Protein 3IF8 (pdb70)

CATH classification: 2.20.25.230 (+1 more: 6.10.140.520)

Sequence (502 aa):
GPLGSMWERLNCAAEDFYSRLLQKFNEEKKGIRKDPFLYEADVQVQLISKGQPNPLKNILNENDIVFIVEKVPGPLALPVGKARQLIGLYTMAHNPNMTHLKINLPVTALPPLWVRCDSSDPEGTCWLGAELITTNNSITGIVLYVVSCKADKNYSVNLENLKNLHKKRHHLSTVTSKGFAQYELFKSQTAIALDISWSPVDEILQIPPLSSTATLNIKHLYRELKFLLVLADGLRTGVTEWLEPLEAKSAVELVQEFLNDLNKLLFKVRSDLDFAEQLWCKMSSSVISYQDLVKCFTLIIQSLQRGDIQPWLHSGSNSLLSKLIHQSYHGTMDTVSL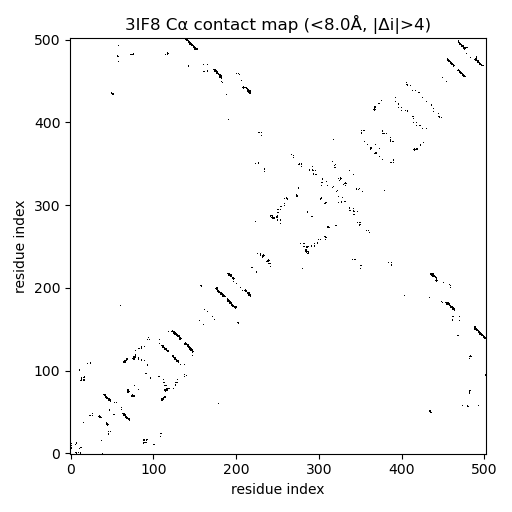SGTIPVQMLLEIGLDKLKKDYISFFIGQELASLNHLEYFIAPSVDIQEQVYRVQKLHHILEILVSCMPFIKSQHELLFSLTQICIKYYKQNPLDEQHIFQLPVRPTAVKNLYQSEKPQKWRVEIYSGQKKIKTVWQLSDSSPIDHLNFHRIFFTNMVTCSQVHF

Radius of gyration: 30.21 Å; Cα contacts (8 Å, |Δi|>4): 800; chains: 2; bounding box: 75×51×86 Å

GO terms:
  GO:0000776 kinetochore (C, IDA)
  GO:1990423 RZZ complex (C, IDA)
  GO:0005829 cytosol (C, TAS)
  GO:0005515 protein binding (F, IPI)
  GO:0034501 protein localization to kinetochore (P, IMP)
  GO:0007094 mitotic spindle assembly checkpoint signaling (P, IMP)

Nearest PDB structures (foldseek):
  3if8-assembly1_A  TM=1.004E+00  e=7.902E-53  Homo sapiens
  7qpg-assembly1_C  TM=8.807E-01  e=2.603E-34  Homo sapiens
  7r7j-assembly1_A  TM=2.057E-01  e=3.534E-01  Escherichia coli K-12
  8ppl-assembly1_I4  TM=1.788E-01  e=2.455E+00  Homo sapiens
  6yam-assembly1_q  TM=2.938E-01  e=8.427E+00  Oryctolagus cuniculus

Structure (mmCIF, N/CA/C/O backbone):
data_3IF8
#
_entry.id   3IF8
#
_cell.length_a   86.600
_cell.length_b   86.600
_cell.length_c   166.890
_cell.angle_alpha   90.000
_cell.angle_beta   90.000
_cell.angle_gamma   120.000
#
_symmetry.space_group_name_H-M   'P 32 2 1'
#
loop_
_entity.id
_entity.type
_entity.pdbx_description
1 polymer 'Protein zwilch homolog'
2 polymer 'Protein zwilch homolog'
3 water water
#
loop_
_atom_site.group_PDB
_atom_site.id
_atom_site.type_symbol
_atom_site.label_atom_id
_atom_site.label_alt_id
_atom_site.label_comp_id
_atom_site.label_asym_id
_atom_site.label_entity_id
_atom_site.label_seq_id
_atom_site.pdbx_PDB_ins_code
_atom_site.Cartn_x
_atom_site.Cartn_y
_atom_site.Cartn_z
_atom_site.occupancy
_atom_site.B_iso_or_equiv
_atom_site.auth_seq_id
_atom_site.auth_comp_id
_atom_site.auth_asym_id
_atom_site.auth_atom_id
_atom_site.pdbx_PDB_model_num
ATOM 1 N N . GLY A 1 1 ? 50.315 45.016 -46.843 1.00 57.76 -4 GLY A N 1
ATOM 2 C CA . GLY A 1 1 ? 51.518 45.347 -47.667 1.00 57.43 -4 GLY A CA 1
ATOM 3 C C . GLY A 1 1 ? 51.072 45.630 -49.092 1.00 57.35 -4 GLY A C 1
ATOM 4 O O . GLY A 1 1 ? 50.145 46.428 -49.294 1.00 57.80 -4 GLY A O 1
ATOM 5 N N . PRO A 1 2 ? 51.710 44.973 -50.093 1.00 56.77 -3 PRO A N 1
ATOM 6 C CA . PRO A 1 2 ? 51.204 45.081 -51.476 1.00 55.93 -3 PRO A CA 1
ATOM 7 C C . PRO A 1 2 ? 49.911 44.264 -51.656 1.00 54.91 -3 PRO A C 1
ATOM 8 O O . PRO A 1 2 ? 49.268 44.337 -52.706 1.00 54.78 -3 PRO A O 1
ATOM 12 N N . LEU A 1 3 ? 49.545 43.522 -50.608 1.00 53.70 -2 LEU A N 1
ATOM 13 C CA . LEU A 1 3 ? 48.393 42.622 -50.585 1.00 52.17 -2 LEU A CA 1
ATOM 14 C C . LEU A 1 3 ? 47.106 43.427 -50.671 1.00 50.53 -2 LEU A C 1
ATOM 15 O O . LEU A 1 3 ? 46.956 44.431 -49.980 1.00 49.77 -2 LEU A O 1
ATOM 20 N N . GLY A 1 4 ? 46.197 42.979 -51.538 1.00 49.02 -1 GLY A N 1
ATOM 21 C CA . GLY A 1 4 ? 44.951 43.679 -51.822 1.00 47.19 -1 GLY A CA 1
ATOM 22 C C . GLY A 1 4 ? 45.020 44.796 -52.855 1.00 46.09 -1 GLY A C 1
ATOM 23 O O . GLY A 1 4 ? 43.976 45.316 -53.255 1.00 46.28 -1 GLY A O 1
ATOM 24 N N . SER A 1 5 ? 46.232 45.173 -53.278 1.00 44.86 0 SER A N 1
ATOM 25 C CA . SER A 1 5 ? 46.449 46.292 -54.214 1.00 43.70 0 SER A CA 1
ATOM 26 C C . SER A 1 5 ? 47.019 45.812 -55.542 1.00 43.03 0 SER A C 1
ATOM 27 O O . SER A 1 5 ? 47.465 44.671 -55.655 1.00 43.09 0 SER A O 1
ATOM 30 N N . MET A 1 6 ? 47.019 46.692 -56.535 1.00 42.34 1 MET A N 1
ATOM 31 C CA . MET A 1 6 ? 47.653 46.432 -57.831 1.00 41.96 1 MET A CA 1
ATOM 32 C C . MET A 1 6 ? 49.082 45.893 -57.751 1.00 41.70 1 MET A C 1
ATOM 33 O O . MET A 1 6 ? 49.538 45.232 -58.671 1.00 42.22 1 MET A O 1
ATOM 38 N N . TRP A 1 7 ? 49.802 46.198 -56.680 1.00 41.52 2 TRP A N 1
ATOM 39 C CA . TRP A 1 7 ? 51.196 45.793 -56.579 1.00 41.50 2 TRP A CA 1
ATOM 40 C C . TRP A 1 7 ? 51.388 44.408 -55.952 1.00 42.23 2 TRP A C 1
ATOM 41 O O . TRP A 1 7 ? 52.532 43.949 -55.805 1.00 42.34 2 TRP A O 1
ATOM 52 N N . GLU A 1 8 ? 50.279 43.743 -55.613 1.00 42.39 3 GLU A N 1
ATOM 53 C CA . GLU A 1 8 ? 50.306 42.409 -55.005 1.00 42.86 3 GLU A CA 1
ATOM 54 C C . GLU A 1 8 ? 51.109 41.390 -55.795 1.00 42.72 3 GLU A C 1
ATOM 55 O O . GLU A 1 8 ? 52.024 40.771 -55.249 1.00 42.74 3 GLU A O 1
ATOM 61 N N . ARG A 1 9 ? 50.765 41.199 -57.065 1.00 42.66 4 ARG A N 1
ATOM 62 C CA . ARG A 1 9 ? 51.513 40.249 -57.901 1.00 43.14 4 ARG A CA 1
ATOM 63 C C . ARG A 1 9 ? 52.871 40.856 -58.234 1.00 42.74 4 ARG A C 1
ATOM 64 O O . ARG A 1 9 ? 53.904 40.199 -58.117 1.00 42.51 4 ARG A O 1
ATOM 72 N N . LEU A 1 10 ? 52.837 42.130 -58.623 1.00 42.72 5 LEU A N 1
ATOM 73 C CA . LEU A 1 10 ? 54.008 42.909 -58.985 1.00 42.06 5 LEU A CA 1
ATOM 74 C C . LEU A 1 10 ? 55.107 42.773 -57.934 1.00 42.59 5 LEU A C 1
ATOM 75 O O . LEU A 1 10 ? 56.231 42.382 -58.253 1.00 43.07 5 LEU A O 1
ATOM 80 N N . ASN A 1 11 ? 54.779 43.068 -56.680 1.00 42.72 6 ASN A N 1
ATOM 81 C CA . ASN A 1 11 ? 55.749 42.933 -55.594 1.00 43.04 6 ASN A CA 1
ATOM 82 C C . ASN A 1 11 ? 55.742 41.584 -54.862 1.00 43.52 6 ASN A C 1
ATOM 83 O O . ASN A 1 11 ? 56.284 41.475 -53.766 1.00 44.26 6 ASN A O 1
ATOM 88 N N . CYS A 1 12 ? 55.135 40.557 -55.456 1.00 43.53 7 CYS A N 1
ATOM 89 C CA . CYS A 1 12 ? 55.350 39.186 -54.994 1.00 43.84 7 CYS A CA 1
ATOM 90 C C . CYS A 1 12 ? 54.797 38.856 -53.597 1.00 43.28 7 CYS A C 1
ATOM 91 O O . CYS A 1 12 ? 55.479 38.210 -52.812 1.00 43.47 7 CYS A O 1
ATOM 94 N N . ALA A 1 13 ? 53.580 39.266 -53.271 1.00 42.90 8 ALA A N 1
ATOM 95 C CA . ALA A 1 13 ? 53.060 38.964 -51.936 1.00 42.63 8 ALA A CA 1
ATOM 96 C C . ALA A 1 13 ? 53.093 37.462 -51.676 1.00 42.98 8 ALA A C 1
ATOM 97 O O . ALA A 1 13 ? 53.659 37.009 -50.677 1.00 43.07 8 ALA A O 1
ATOM 99 N N . ALA A 1 14 ? 52.518 36.688 -52.589 1.00 43.43 9 ALA A N 1
ATOM 100 C CA . ALA A 1 14 ? 52.455 35.243 -52.430 1.00 44.03 9 ALA A CA 1
ATOM 101 C C . ALA A 1 14 ? 53.847 34.611 -52.317 1.00 44.58 9 ALA A C 1
ATOM 102 O O . ALA A 1 14 ? 54.108 33.857 -51.387 1.00 44.89 9 ALA A O 1
ATOM 104 N N . GLU A 1 15 ? 54.737 34.947 -53.242 1.00 45.85 10 GLU A N 1
ATOM 105 C CA . GLU A 1 15 ? 56.093 34.389 -53.269 1.00 47.07 10 GLU A CA 1
ATOM 106 C C . GLU A 1 15 ? 56.887 34.707 -51.996 1.00 47.51 10 GLU A C 1
ATOM 107 O O . GLU A 1 15 ? 57.628 33.870 -51.507 1.00 47.60 10 GLU A O 1
ATOM 113 N N . ASP A 1 16 ? 56.722 35.908 -51.460 1.00 48.15 11 ASP A N 1
ATOM 114 C CA . ASP A 1 16 ? 57.359 36.263 -50.208 1.00 49.54 11 ASP A CA 1
ATOM 115 C C . ASP A 1 16 ? 56.762 35.530 -48.996 1.00 50.71 11 ASP A C 1
ATOM 116 O O . ASP A 1 16 ? 57.444 35.324 -47.989 1.00 51.01 11 ASP A O 1
ATOM 121 N N . PHE A 1 17 ? 55.488 35.152 -49.091 1.00 51.49 12 PHE A N 1
ATOM 122 C CA . PHE A 1 17 ? 54.855 34.337 -48.075 1.00 51.76 12 PHE A CA 1
ATOM 123 C C . PHE A 1 17 ? 55.427 32.921 -48.203 1.00 52.13 12 PHE A C 1
ATOM 124 O O . PHE A 1 17 ? 56.003 32.393 -47.259 1.00 52.25 12 PHE A O 1
ATOM 132 N N . TYR A 1 18 ? 55.329 32.337 -49.388 1.00 52.57 13 TYR A N 1
ATOM 133 C CA . TYR A 1 18 ? 55.890 31.016 -49.617 1.00 53.44 13 TYR A CA 1
ATOM 134 C C . TYR A 1 18 ? 57.348 30.890 -49.213 1.00 53.91 13 TYR A C 1
ATOM 135 O O . TYR A 1 18 ? 57.757 29.833 -48.747 1.00 54.30 13 TYR A O 1
ATOM 144 N N . SER A 1 19 ? 58.133 31.949 -49.413 1.00 54.31 14 SER A N 1
ATOM 145 C CA . SER A 1 19 ? 59.559 31.923 -49.070 1.00 53.98 14 SER A CA 1
ATOM 146 C C . SER A 1 19 ? 59.746 31.919 -47.554 1.00 54.09 14 SER A C 1
ATOM 147 O O . SER A 1 19 ? 60.472 31.075 -47.019 1.00 54.06 14 SER A O 1
ATOM 150 N N . ARG A 1 20 ? 59.091 32.863 -46.884 1.00 53.93 15 ARG A N 1
ATOM 151 C CA . ARG A 1 20 ? 59.063 32.937 -45.436 1.00 54.33 15 ARG A CA 1
ATOM 152 C C . ARG A 1 20 ? 58.707 31.579 -44.818 1.00 55.39 15 ARG A C 1
ATOM 153 O O . ARG A 1 20 ? 59.386 31.080 -43.905 1.00 55.85 15 ARG A O 1
ATOM 161 N N . LEU A 1 21 ? 57.633 30.979 -45.318 1.00 55.53 16 LEU A N 1
ATOM 162 C CA . LEU A 1 21 ? 57.184 29.719 -44.768 1.00 55.64 16 LEU A CA 1
ATOM 163 C C . LEU A 1 21 ? 58.197 28.613 -45.047 1.00 55.98 16 LEU A C 1
ATOM 164 O O . LEU A 1 21 ? 58.386 27.743 -44.208 1.00 56.40 16 LEU A O 1
ATOM 169 N N . LEU A 1 22 ? 58.854 28.662 -46.210 1.00 56.52 17 LEU A N 1
ATOM 170 C CA . LEU A 1 22 ? 59.878 27.672 -46.579 1.00 56.77 17 LEU A CA 1
ATOM 171 C C . LEU A 1 22 ? 61.095 27.781 -45.684 1.00 57.20 17 LEU A C 1
ATOM 172 O O . LEU A 1 22 ? 61.781 26.787 -45.472 1.00 57.01 17 LEU A O 1
ATOM 177 N N . GLN A 1 23 ? 61.356 28.978 -45.159 1.00 57.59 18 GLN A N 1
ATOM 178 C CA . GLN A 1 23 ? 62.426 29.143 -44.190 1.00 58.06 18 GLN A CA 1
ATOM 179 C C . GLN A 1 23 ? 62.162 28.199 -43.033 1.00 58.45 18 GLN A C 1
ATOM 180 O O . GLN A 1 23 ? 63.014 27.361 -42.724 1.00 58.97 18 GLN A O 1
ATOM 186 N N . LYS A 1 24 ? 60.977 28.317 -42.422 1.00 58.80 19 LYS A N 1
ATOM 187 C CA . LYS A 1 24 ? 60.630 27.550 -41.212 1.00 59.09 19 LYS A CA 1
ATOM 188 C C . LYS A 1 24 ? 60.627 26.042 -41.386 1.00 59.16 19 LYS A C 1
ATOM 189 O O . LYS A 1 24 ? 61.274 25.350 -40.616 1.00 59.13 19 LYS A O 1
ATOM 195 N N . PHE A 1 25 ? 59.921 25.532 -42.394 1.00 59.31 20 PHE A N 1
ATOM 196 C CA . PHE A 1 25 ? 59.986 24.107 -42.723 1.00 59.83 20 PHE A CA 1
ATOM 197 C C . PHE A 1 25 ? 61.432 23.632 -42.833 1.00 60.56 20 PHE A C 1
ATOM 198 O O . PHE A 1 25 ? 61.775 22.591 -42.287 1.00 60.85 20 PHE A O 1
ATOM 206 N N . ASN A 1 26 ? 62.263 24.396 -43.552 1.00 61.35 21 ASN A N 1
ATOM 207 C CA . ASN A 1 26 ? 63.699 24.114 -43.697 1.00 61.90 21 ASN A CA 1
ATOM 208 C C . ASN A 1 26 ? 64.451 24.351 -42.392 1.00 62.83 21 ASN A C 1
ATOM 209 O O . ASN A 1 26 ? 65.402 23.634 -42.075 1.00 63.01 21 ASN A O 1
ATOM 214 N N . GLU A 1 27 ? 64.014 25.358 -41.643 1.00 63.71 22 GLU A N 1
ATOM 215 C CA . GLU A 1 27 ? 64.580 25.663 -40.341 1.00 64.76 22 GLU A CA 1
ATOM 216 C C . GLU A 1 27 ? 64.227 24.548 -39.343 1.00 65.83 22 GLU A C 1
ATOM 217 O O . GLU A 1 27 ? 65.105 23.839 -38.857 1.00 65.86 22 GLU A O 1
ATOM 223 N N . GLU A 1 28 ? 62.936 24.366 -39.078 1.00 67.20 23 GLU A N 1
ATOM 224 C CA . GLU A 1 28 ? 62.483 23.449 -38.033 1.00 68.41 23 GLU A CA 1
ATOM 225 C C . GLU A 1 28 ? 62.828 21.983 -38.253 1.00 69.00 23 GLU A C 1
ATOM 226 O O . GLU A 1 28 ? 62.857 21.210 -37.292 1.00 69.00 23 GLU A O 1
ATOM 232 N N . LYS A 1 29 ? 63.098 21.597 -39.499 1.00 69.67 24 LYS A N 1
ATOM 233 C CA . LYS A 1 29 ? 63.742 20.309 -39.761 1.00 70.45 24 LYS A CA 1
ATOM 234 C C . LYS A 1 29 ? 65.118 20.234 -39.038 1.00 71.22 24 LYS A C 1
ATOM 235 O O . LYS A 1 29 ? 65.945 19.364 -39.342 1.00 71.19 24 LYS A O 1
ATOM 238 N N . LYS A 1 30 ? 65.331 21.162 -38.091 1.00 71.84 25 LYS A N 1
ATOM 239 C CA . LYS A 1 30 ? 66.498 21.221 -37.202 1.00 72.37 25 LYS A CA 1
ATOM 240 C C . LYS A 1 30 ? 66.266 22.209 -36.031 1.00 72.95 25 LYS A C 1
ATOM 241 O O . LYS A 1 30 ? 65.817 21.815 -34.952 1.00 72.63 25 LYS A O 1
ATOM 243 N N . GLY A 1 31 ? 66.572 23.489 -36.248 1.00 73.60 26 GLY A N 1
ATOM 244 C CA . GLY A 1 31 ? 66.395 24.512 -35.217 1.00 74.31 26 GLY A CA 1
ATOM 245 C C . GLY A 1 31 ? 64.929 24.790 -34.932 1.00 74.85 26 GLY A C 1
ATOM 246 O O . GLY A 1 31 ? 64.107 24.833 -35.853 1.00 75.06 26 GLY A O 1
ATOM 247 N N . ILE A 1 32 ? 64.597 24.976 -33.656 1.00 75.15 27 ILE A N 1
ATOM 248 C CA . ILE A 1 32 ? 63.205 25.225 -33.254 1.00 75.36 27 ILE A CA 1
ATOM 249 C C . ILE A 1 32 ? 63.021 26.669 -32.753 1.00 75.26 27 ILE A C 1
ATOM 250 O O . ILE A 1 32 ? 62.774 26.904 -31.565 1.00 75.11 27 ILE A O 1
ATOM 255 N N . ARG A 1 33 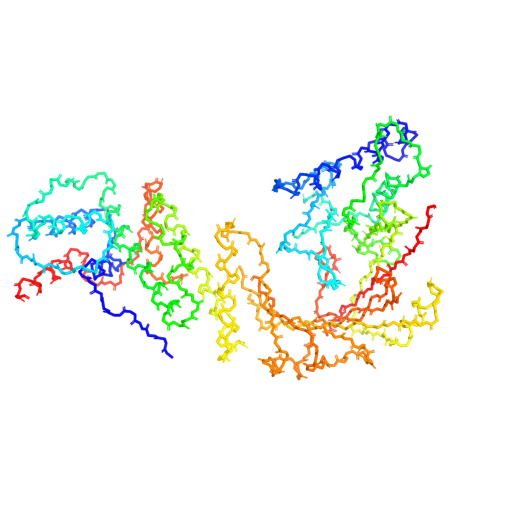? 63.134 27.623 -33.676 1.00 75.24 28 ARG A N 1
ATOM 256 C CA . ARG A 1 33 ? 63.039 29.055 -33.353 1.00 75.52 28 ARG A CA 1
ATOM 257 C C . ARG A 1 33 ? 61.770 29.408 -32.574 1.00 75.48 28 ARG A C 1
ATOM 258 O O . ARG A 1 33 ? 60.771 29.827 -33.161 1.00 75.46 28 ARG A O 1
ATOM 260 N N . LYS A 1 34 ? 61.843 29.247 -31.249 1.00 75.46 29 LYS A N 1
ATOM 261 C CA . LYS A 1 34 ? 60.696 29.396 -30.341 1.00 75.43 29 LYS A CA 1
ATOM 262 C C . LYS A 1 34 ? 60.022 30.781 -30.430 1.00 75.12 29 LYS A C 1
ATOM 263 O O . LYS A 1 34 ? 59.678 31.408 -29.420 1.00 75.05 29 LYS A O 1
ATOM 265 N N . ASP A 1 35 ? 59.834 31.233 -31.663 1.00 74.45 30 ASP A N 1
ATOM 266 C CA . ASP A 1 35 ? 59.207 32.498 -31.942 1.00 74.05 30 ASP A CA 1
ATOM 267 C C . ASP A 1 35 ? 58.294 32.315 -33.154 1.00 73.67 30 ASP A C 1
ATOM 268 O O . ASP A 1 35 ? 58.755 31.957 -34.244 1.00 73.47 30 ASP A O 1
ATOM 270 N N . PRO A 1 36 ? 56.987 32.542 -32.966 1.00 73.13 31 PRO A N 1
ATOM 271 C CA . PRO A 1 36 ? 56.119 32.572 -34.132 1.00 72.68 31 PRO A CA 1
ATOM 272 C C . PRO A 1 36 ? 56.348 33.886 -34.893 1.00 72.16 31 PRO A C 1
ATOM 273 O O . PRO A 1 36 ? 56.115 34.972 -34.338 1.00 72.14 31 PRO A O 1
ATOM 277 N N . PHE A 1 37 ? 56.809 33.784 -36.142 1.00 71.37 32 PHE A N 1
ATOM 278 C CA . PHE A 1 37 ? 57.198 34.971 -36.918 1.00 70.50 32 PHE A CA 1
ATOM 279 C C . PHE A 1 37 ? 56.045 35.895 -37.293 1.00 70.23 32 PHE A C 1
ATOM 280 O O . PHE A 1 37 ? 54.984 35.442 -37.714 1.00 70.34 32 PHE A O 1
ATOM 288 N N . LEU A 1 38 ? 56.259 37.194 -37.119 1.00 69.84 33 LEU A N 1
ATOM 289 C CA . LEU A 1 38 ? 55.241 38.178 -37.458 1.00 69.48 33 LEU A CA 1
ATOM 290 C C . LEU A 1 38 ? 55.200 38.364 -38.976 1.00 69.25 33 LEU A C 1
ATOM 291 O O . LEU A 1 38 ? 56.093 38.971 -39.567 1.00 69.20 33 LEU A O 1
ATOM 296 N N . TYR A 1 39 ? 54.174 37.811 -39.612 1.00 68.68 34 TYR A N 1
ATOM 297 C CA . TYR A 1 39 ? 54.026 37.989 -41.041 1.00 67.98 34 TYR A CA 1
ATOM 298 C C . TYR A 1 39 ? 53.546 39.403 -41.351 1.00 67.81 34 TYR A C 1
ATOM 299 O O . TYR A 1 39 ? 54.034 40.022 -42.291 1.00 67.56 34 TYR A O 1
ATOM 308 N N . GLU A 1 40 ? 52.591 39.901 -40.569 1.00 67.54 35 GLU A N 1
ATOM 309 C CA . GLU A 1 40 ? 51.971 41.189 -40.856 1.00 67.86 35 GLU A CA 1
ATOM 310 C C . GLU A 1 40 ? 51.647 41.951 -39.568 1.00 67.60 35 GLU A C 1
ATOM 311 O O . GLU A 1 40 ? 50.513 42.403 -39.367 1.00 67.82 35 GLU A O 1
ATOM 317 N N . ALA A 1 41 ? 52.658 42.088 -38.704 1.00 67.28 36 ALA A N 1
ATOM 318 C CA . ALA A 1 41 ? 52.570 42.843 -37.432 1.00 66.37 36 ALA A CA 1
ATOM 319 C C . ALA A 1 41 ? 51.419 42.398 -36.520 1.00 65.58 36 ALA A C 1
ATOM 320 O O . ALA A 1 41 ? 51.616 42.185 -35.324 1.00 65.71 36 ALA A O 1
ATOM 322 N N . ASP A 1 42 ? 50.237 42.258 -37.115 1.00 64.35 37 ASP A N 1
ATOM 323 C CA . ASP A 1 42 ? 49.013 41.823 -36.455 1.00 63.21 37 ASP A CA 1
ATOM 324 C C . ASP A 1 42 ? 48.792 40.318 -36.693 1.00 61.96 37 ASP A C 1
ATOM 325 O O . ASP A 1 42 ? 47.858 39.727 -36.158 1.00 61.88 37 ASP A O 1
ATOM 330 N N . VAL A 1 43 ? 49.650 39.700 -37.497 1.00 60.36 38 VAL A N 1
ATOM 331 C CA . VAL A 1 43 ? 49.435 38.326 -37.937 1.00 58.72 38 VAL A CA 1
ATOM 332 C C . VAL A 1 43 ? 50.712 37.545 -37.719 1.00 58.47 38 VAL A C 1
ATOM 333 O O . VAL A 1 43 ? 51.760 37.902 -38.265 1.00 58.18 38 VAL A O 1
ATOM 337 N N . GLN A 1 44 ? 50.624 36.483 -36.915 1.00 58.20 39 GLN A N 1
ATOM 338 C CA . GLN A 1 44 ? 51.784 35.635 -36.611 1.00 57.49 39 GLN A CA 1
ATOM 339 C C . GLN A 1 44 ? 51.575 34.189 -37.048 1.00 56.97 39 GLN A C 1
ATOM 340 O O . GLN A 1 44 ? 50.440 33.752 -37.191 1.00 56.64 39 GLN A O 1
ATOM 346 N N . VAL A 1 45 ? 52.673 33.459 -37.249 1.00 56.49 40 VAL A N 1
ATOM 347 C CA . VAL A 1 45 ? 52.631 32.124 -37.847 1.00 56.35 40 VAL A CA 1
ATOM 348 C C . VAL A 1 45 ? 53.595 31.130 -37.178 1.00 56.51 40 VAL A C 1
ATOM 349 O O . VAL A 1 45 ? 54.820 31.257 -37.309 1.00 56.64 40 VAL A O 1
ATOM 353 N N . GLN A 1 46 ? 53.040 30.128 -36.495 1.00 55.97 41 GLN A N 1
ATOM 354 C CA . GLN A 1 46 ? 53.854 29.105 -35.853 1.00 55.55 41 GLN A CA 1
ATOM 355 C C . GLN A 1 46 ? 53.849 27.818 -36.654 1.00 55.13 41 GLN A C 1
ATOM 356 O O . GLN A 1 46 ? 52.868 27.516 -37.326 1.00 55.41 41 GLN A O 1
ATOM 362 N N . LEU A 1 47 ? 54.948 27.072 -36.608 1.00 54.65 42 LEU A N 1
ATOM 363 C CA . LEU A 1 47 ? 54.942 25.713 -37.129 1.00 54.76 42 LEU A CA 1
ATOM 364 C C . LEU A 1 47 ? 54.806 24.735 -35.960 1.00 55.09 42 LEU A C 1
ATOM 365 O O . LEU A 1 47 ? 55.277 25.005 -34.853 1.00 54.98 42 LEU A O 1
ATOM 370 N N . ILE A 1 48 ? 54.145 23.607 -36.208 1.00 55.36 43 ILE A N 1
ATOM 371 C CA . ILE A 1 48 ? 53.920 22.611 -35.174 1.00 55.49 43 ILE A CA 1
ATOM 372 C C . ILE A 1 48 ? 54.549 21.293 -35.585 1.00 56.17 43 ILE A C 1
ATOM 373 O O . ILE A 1 48 ? 54.087 20.625 -36.509 1.00 56.48 43 ILE A O 1
ATOM 378 N N . SER A 1 49 ? 55.638 20.945 -34.905 1.00 57.07 44 SER A N 1
ATOM 379 C CA . SER A 1 49 ? 56.408 19.731 -35.215 1.00 57.86 44 SER A CA 1
ATOM 380 C C . SER A 1 49 ? 56.320 18.703 -34.083 1.00 58.10 44 SER A C 1
ATOM 381 O O . SER A 1 49 ? 55.353 18.708 -33.294 1.00 57.68 44 SER A O 1
ATOM 384 N N . LYS A 1 50 ? 57.326 17.818 -34.042 1.00 58.41 45 LYS A N 1
ATOM 385 C CA . LYS A 1 50 ? 57.614 16.945 -32.893 1.00 58.59 45 LYS A CA 1
ATOM 386 C C . LYS A 1 50 ? 56.379 16.268 -32.315 1.00 58.20 45 LYS A C 1
ATOM 387 O O . LYS A 1 50 ? 55.609 15.630 -33.034 1.00 58.41 45 LYS A O 1
ATOM 393 N N . GLY A 1 51 ? 56.207 16.424 -31.006 1.00 57.75 46 GLY A N 1
ATOM 394 C CA . GLY A 1 51 ? 55.078 15.866 -30.272 1.00 56.85 46 GLY A CA 1
ATOM 395 C C . GLY A 1 51 ? 54.532 16.971 -29.398 1.00 56.33 46 GLY A C 1
ATOM 396 O O . GLY A 1 51 ? 54.056 16.743 -28.266 1.00 56.45 46 GLY A O 1
ATOM 397 N N . GLN A 1 52 ? 54.611 18.184 -29.931 1.00 55.41 47 GLN A N 1
ATOM 398 C CA . GLN A 1 52 ? 54.071 19.346 -29.242 1.00 55.00 47 GLN A CA 1
ATOM 399 C C . GLN A 1 52 ? 52.553 19.411 -29.393 1.00 53.35 47 GLN A C 1
ATOM 400 O O . GLN A 1 52 ? 51.986 18.797 -30.304 1.00 53.20 47 GLN A O 1
ATOM 406 N N . PRO A 1 53 ? 51.886 20.128 -28.484 1.00 51.90 48 PRO A N 1
ATOM 407 C CA . PRO A 1 53 ? 50.447 20.235 -28.600 1.00 50.95 48 PRO A CA 1
ATOM 408 C C . PRO A 1 53 ? 50.027 20.815 -29.957 1.00 49.96 48 PRO A C 1
ATOM 409 O O . PRO A 1 53 ? 50.452 21.921 -30.340 1.00 50.20 48 PRO A O 1
ATOM 413 N N . ASN A 1 54 ? 49.217 20.043 -30.673 1.00 48.19 49 ASN A N 1
ATOM 414 C CA . ASN A 1 54 ? 48.605 20.457 -31.918 1.00 46.47 49 ASN A CA 1
ATOM 415 C C . ASN A 1 54 ? 47.129 20.871 -31.717 1.00 45.75 49 ASN A C 1
ATOM 416 O O . ASN A 1 54 ? 46.290 20.037 -31.369 1.00 45.19 49 ASN A O 1
ATOM 421 N N . PRO A 1 55 ? 46.809 22.168 -31.932 1.00 45.34 50 PRO A N 1
ATOM 422 C CA . PRO A 1 55 ? 45.415 22.662 -31.804 1.00 44.81 50 PRO A CA 1
ATOM 423 C C . PRO A 1 55 ? 44.396 21.937 -32.702 1.00 43.90 50 PRO A C 1
ATOM 424 O O . PRO A 1 55 ? 43.204 21.938 -32.402 1.00 43.63 50 PRO A O 1
ATOM 428 N N . LEU A 1 56 ? 44.867 21.313 -33.772 1.00 42.82 51 LEU A N 1
ATOM 429 C CA . LEU A 1 56 ? 43.970 20.626 -34.693 1.00 42.64 51 LEU A CA 1
ATOM 430 C C . LEU A 1 56 ? 43.544 19.260 -34.180 1.00 42.50 51 LEU A C 1
ATOM 431 O O . LEU A 1 56 ? 42.598 18.669 -34.715 1.00 42.44 51 LEU A O 1
ATOM 436 N N . LYS A 1 57 ? 44.246 18.756 -33.160 1.00 42.28 52 LYS A N 1
ATOM 437 C CA . LYS A 1 57 ? 43.908 17.457 -32.548 1.00 41.96 52 LYS A CA 1
ATOM 438 C C . LYS A 1 57 ? 42.532 17.436 -31.892 1.00 41.00 52 LYS A C 1
ATOM 439 O O . LYS A 1 57 ? 41.898 16.381 -31.828 1.00 40.78 52 LYS A O 1
ATOM 445 N N . ASN A 1 58 ? 42.070 18.614 -31.467 1.00 39.97 53 ASN A N 1
ATOM 446 C CA . ASN A 1 58 ? 40.734 18.805 -30.911 1.00 39.31 53 ASN A CA 1
ATOM 447 C C . ASN A 1 58 ? 39.640 18.413 -31.874 1.00 39.03 53 ASN A C 1
ATOM 448 O O . ASN A 1 58 ? 38.569 17.983 -31.457 1.00 38.61 53 ASN A O 1
ATOM 453 N N . ILE A 1 59 ? 39.905 18.567 -33.168 1.00 39.09 54 ILE A N 1
ATOM 454 C CA . ILE A 1 59 ? 38.878 18.341 -34.174 1.00 38.75 54 ILE A CA 1
ATOM 455 C C . ILE A 1 59 ? 39.234 17.326 -35.273 1.00 39.50 54 ILE A C 1
ATOM 456 O O . ILE A 1 59 ? 38.367 16.946 -36.067 1.00 39.97 54 ILE A O 1
ATOM 461 N N . LEU A 1 60 ? 40.482 16.868 -35.315 1.00 40.16 55 LEU A N 1
ATOM 462 C CA . LEU A 1 60 ? 40.916 15.929 -36.359 1.00 41.19 55 LEU A CA 1
ATOM 463 C C . LEU A 1 60 ? 41.760 14.781 -35.833 1.00 42.30 55 LEU A C 1
ATOM 464 O O . LEU A 1 60 ? 42.550 14.956 -34.889 1.00 43.01 55 LEU A O 1
ATOM 469 N N . ASN A 1 61 ? 41.627 13.631 -36.495 1.00 43.29 56 ASN A N 1
ATOM 470 C CA . ASN A 1 61 ? 42.397 12.410 -36.210 1.00 44.33 56 ASN A CA 1
ATOM 471 C C . ASN A 1 61 ? 43.873 12.457 -36.615 1.00 45.33 56 ASN A C 1
ATOM 472 O O . ASN A 1 61 ? 44.683 11.684 -36.097 1.00 45.70 56 ASN A O 1
ATOM 477 N N . GLU A 1 62 ? 44.223 13.332 -37.556 1.00 46.39 57 GLU A N 1
ATOM 478 C CA . GLU A 1 62 ? 45.603 13.401 -38.032 1.00 47.41 57 GLU A CA 1
ATOM 479 C C . GLU A 1 62 ? 46.391 14.303 -37.129 1.00 48.06 57 GLU A C 1
ATOM 480 O O . GLU A 1 62 ? 45.911 15.356 -36.726 1.00 48.61 57 GLU A O 1
ATOM 486 N N . ASN A 1 63 ? 47.607 13.887 -36.820 1.00 48.85 58 ASN A N 1
ATOM 487 C CA . ASN A 1 63 ? 48.542 14.714 -36.087 1.00 49.32 58 ASN A CA 1
ATOM 488 C C . ASN A 1 63 ? 49.785 14.947 -36.975 1.00 49.52 58 ASN A C 1
ATOM 489 O O . ASN A 1 63 ? 50.859 14.328 -36.776 1.00 49.82 58 ASN A O 1
ATOM 494 N N . ASP A 1 64 ? 49.614 15.833 -37.961 1.00 48.79 59 ASP A N 1
ATOM 495 C CA . ASP A 1 64 ? 50.670 16.179 -38.924 1.00 48.34 59 ASP A CA 1
ATOM 496 C C . ASP A 1 64 ? 51.402 17.454 -38.512 1.00 47.61 59 ASP A C 1
ATOM 497 O O . ASP A 1 64 ? 50.937 18.180 -37.625 1.00 47.56 59 ASP A O 1
ATOM 502 N N . ILE A 1 65 ? 52.555 17.694 -39.142 1.00 46.66 60 ILE A N 1
ATOM 503 C CA . ILE A 1 65 ? 53.284 18.957 -39.019 1.00 45.63 60 ILE A CA 1
ATOM 504 C C . ILE A 1 65 ? 52.451 19.999 -39.754 1.00 44.53 60 ILE A C 1
ATOM 505 O O . ILE A 1 65 ? 51.954 19.725 -40.855 1.00 44.34 60 ILE A O 1
ATOM 510 N N . VAL A 1 66 ? 52.325 21.189 -39.167 1.00 42.75 61 VAL A N 1
ATOM 511 C CA . VAL A 1 66 ? 51.298 22.140 -39.577 1.00 41.13 61 VAL A CA 1
ATOM 512 C C . VAL A 1 66 ? 51.620 23.577 -39.162 1.00 40.18 61 VAL A C 1
ATOM 513 O O . VAL A 1 66 ? 52.149 23.791 -38.070 1.00 40.09 61 VAL A O 1
ATOM 517 N N . PHE A 1 67 ? 51.324 24.554 -40.023 1.00 38.78 62 PHE A N 1
ATOM 518 C CA . PHE A 1 67 ? 51.400 25.953 -39.597 1.00 38.32 62 PHE A CA 1
ATOM 519 C C . PHE A 1 67 ? 50.077 26.344 -38.987 1.00 38.05 62 PHE A C 1
ATOM 520 O O . PHE A 1 67 ? 49.032 25.909 -39.454 1.00 38.13 62 PHE A O 1
ATOM 528 N N . ILE A 1 68 ? 50.124 27.191 -37.965 1.00 38.07 63 ILE A N 1
ATOM 529 C CA . ILE A 1 68 ? 48.939 27.787 -37.380 1.00 37.36 63 ILE A CA 1
ATOM 530 C C . ILE A 1 68 ? 49.163 29.277 -37.486 1.00 38.67 63 ILE A C 1
ATOM 531 O O . ILE A 1 68 ? 50.233 29.778 -37.133 1.00 37.89 63 ILE A O 1
ATOM 536 N N . VAL A 1 69 ? 48.150 29.969 -37.999 1.00 40.18 64 VAL A N 1
ATOM 537 C CA . VAL A 1 69 ? 48.183 31.405 -38.193 1.00 41.83 64 VAL A CA 1
ATOM 538 C C . VAL A 1 69 ? 47.090 32.056 -37.345 1.00 43.55 64 VAL A C 1
ATOM 539 O O . VAL A 1 69 ? 45.944 31.612 -37.358 1.00 44.07 64 VAL A O 1
ATOM 543 N N . GLU A 1 70 ? 47.436 33.117 -36.625 1.00 45.72 65 GLU A N 1
ATOM 544 C CA . GLU A 1 70 ? 46.510 33.752 -35.679 1.00 48.19 65 GLU A CA 1
ATOM 545 C C . GLU A 1 70 ? 46.794 35.235 -35.482 1.00 49.40 65 GLU A C 1
ATOM 546 O O . GLU A 1 70 ? 47.885 35.708 -35.834 1.00 50.06 65 GLU A O 1
ATOM 552 N N . LYS A 1 71 ? 45.834 35.957 -34.903 1.00 50.77 66 LYS A N 1
ATOM 553 C CA . LYS A 1 71 ? 46.059 37.355 -34.498 1.00 52.53 66 LYS A CA 1
ATOM 554 C C . LYS A 1 71 ? 47.044 37.449 -33.323 1.00 53.65 66 LYS A C 1
ATOM 555 O O . LYS A 1 71 ? 46.952 36.660 -32.379 1.00 54.39 66 LYS A O 1
ATOM 561 N N . VAL A 1 72 ? 47.973 38.409 -33.384 1.00 54.78 67 VAL A N 1
ATOM 562 C CA . VAL A 1 72 ? 48.980 38.637 -32.324 1.00 55.63 67 VAL A CA 1
ATOM 563 C C . VAL A 1 72 ? 48.294 39.083 -31.025 1.00 56.21 67 VAL A C 1
ATOM 564 O O . VAL A 1 72 ? 47.463 39.999 -31.065 1.00 56.84 67 VAL A O 1
ATOM 568 N N . PRO A 1 73 ? 48.623 38.431 -29.880 1.00 56.71 68 PRO A N 1
ATOM 569 C CA . PRO A 1 73 ? 47.914 38.635 -28.591 1.00 56.78 68 PRO A CA 1
ATOM 570 C C . PRO A 1 73 ? 47.688 40.103 -28.198 1.00 56.66 68 PRO A C 1
ATOM 571 O O . PRO A 1 73 ? 48.585 40.931 -28.366 1.00 56.46 68 PRO A O 1
ATOM 575 N N . GLY A 1 102 ? 43.961 33.107 -24.012 1.00 50.67 97 GLY A N 1
ATOM 576 C CA . GLY A 1 102 ? 44.004 32.131 -25.102 1.00 50.48 97 GLY A CA 1
ATOM 577 C C . GLY A 1 102 ? 44.334 32.780 -26.433 1.00 50.30 97 GLY A C 1
ATOM 578 O O . GLY A 1 102 ? 44.324 34.003 -26.530 1.00 50.48 97 GLY A O 1
ATOM 579 N N . PRO A 1 103 ? 44.645 31.963 -27.465 1.00 50.32 98 PRO A N 1
ATOM 580 C CA . PRO A 1 103 ? 44.925 32.423 -28.843 1.00 49.44 98 PRO A CA 1
ATOM 581 C C . PRO A 1 103 ? 43.797 33.252 -29.454 1.00 48.89 98 PRO A C 1
ATOM 582 O O . PRO A 1 103 ? 42.617 33.030 -29.144 1.00 49.15 98 PRO A O 1
ATOM 586 N N . LEU A 1 104 ? 44.163 34.209 -30.310 1.00 48.03 99 LEU A N 1
ATOM 587 C CA . LEU A 1 104 ? 43.185 35.081 -30.969 1.00 46.89 99 LEU A CA 1
ATOM 588 C C . LEU A 1 104 ? 42.968 34.781 -32.462 1.00 45.92 99 LEU A C 1
ATOM 589 O O . LEU A 1 104 ? 43.890 34.391 -33.182 1.00 45.81 99 LEU A O 1
ATOM 594 N N . ALA A 1 105 ? 41.735 34.996 -32.909 1.00 44.73 100 ALA A N 1
ATOM 595 C CA . ALA A 1 105 ? 41.302 34.672 -34.253 1.00 43.60 100 ALA A CA 1
ATOM 596 C C . ALA A 1 105 ? 41.208 35.892 -35.182 1.00 43.29 100 ALA A C 1
ATOM 597 O O . ALA A 1 105 ? 40.692 36.960 -34.817 1.00 42.92 100 ALA A O 1
ATOM 599 N N . LEU A 1 106 ? 41.704 35.708 -36.402 1.00 42.35 101 LEU A N 1
ATOM 600 C CA . LEU A 1 106 ? 41.566 36.705 -37.457 1.00 41.47 101 LEU A CA 1
ATOM 601 C C . LEU A 1 106 ? 40.148 36.700 -38.009 1.00 40.82 101 LEU A C 1
ATOM 602 O O . LEU A 1 106 ? 39.443 35.700 -37.882 1.00 40.73 101 LEU A O 1
ATOM 607 N N . PRO A 1 107 ? 39.723 37.823 -38.625 1.00 40.04 102 PRO A N 1
ATOM 608 C CA . PRO A 1 107 ? 38.447 37.825 -39.346 1.00 39.03 102 PRO A CA 1
ATOM 609 C C . PRO A 1 107 ? 38.491 36.826 -40.508 1.00 38.63 102 PRO A C 1
ATOM 610 O O . PRO A 1 107 ? 39.551 36.610 -41.098 1.00 38.82 102 PRO A O 1
ATOM 614 N N . VAL A 1 108 ? 37.354 36.219 -40.827 1.00 37.81 103 VAL A N 1
ATOM 615 C CA . VAL A 1 108 ? 37.282 35.165 -41.823 1.00 37.20 103 VAL A CA 1
ATOM 616 C C . VAL A 1 108 ? 37.857 35.616 -43.167 1.00 37.34 103 VAL A C 1
ATOM 617 O O . VAL A 1 108 ? 38.589 34.870 -43.823 1.00 36.85 103 VAL A O 1
ATOM 621 N N . GLY A 1 109 ? 37.531 36.853 -43.547 1.00 37.50 104 GLY A N 1
ATOM 622 C CA . GLY A 1 109 ? 37.934 37.440 -44.813 1.00 36.78 104 GLY A CA 1
ATOM 623 C C . GLY A 1 109 ? 39.433 37.484 -44.950 1.00 37.06 104 GLY A C 1
ATOM 624 O O . GLY A 1 109 ? 39.965 37.139 -46.012 1.00 37.27 104 GLY A O 1
ATOM 625 N N . LYS A 1 110 ? 40.101 37.888 -43.867 1.00 37.01 105 LYS A N 1
ATOM 626 C CA . LYS A 1 110 ? 41.559 37.958 -43.787 1.00 37.46 105 LYS A CA 1
ATOM 627 C C . LYS A 1 110 ? 42.210 36.578 -43.884 1.00 37.22 105 LYS A C 1
ATOM 628 O O . LYS A 1 110 ? 43.189 36.383 -44.623 1.00 37.18 105 LYS A O 1
ATOM 634 N N . ALA A 1 111 ? 41.660 35.625 -43.129 1.00 36.53 106 ALA A N 1
ATOM 635 C CA . ALA A 1 111 ? 42.103 34.253 -43.204 1.00 36.25 106 ALA A CA 1
ATOM 636 C C . ALA A 1 111 ? 42.002 33.760 -44.641 1.00 36.21 106 ALA A C 1
ATOM 637 O O . ALA A 1 111 ? 42.903 33.073 -45.125 1.00 36.55 106 ALA A O 1
ATOM 639 N N . ARG A 1 112 ? 40.944 34.153 -45.345 1.00 36.09 107 ARG A N 1
ATOM 640 C CA . ARG A 1 112 ? 40.757 33.657 -46.702 1.00 36.40 107 ARG A CA 1
ATOM 641 C C . ARG A 1 112 ? 41.806 34.187 -47.679 1.00 36.68 107 ARG A C 1
ATOM 642 O O . ARG A 1 112 ? 42.263 33.459 -48.558 1.00 36.60 107 ARG A O 1
ATOM 650 N N . GLN A 1 113 ? 42.195 35.451 -47.506 1.00 36.81 108 GLN A N 1
ATOM 651 C CA . GLN A 1 113 ? 43.315 36.030 -48.244 1.00 36.81 108 GLN A CA 1
ATOM 652 C C . GLN A 1 113 ? 44.583 35.222 -48.032 1.00 36.44 108 GLN A C 1
ATOM 653 O O . GLN A 1 113 ? 45.265 34.858 -48.996 1.00 36.59 108 GLN A O 1
ATOM 659 N N . LEU A 1 114 ? 44.921 34.976 -46.765 1.00 35.84 109 LEU A N 1
ATOM 660 C CA . LEU A 1 114 ? 46.120 34.192 -46.444 1.00 35.15 109 LEU A CA 1
ATOM 661 C C . LEU A 1 114 ? 46.046 32.796 -47.023 1.00 34.64 109 LEU A C 1
ATOM 662 O O . LEU A 1 114 ? 47.039 32.324 -47.558 1.00 34.44 109 LEU A O 1
ATOM 667 N N . ILE A 1 115 ? 44.880 32.140 -46.933 1.00 33.90 110 ILE A N 1
ATOM 668 C CA . ILE A 1 115 ? 44.696 30.838 -47.592 1.00 33.96 110 ILE A CA 1
ATOM 669 C C . ILE A 1 115 ? 44.913 31.018 -49.092 1.00 34.32 110 ILE A C 1
ATOM 670 O O . ILE A 1 115 ? 45.464 30.141 -49.751 1.00 34.89 110 ILE A O 1
ATOM 675 N N . GLY A 1 116 ? 44.491 32.164 -49.625 1.00 34.36 111 GLY A N 1
ATOM 676 C CA . GLY A 1 116 ? 44.731 32.504 -51.031 1.00 34.37 111 GLY A CA 1
ATOM 677 C C . GLY A 1 116 ? 46.209 32.573 -51.420 1.00 34.90 111 GLY A C 1
ATOM 678 O O . GLY A 1 116 ? 46.623 31.954 -52.414 1.00 35.44 111 GLY A O 1
ATOM 679 N N . LEU A 1 117 ? 47.002 33.334 -50.662 1.00 34.44 112 LEU A N 1
ATOM 680 C CA . LEU A 1 117 ? 48.434 33.483 -50.922 1.00 34.23 112 LEU A CA 1
ATOM 681 C C . LEU A 1 117 ? 49.127 32.128 -50.983 1.00 34.90 112 LEU A C 1
ATOM 682 O O . LEU A 1 117 ? 49.958 31.859 -51.869 1.00 34.25 112 LEU A O 1
ATOM 687 N N . TYR A 1 118 ? 48.762 31.276 -50.031 1.00 35.25 113 TYR A N 1
ATOM 688 C CA . TYR A 1 118 ? 49.433 30.017 -49.828 1.00 36.19 113 TYR A CA 1
ATOM 689 C C . TYR A 1 118 ? 49.131 29.125 -51.005 1.00 36.76 113 TYR A C 1
ATOM 690 O O . TYR A 1 118 ? 50.010 28.456 -51.521 1.00 36.88 113 TYR A O 1
ATOM 699 N N . THR A 1 119 ? 47.881 29.158 -51.434 1.00 37.99 114 THR A N 1
ATOM 700 C CA . THR A 1 119 ? 47.423 28.449 -52.612 1.00 39.67 114 THR A CA 1
ATOM 701 C C . THR A 1 119 ? 48.192 28.896 -53.863 1.00 41.13 114 THR A C 1
ATOM 702 O O . THR A 1 119 ? 48.854 28.072 -54.509 1.00 40.97 114 THR A O 1
ATOM 706 N N . MET A 1 120 ? 48.140 30.193 -54.176 1.00 42.87 115 MET A N 1
ATOM 707 C CA . MET A 1 120 ? 48.841 30.743 -55.355 1.00 45.18 115 MET A CA 1
ATOM 708 C C . MET A 1 120 ? 50.330 30.478 -55.349 1.00 44.69 115 MET A C 1
ATOM 709 O O . MET A 1 120 ? 50.909 30.212 -56.390 1.00 45.24 115 MET A O 1
ATOM 714 N N . ALA A 1 121 ? 50.952 30.564 -54.182 1.00 44.89 116 ALA A N 1
ATOM 715 C CA . ALA A 1 121 ? 52.399 30.421 -54.094 1.00 45.15 116 ALA A CA 1
ATOM 716 C C . ALA A 1 121 ? 52.849 29.032 -54.519 1.00 45.75 116 ALA A C 1
ATOM 717 O O . ALA A 1 121 ? 53.992 28.861 -54.946 1.00 45.91 116 ALA A O 1
ATOM 719 N N . HIS A 1 122 ? 51.935 28.057 -54.420 1.00 46.22 117 HIS A N 1
ATOM 720 C CA . HIS A 1 122 ? 52.205 26.658 -54.772 1.00 46.17 117 HIS A CA 1
ATOM 721 C C . HIS A 1 122 ? 51.636 26.284 -56.161 1.00 47.01 117 HIS A C 1
ATOM 722 O O . HIS A 1 122 ? 51.954 25.219 -56.699 1.00 47.02 117 HIS A O 1
ATOM 729 N N . ASN A 1 123 ? 50.781 27.140 -56.723 1.00 47.91 118 ASN A N 1
ATOM 730 C CA . ASN A 1 123 ? 50.167 26.902 -58.041 1.00 48.99 118 ASN A CA 1
ATOM 731 C C . ASN A 1 123 ? 51.193 26.974 -59.192 1.00 50.16 118 ASN A C 1
ATOM 732 O O . ASN A 1 123 ? 51.892 27.987 -59.326 1.00 50.16 118 ASN A O 1
ATOM 737 N N . PRO A 1 124 ? 51.284 25.904 -60.026 1.00 51.31 119 PRO A N 1
ATOM 738 C CA . PRO A 1 124 ? 52.268 25.858 -61.134 1.00 51.85 119 PRO A CA 1
ATOM 739 C C . PRO A 1 124 ? 51.914 26.836 -62.255 1.00 52.36 119 PRO A C 1
ATOM 740 O O . PRO A 1 124 ? 52.808 27.377 -62.895 1.00 52.62 119 PRO A O 1
ATOM 744 N N . ASN A 1 125 ? 50.617 27.067 -62.458 1.00 52.99 120 ASN A N 1
ATOM 745 C CA . ASN A 1 125 ? 50.104 28.059 -63.407 1.00 53.50 120 ASN A CA 1
ATOM 746 C C . ASN A 1 125 ? 50.401 29.514 -63.035 1.00 53.57 120 ASN A C 1
ATOM 747 O O . ASN A 1 125 ? 50.102 30.421 -63.810 1.00 53.62 120 ASN A O 1
ATOM 752 N N . MET A 1 126 ? 50.954 29.754 -61.853 1.00 53.84 121 MET A N 1
ATOM 753 C CA . MET A 1 126 ? 51.215 31.131 -61.441 1.00 54.68 121 MET A CA 1
ATOM 754 C C . MET A 1 126 ? 52.630 31.565 -61.796 1.00 53.77 121 MET A C 1
ATOM 755 O O . MET A 1 126 ? 53.614 30.873 -61.490 1.00 53.46 121 MET A O 1
ATOM 760 N N . THR A 1 127 ? 52.697 32.716 -62.466 1.00 53.19 122 THR A N 1
ATOM 761 C CA . THR A 1 127 ? 53.943 33.350 -62.872 1.00 52.23 122 THR A CA 1
ATOM 762 C C . THR A 1 127 ? 54.745 33.616 -61.610 1.00 51.71 122 THR A C 1
ATOM 763 O O . THR A 1 127 ? 54.189 34.086 -60.628 1.00 51.77 122 THR A O 1
ATOM 767 N N . HIS A 1 128 ? 56.028 33.264 -61.627 1.00 51.22 123 HIS A N 1
ATOM 768 C CA . HIS A 1 128 ? 56.926 33.512 -60.502 1.00 50.84 123 HIS A CA 1
ATOM 769 C C . HIS A 1 128 ? 57.951 34.574 -60.875 1.00 50.01 123 HIS A C 1
ATOM 770 O O . HIS A 1 128 ? 58.543 34.511 -61.952 1.00 49.85 123 HIS A O 1
ATOM 777 N N . LEU A 1 129 ? 58.155 35.551 -59.999 1.00 49.18 124 LEU A N 1
ATOM 778 C CA . LEU A 1 129 ? 59.116 36.615 -60.282 1.00 48.92 124 LEU A CA 1
ATOM 779 C C . LEU A 1 129 ? 60.418 36.519 -59.482 1.00 48.77 124 LEU A C 1
ATOM 780 O O . LEU A 1 129 ? 61.443 37.061 -59.903 1.00 48.89 124 LEU A O 1
ATOM 785 N N . LYS A 1 130 ? 60.383 35.842 -58.336 1.00 48.43 125 LYS A N 1
ATOM 786 C CA . LYS A 1 130 ? 61.574 35.702 -57.499 1.00 47.89 125 LYS A CA 1
ATOM 787 C C . LYS A 1 130 ? 62.029 34.254 -57.451 1.00 47.17 125 LYS A C 1
ATOM 788 O O . LYS A 1 130 ? 63.195 33.952 -57.703 1.00 47.33 125 LYS A O 1
ATOM 794 N N . ILE A 1 131 ? 61.100 33.360 -57.130 1.00 46.39 126 ILE A N 1
ATOM 795 C CA . ILE A 1 131 ? 61.416 31.948 -56.915 1.00 45.19 126 ILE A CA 1
ATOM 796 C C . ILE A 1 131 ? 61.737 31.298 -58.247 1.00 44.42 126 ILE A C 1
ATOM 797 O O . ILE A 1 131 ? 60.937 31.346 -59.169 1.00 44.21 126 ILE A O 1
ATOM 802 N N . ASN A 1 132 ? 62.935 30.726 -58.339 1.00 43.36 127 ASN A N 1
ATOM 803 C CA . ASN A 1 132 ? 63.400 30.126 -59.570 1.00 42.26 127 ASN A CA 1
ATOM 804 C C . ASN A 1 132 ? 63.791 28.665 -59.405 1.00 42.08 127 ASN A C 1
ATOM 805 O O . ASN A 1 132 ? 64.607 28.141 -60.170 1.00 42.39 127 ASN A O 1
ATOM 810 N N . LEU A 1 133 ? 63.217 28.014 -58.397 1.00 41.44 128 LEU A N 1
ATOM 811 C CA . LEU A 1 133 ? 63.334 26.561 -58.246 1.00 41.21 128 LEU A CA 1
ATOM 812 C C . LEU A 1 133 ? 61.932 25.997 -58.110 1.00 41.26 128 LEU A C 1
ATOM 813 O O . LEU A 1 133 ? 61.027 26.728 -57.724 1.00 40.99 128 LEU A O 1
ATOM 818 N N . PRO A 1 134 ? 61.728 24.717 -58.460 1.00 41.49 129 PRO A N 1
ATOM 819 C CA . PRO A 1 134 ? 60.389 24.207 -58.255 1.00 42.28 129 PRO A CA 1
ATOM 820 C C . PRO A 1 134 ? 59.934 24.333 -56.786 1.00 43.57 129 PRO A C 1
ATOM 821 O O . PRO A 1 134 ? 60.719 24.090 -55.862 1.00 43.43 129 PRO A O 1
ATOM 825 N N . VAL A 1 135 ? 58.688 24.767 -56.590 1.00 44.67 130 VAL A N 1
ATOM 826 C CA . VAL A 1 135 ? 58.125 24.934 -55.248 1.00 45.84 130 VAL A CA 1
ATOM 827 C C . VAL A 1 135 ? 57.974 23.571 -54.568 1.00 46.32 130 VAL A C 1
ATOM 828 O O . VAL A 1 135 ? 57.535 22.602 -55.204 1.00 46.70 130 VAL A O 1
ATOM 832 N N . THR A 1 136 ? 58.369 23.499 -53.299 1.00 46.51 131 THR A N 1
ATOM 833 C CA . THR A 1 136 ? 58.146 22.312 -52.472 1.00 47.19 131 THR A CA 1
ATOM 834 C C . THR A 1 136 ? 56.788 22.398 -51.771 1.00 46.78 131 THR A C 1
ATOM 835 O O . THR A 1 136 ? 56.357 23.478 -51.382 1.00 46.70 131 THR A O 1
ATOM 839 N N . ALA A 1 137 ? 56.116 21.259 -51.626 1.00 46.64 132 ALA A N 1
ATOM 840 C CA . ALA A 1 137 ? 54.910 21.177 -50.793 1.00 46.41 132 ALA A CA 1
ATOM 841 C C . ALA A 1 137 ? 55.269 21.614 -49.394 1.00 45.89 132 ALA A C 1
ATOM 842 O O . ALA A 1 137 ? 56.202 21.080 -48.799 1.00 46.70 132 ALA A O 1
ATOM 844 N N . LEU A 1 138 ? 54.582 22.628 -48.890 1.00 44.96 133 LEU A N 1
ATOM 845 C CA . LEU A 1 138 ? 54.803 23.050 -47.515 1.00 44.15 133 LEU A CA 1
ATOM 846 C C . LEU A 1 138 ? 53.792 22.353 -46.612 1.00 43.47 133 LEU A C 1
ATOM 847 O O . LEU A 1 138 ? 52.746 21.902 -47.089 1.00 42.88 133 LEU A O 1
ATOM 852 N N . PRO A 1 139 ? 54.130 22.214 -45.318 1.00 42.92 134 PRO A N 1
ATOM 853 C CA . PRO A 1 139 ? 53.161 21.825 -44.313 1.00 42.30 134 PRO A CA 1
ATOM 854 C C . PRO A 1 139 ? 51.855 22.557 -44.541 1.00 41.51 134 PRO A C 1
ATOM 855 O O . PRO A 1 139 ? 51.862 23.747 -44.896 1.00 41.80 134 PRO A O 1
ATOM 859 N N . PRO A 1 140 ? 50.737 21.851 -44.339 1.00 40.51 135 PRO A N 1
ATOM 860 C CA . PRO A 1 140 ? 49.388 22.417 -44.389 1.00 39.19 135 PRO A CA 1
ATOM 861 C C . PRO A 1 140 ? 49.295 23.706 -43.585 1.00 37.52 135 PRO A C 1
ATOM 862 O O . PRO A 1 140 ? 49.936 23.822 -42.537 1.00 37.61 135 PRO A O 1
ATOM 866 N N . LEU A 1 141 ? 48.509 24.662 -44.074 1.00 35.49 136 LEU A N 1
ATOM 867 C CA . LEU A 1 141 ? 48.338 25.941 -43.386 1.00 33.82 136 LEU A CA 1
ATOM 868 C C . LEU A 1 141 ? 46.917 26.064 -42.838 1.00 33.22 136 LEU A C 1
ATOM 869 O O . LEU A 1 141 ? 45.936 25.843 -43.567 1.00 32.45 136 LEU A O 1
ATOM 874 N N . TRP A 1 142 ? 46.812 26.422 -41.560 1.00 32.51 137 TRP A N 1
ATOM 875 C CA . TRP A 1 142 ? 45.523 26.543 -40.881 1.00 32.24 137 TRP A CA 1
ATOM 876 C C . TRP A 1 142 ? 45.390 27.883 -40.207 1.00 32.62 137 TRP A C 1
ATOM 877 O O . TRP A 1 142 ? 46.337 28.374 -39.611 1.00 33.05 137 TRP A O 1
ATOM 888 N N . VAL A 1 143 ? 44.214 28.489 -40.312 1.00 33.79 138 VAL A N 1
ATOM 889 C CA . VAL A 1 143 ? 44.018 29.858 -39.812 1.00 34.94 138 VAL A CA 1
ATOM 890 C C . VAL A 1 143 ? 42.780 30.007 -38.909 1.00 35.92 138 VAL A C 1
ATOM 891 O O . VAL A 1 143 ? 41.670 29.652 -39.302 1.00 35.67 138 VAL A O 1
ATOM 895 N N . ARG A 1 144 ? 43.000 30.570 -37.719 1.00 37.15 139 ARG A N 1
ATOM 896 C CA . ARG A 1 144 ? 41.960 30.787 -36.723 1.00 38.93 139 ARG A CA 1
ATOM 897 C C . ARG A 1 144 ? 41.063 31.925 -37.176 1.00 39.90 139 ARG A C 1
ATOM 898 O O . ARG A 1 144 ? 41.529 33.023 -37.469 1.00 39.93 139 ARG A O 1
ATOM 906 N N . CYS A 1 145 ? 39.769 31.632 -37.249 1.00 41.13 140 CYS A N 1
ATOM 907 C CA . CYS A 1 145 ? 38.770 32.558 -37.735 1.00 42.12 140 CYS A CA 1
ATOM 908 C C . CYS A 1 145 ? 37.798 32.838 -36.626 1.00 43.22 140 CYS A C 1
ATOM 909 O O . CYS A 1 145 ? 37.597 32.014 -35.741 1.00 43.06 140 CYS A O 1
ATOM 912 N N . ASP A 1 146 ? 37.152 33.990 -36.728 1.00 45.11 141 ASP A N 1
ATOM 913 C CA . ASP A 1 146 ? 36.324 34.530 -35.670 1.00 47.21 141 ASP A CA 1
ATOM 914 C C . ASP A 1 146 ? 34.843 34.229 -35.866 1.00 47.87 141 ASP A C 1
ATOM 915 O O . ASP A 1 146 ? 34.019 34.788 -35.172 1.00 47.82 141 ASP A O 1
ATOM 920 N N . SER A 1 147 ? 34.511 33.337 -36.792 1.00 49.40 142 SER A N 1
ATOM 921 C CA . SER A 1 147 ? 33.136 33.203 -37.242 1.00 51.25 142 SER A CA 1
ATOM 922 C C . SER A 1 147 ? 32.716 34.581 -37.732 1.00 52.48 142 SER A C 1
ATOM 923 O O . SER A 1 147 ? 33.376 35.133 -38.610 1.00 53.61 142 SER A O 1
ATOM 926 N N . SER A 1 148 ? 31.657 35.167 -37.188 1.00 53.59 143 SER A N 1
ATOM 927 C CA . SER A 1 148 ? 31.228 36.509 -37.653 1.00 54.62 143 SER A CA 1
ATOM 928 C C . SER A 1 148 ? 30.883 36.484 -39.144 1.00 54.68 143 SER A C 1
ATOM 929 O O . SER A 1 148 ? 30.778 37.513 -39.803 1.00 55.23 143 SER A O 1
ATOM 932 N N . ASP A 1 149 ? 30.693 35.274 -39.641 1.00 54.90 144 ASP A N 1
ATOM 933 C CA . ASP A 1 149 ? 30.546 34.961 -41.034 1.00 54.61 144 ASP A CA 1
ATOM 934 C C . ASP A 1 149 ? 29.227 34.171 -41.074 1.00 54.71 144 ASP A C 1
ATOM 935 O O . ASP A 1 149 ? 28.989 33.331 -40.201 1.00 54.67 144 ASP A O 1
ATOM 940 N N . PRO A 1 150 ? 28.322 34.486 -42.028 1.00 55.04 145 PRO A N 1
ATOM 941 C CA . PRO A 1 150 ? 27.064 33.728 -42.138 1.00 54.64 145 PRO A CA 1
ATOM 942 C C . PRO A 1 150 ? 27.174 32.274 -41.633 1.00 54.13 145 PRO A C 1
ATOM 943 O O . PRO A 1 150 ? 26.443 31.872 -40.709 1.00 54.64 145 PRO A O 1
ATOM 947 N N . GLU A 1 151 ? 28.112 31.516 -42.197 1.00 52.68 146 GLU A N 1
ATOM 948 C CA . GLU A 1 151 ? 28.246 30.092 -41.888 1.00 51.21 146 GLU A CA 1
ATOM 949 C C . GLU A 1 151 ? 29.179 29.768 -40.714 1.00 49.49 146 GLU A C 1
ATOM 950 O O . GLU A 1 151 ? 29.543 28.613 -40.531 1.00 49.28 146 GLU A O 1
ATOM 956 N N . GLY A 1 152 ? 29.564 30.775 -39.932 1.00 47.71 147 GLY A N 1
ATOM 957 C CA . GLY A 1 152 ? 30.325 30.555 -38.697 1.00 46.10 147 GLY A CA 1
ATOM 958 C C . GLY A 1 152 ? 31.564 29.677 -38.847 1.00 44.99 147 GLY A C 1
ATOM 959 O O . GLY A 1 152 ? 31.646 28.581 -38.291 1.00 45.14 147 GLY A O 1
ATOM 960 N N . THR A 1 153 ? 32.535 30.173 -39.605 1.00 43.41 148 THR A N 1
ATOM 961 C CA . THR A 1 153 ? 33.792 29.482 -39.835 1.00 41.36 148 THR A CA 1
ATOM 962 C C . THR A 1 153 ? 34.785 29.789 -38.714 1.00 40.32 148 THR A C 1
ATOM 963 O O . THR A 1 153 ? 35.085 30.960 -38.432 1.00 40.29 148 THR A O 1
ATOM 967 N N . CYS A 1 154 ? 35.292 28.742 -38.072 1.00 38.59 149 CYS A N 1
ATOM 968 C CA . CYS A 1 154 ? 36.245 28.942 -36.984 1.00 37.57 149 CYS A CA 1
ATOM 969 C C . CYS A 1 154 ? 37.654 28.560 -37.392 1.00 36.71 149 CYS A C 1
ATOM 970 O O . CYS A 1 154 ? 38.604 29.012 -36.775 1.00 36.88 149 CYS A O 1
ATOM 973 N N . TRP A 1 155 ? 37.786 27.729 -38.421 1.00 35.78 150 TRP A N 1
ATOM 974 C CA . TRP A 1 155 ? 39.093 27.424 -39.007 1.00 35.25 150 TRP A CA 1
ATOM 975 C C . TRP A 1 155 ? 39.007 27.387 -40.532 1.00 35.09 150 TRP A C 1
ATOM 976 O O . TRP A 1 155 ? 38.024 26.877 -41.088 1.00 34.55 150 TRP A O 1
ATOM 987 N N . LEU A 1 156 ? 40.064 27.867 -41.195 1.00 34.94 151 LEU A N 1
ATOM 988 C CA . LEU A 1 156 ? 40.314 27.551 -42.616 1.00 34.36 151 LEU A CA 1
ATOM 989 C C . LEU A 1 156 ? 41.651 26.869 -42.812 1.00 34.55 151 LEU A C 1
ATOM 990 O O . LEU A 1 156 ? 42.672 27.345 -42.311 1.00 34.13 151 LEU A O 1
ATOM 995 N N . GLY A 1 157 ? 41.659 25.753 -43.532 1.00 35.05 152 GLY A N 1
ATOM 996 C CA . GLY A 1 157 ? 42.916 25.047 -43.805 1.00 36.74 152 GLY A CA 1
ATOM 997 C C . GLY A 1 157 ? 43.257 24.794 -45.271 1.00 37.88 152 GLY A C 1
ATOM 998 O O . GLY A 1 157 ? 42.379 24.707 -46.121 1.00 38.26 152 GLY A O 1
ATOM 999 N N . ALA A 1 158 ? 44.536 24.653 -45.579 1.00 38.96 153 ALA A N 1
ATOM 1000 C CA . ALA A 1 158 ? 44.919 24.324 -46.940 1.00 40.39 153 ALA A CA 1
ATOM 1001 C C . ALA A 1 158 ? 45.959 23.220 -46.943 1.00 41.85 153 ALA A C 1
ATOM 1002 O O . ALA A 1 158 ? 46.988 23.327 -46.265 1.00 42.00 153 ALA A O 1
ATOM 1004 N N . GLU A 1 159 ? 45.682 22.150 -47.684 1.00 43.83 154 GLU A N 1
ATOM 1005 C CA . GLU A 1 159 ? 46.637 21.052 -47.809 1.00 46.38 154 GLU A CA 1
ATOM 1006 C C . GLU A 1 159 ? 46.928 20.678 -49.260 1.00 47.56 154 GLU A C 1
ATOM 1007 O O . GLU A 1 159 ? 46.012 20.516 -50.081 1.00 47.42 154 GLU A O 1
ATOM 1013 N N . LEU A 1 160 ? 48.206 20.508 -49.563 1.00 49.38 155 LEU A N 1
ATOM 1014 C CA . LEU A 1 160 ? 48.624 20.174 -50.928 1.00 51.66 155 LEU A CA 1
ATOM 1015 C C . LEU A 1 160 ? 48.402 18.695 -51.269 1.00 53.52 155 LEU A C 1
ATOM 1016 O O . LEU A 1 160 ? 48.507 17.827 -50.401 1.00 53.48 155 LEU A O 1
ATOM 1021 N N . ILE A 1 161 ? 48.051 18.440 -52.530 1.00 55.87 156 ILE A N 1
ATOM 1022 C CA . ILE A 1 161 ? 47.935 17.093 -53.093 1.00 58.13 156 ILE A CA 1
ATOM 1023 C C . ILE A 1 161 ? 49.086 16.889 -54.071 1.00 59.74 156 ILE A C 1
ATOM 1024 O O . ILE A 1 161 ? 49.089 17.487 -55.145 1.00 60.11 156 ILE A O 1
ATOM 1029 N N . THR A 1 162 ? 50.054 16.046 -53.721 1.00 62.03 157 THR A N 1
ATOM 1030 C CA . THR A 1 162 ? 51.236 15.849 -54.577 1.00 64.06 157 THR A CA 1
ATOM 1031 C C . THR A 1 162 ? 51.329 14.459 -55.221 1.00 65.43 157 THR A C 1
ATOM 1032 O O . THR A 1 162 ? 51.374 13.446 -54.511 1.00 65.93 157 THR A O 1
ATOM 1036 N N . THR A 1 163 ? 51.347 14.427 -56.561 1.00 66.74 158 THR A N 1
ATOM 1037 C CA . THR A 1 163 ? 51.624 13.206 -57.343 1.00 67.69 158 THR A CA 1
ATOM 1038 C C . THR A 1 163 ? 53.138 13.049 -57.534 1.00 68.16 158 THR A C 1
ATOM 1039 O O . THR A 1 163 ? 53.744 13.758 -58.355 1.00 68.50 158 THR A O 1
ATOM 1043 N N . ASN A 1 164 ? 53.741 12.116 -56.796 1.00 68.51 159 ASN A N 1
ATOM 1044 C CA . ASN A 1 164 ? 55.203 11.940 -56.799 1.00 68.84 159 ASN A CA 1
ATOM 1045 C C . ASN A 1 164 ? 55.871 13.168 -56.172 1.00 68.97 159 ASN A C 1
ATOM 1046 O O . ASN A 1 164 ? 55.549 13.519 -55.038 1.00 69.60 159 ASN A O 1
ATOM 1048 N N . ASN A 1 165 ? 56.784 13.820 -56.893 1.00 68.90 160 ASN A N 1
ATOM 1049 C CA . ASN A 1 165 ? 57.316 15.124 -56.463 1.00 68.52 160 ASN A CA 1
ATOM 1050 C C . ASN A 1 165 ? 56.407 16.279 -56.935 1.00 68.22 160 ASN A C 1
ATOM 1051 O O . ASN A 1 165 ? 56.311 17.330 -56.272 1.00 68.31 160 ASN A O 1
ATOM 1053 N N . SER A 1 166 ? 55.728 16.051 -58.065 1.00 67.22 161 SER A N 1
ATOM 1054 C CA . SER A 1 166 ? 54.830 17.027 -58.698 1.00 66.17 161 SER A CA 1
ATOM 1055 C C . SER A 1 166 ? 53.536 17.304 -57.899 1.00 65.50 161 SER A C 1
ATOM 1056 O O . SER A 1 166 ? 52.798 16.372 -57.538 1.00 65.44 161 SER A O 1
ATOM 1059 N N . ILE A 1 167 ? 53.265 18.589 -57.649 1.00 64.08 162 ILE A N 1
ATOM 1060 C CA . ILE A 1 167 ? 52.033 19.028 -56.989 1.00 62.53 162 ILE A CA 1
ATOM 1061 C C . ILE A 1 167 ? 50.844 18.638 -57.886 1.00 61.85 162 ILE A C 1
ATOM 1062 O O . ILE A 1 167 ? 51.007 17.767 -58.743 1.00 62.12 162 ILE A O 1
ATOM 1067 N N . THR A 1 168 ? 49.652 19.192 -57.657 1.00 60.47 163 THR A N 1
ATOM 1068 C CA . THR A 1 168 ? 48.486 18.946 -58.521 1.00 59.21 163 THR A CA 1
ATOM 1069 C C . THR A 1 168 ? 47.259 19.697 -58.030 1.00 58.09 163 THR A C 1
ATOM 1070 O O . THR A 1 168 ? 46.434 20.147 -58.835 1.00 57.99 163 THR A O 1
ATOM 1074 N N . GLY A 1 169 ? 47.129 19.811 -56.707 1.00 56.60 164 GLY A N 1
ATOM 1075 C CA . GLY A 1 169 ? 45.981 20.477 -56.102 1.00 54.29 164 GLY A CA 1
ATOM 1076 C C . GLY A 1 169 ? 46.153 20.803 -54.631 1.00 52.79 164 GLY A C 1
ATOM 1077 O O . GLY A 1 169 ? 47.212 20.563 -54.035 1.00 52.99 164 GLY A O 1
ATOM 1078 N N . ILE A 1 170 ? 45.104 21.379 -54.055 1.00 50.64 165 ILE A N 1
ATOM 1079 C CA . ILE A 1 170 ? 45.069 21.702 -52.642 1.00 48.55 165 ILE A CA 1
ATOM 1080 C C . ILE A 1 170 ? 43.710 21.268 -52.199 1.00 46.90 165 ILE A C 1
ATOM 1081 O O . ILE A 1 170 ? 42.768 21.309 -52.980 1.00 46.70 165 ILE A O 1
ATOM 1086 N N . VAL A 1 171 ? 43.613 20.869 -50.940 1.00 45.30 166 VAL A N 1
ATOM 1087 C CA . VAL A 1 171 ? 42.339 20.652 -50.284 1.00 43.63 166 VAL A CA 1
ATOM 1088 C C . VAL A 1 171 ? 42.121 21.892 -49.445 1.00 42.55 166 VAL A C 1
ATOM 1089 O O . VAL A 1 171 ? 43.030 22.334 -48.741 1.00 42.57 166 VAL A O 1
ATOM 1093 N N . LEU A 1 172 ? 40.925 22.456 -49.536 1.00 41.23 167 LEU A N 1
ATOM 1094 C CA . LEU A 1 172 ? 40.549 23.605 -48.737 1.00 40.26 167 LEU A CA 1
ATOM 1095 C C . LEU A 1 172 ? 39.513 23.201 -47.713 1.00 40.00 167 LEU A C 1
ATOM 1096 O O . LEU A 1 172 ? 38.385 22.828 -48.061 1.00 40.39 167 LEU A O 1
ATOM 1101 N N . TYR A 1 173 ? 39.891 23.298 -46.448 1.00 38.86 168 TYR A N 1
ATOM 1102 C CA . TYR A 1 173 ? 39.030 22.857 -45.392 1.00 38.41 168 TYR A CA 1
ATOM 1103 C C . TYR A 1 173 ? 38.303 24.020 -44.765 1.00 38.04 168 TYR A C 1
ATOM 1104 O O . TYR A 1 173 ? 38.882 25.057 -44.533 1.00 37.77 168 TYR A O 1
ATOM 1113 N N . VAL A 1 174 ? 37.028 23.812 -44.472 1.00 38.30 169 VAL A N 1
ATOM 1114 C CA . VAL A 1 174 ? 36.240 24.736 -43.670 1.00 38.51 169 VAL A CA 1
ATOM 1115 C C . VAL A 1 174 ? 35.801 24.018 -42.381 1.00 38.69 169 VAL A C 1
ATOM 1116 O O . VAL A 1 174 ? 35.356 22.866 -42.416 1.00 39.16 169 VAL A O 1
ATOM 1120 N N . VAL A 1 175 ? 35.938 24.693 -41.253 1.00 38.70 170 VAL A N 1
ATOM 1121 C CA . VAL A 1 175 ? 35.439 24.170 -39.998 1.00 39.26 170 VAL A CA 1
ATOM 1122 C C . VAL A 1 175 ? 34.461 25.168 -39.415 1.00 40.31 170 VAL A C 1
ATOM 1123 O O . VAL A 1 175 ? 34.789 26.356 -39.256 1.00 40.37 170 VAL A O 1
ATOM 1127 N N . SER A 1 176 ? 33.260 24.694 -39.099 1.00 41.71 171 SER A N 1
ATOM 1128 C CA . SER A 1 176 ? 32.295 25.505 -38.350 1.00 43.55 171 SER A CA 1
ATOM 1129 C C . SER A 1 176 ? 31.919 24.822 -37.047 1.00 45.10 171 SER A C 1
ATOM 1130 O O . SER A 1 176 ? 31.967 23.596 -36.945 1.00 44.92 171 SER A O 1
ATOM 1133 N N . CYS A 1 177 ? 31.545 25.621 -36.054 1.00 47.68 172 CYS A N 1
ATOM 1134 C CA . CYS A 1 177 ? 31.262 25.090 -34.734 1.00 49.79 172 CYS A CA 1
ATOM 1135 C C . CYS A 1 177 ? 30.064 25.767 -34.084 1.00 51.60 172 CYS A C 1
ATOM 1136 O O . CYS A 1 177 ? 30.065 26.979 -33.883 1.00 52.21 172 CYS A O 1
ATOM 1139 N N . LYS A 1 178 ? 29.056 24.973 -33.736 1.00 53.81 173 LYS A N 1
ATOM 1140 C CA . LYS A 1 178 ? 27.854 25.480 -33.068 1.00 56.12 173 LYS A CA 1
ATOM 1141 C C . LYS A 1 178 ? 27.708 24.951 -31.633 1.00 57.36 173 LYS A C 1
ATOM 1142 O O . LYS A 1 178 ? 28.045 23.797 -31.344 1.00 57.35 173 LYS A O 1
ATOM 1148 N N . ALA A 1 179 ? 27.221 25.809 -30.737 1.00 59.07 174 ALA A N 1
ATOM 1149 C CA . ALA A 1 179 ? 26.822 25.387 -29.384 1.00 60.77 174 ALA A CA 1
ATOM 1150 C C . ALA A 1 179 ? 25.332 25.619 -29.162 1.00 61.87 174 ALA A C 1
ATOM 1151 O O . ALA A 1 179 ? 24.826 26.717 -29.413 1.00 62.11 174 ALA A O 1
ATOM 1153 N N . ASP A 1 180 ? 24.639 24.593 -28.672 1.00 63.16 175 ASP A N 1
ATOM 1154 C CA . ASP A 1 180 ? 23.196 24.661 -28.467 1.00 64.32 175 ASP A CA 1
ATOM 1155 C C . ASP A 1 180 ? 22.705 23.692 -27.377 1.00 64.80 175 ASP A C 1
ATOM 1156 O O . ASP A 1 180 ? 23.458 22.820 -26.936 1.00 64.86 175 ASP A O 1
ATOM 1161 N N . LYS A 1 181 ? 21.446 23.864 -26.948 1.00 65.34 176 LYS A N 1
ATOM 1162 C CA . LYS A 1 181 ? 20.745 22.913 -26.058 1.00 65.55 176 LYS A CA 1
ATOM 1163 C C . LYS A 1 181 ? 20.478 21.568 -26.742 1.00 65.72 176 LYS A C 1
ATOM 1164 O O . LYS A 1 181 ? 20.397 20.542 -26.080 1.00 66.04 176 LYS A O 1
ATOM 1166 N N . ASN A 1 182 ? 20.332 21.594 -28.065 1.00 65.82 177 ASN A N 1
ATOM 1167 C CA . ASN A 1 182 ? 20.024 20.414 -28.871 1.00 65.82 177 ASN A CA 1
ATOM 1168 C C . ASN A 1 182 ? 21.084 20.163 -29.937 1.00 65.61 177 ASN A C 1
ATOM 1169 O O . ASN A 1 182 ? 22.010 20.958 -30.105 1.00 65.58 177 ASN A O 1
ATOM 1174 N N . TYR A 1 183 ? 20.930 19.053 -30.655 1.00 65.29 178 TYR A N 1
ATOM 1175 C CA . TYR A 1 183 ? 21.718 18.757 -31.847 1.00 65.00 178 TYR A CA 1
ATOM 1176 C C . TYR A 1 183 ? 21.014 17.693 -32.678 1.00 64.93 178 TYR A C 1
ATOM 1177 O O . TYR A 1 183 ? 20.278 16.864 -32.144 1.00 64.97 178 TYR A O 1
ATOM 1186 N N . SER A 1 184 ? 21.239 17.716 -33.985 1.00 64.75 179 SER A N 1
ATOM 1187 C CA . SER A 1 184 ? 20.624 16.739 -34.867 1.00 64.72 179 SER A CA 1
ATOM 1188 C C . SER A 1 184 ? 21.613 16.373 -35.943 1.00 64.31 179 SER A C 1
ATOM 1189 O O . SER A 1 184 ? 22.190 17.246 -36.588 1.00 64.39 179 SER A O 1
ATOM 1192 N N . VAL A 1 185 ? 21.807 15.075 -36.129 1.00 63.74 180 VAL A N 1
ATOM 1193 C CA . VAL A 1 185 ? 22.754 14.565 -37.103 1.00 63.44 180 VAL A CA 1
ATOM 1194 C C . VAL A 1 185 ? 22.319 13.162 -37.466 1.00 63.27 180 VAL A C 1
ATOM 1195 O O . VAL A 1 185 ? 21.663 12.492 -36.676 1.00 63.32 180 VAL A O 1
ATOM 1199 N N . ASN A 1 186 ? 22.689 12.731 -38.663 1.00 63.21 181 ASN A N 1
ATOM 1200 C CA . ASN A 1 186 ? 22.264 11.457 -39.198 1.00 63.41 181 ASN A CA 1
ATOM 1201 C C . ASN A 1 186 ? 23.415 10.870 -39.996 1.00 63.64 181 ASN A C 1
ATOM 1202 O O . ASN A 1 186 ? 23.891 11.484 -40.959 1.00 63.88 181 ASN A O 1
ATOM 1207 N N . LEU A 1 187 ? 23.858 9.686 -39.576 1.00 63.80 182 LEU A N 1
ATOM 1208 C CA . LEU A 1 187 ? 24.969 8.963 -40.198 1.00 64.13 182 LEU A CA 1
ATOM 1209 C C . LEU A 1 187 ? 24.784 8.819 -41.705 1.00 64.56 182 LEU A C 1
ATOM 1210 O O . LEU A 1 187 ? 25.761 8.829 -42.454 1.00 64.71 182 LEU A O 1
ATOM 1215 N N . GLU A 1 188 ? 23.535 8.688 -42.146 1.00 65.35 183 GLU A N 1
ATOM 1216 C CA . GLU A 1 188 ? 23.233 8.549 -43.574 1.00 66.27 183 GLU A CA 1
ATOM 1217 C C . GLU A 1 188 ? 23.379 9.888 -44.305 1.00 66.45 183 GLU A C 1
ATOM 1218 O O . GLU A 1 188 ? 24.000 9.953 -45.366 1.00 66.30 183 GLU A O 1
ATOM 1224 N N . ASN A 1 189 ? 22.841 10.950 -43.710 1.00 67.06 184 ASN A N 1
ATOM 1225 C CA . ASN A 1 189 ? 22.983 12.299 -44.259 1.00 67.91 184 ASN A CA 1
ATOM 1226 C C . ASN A 1 189 ? 24.431 12.694 -44.510 1.00 68.10 184 ASN A C 1
ATOM 1227 O O . ASN A 1 189 ? 24.743 13.253 -45.562 1.00 68.52 184 ASN A O 1
ATOM 1232 N N . LEU A 1 190 ? 25.304 12.403 -43.545 1.00 67.79 185 LEU A N 1
ATOM 1233 C CA . LEU A 1 190 ? 26.708 12.763 -43.665 1.00 67.61 185 LEU A CA 1
ATOM 1234 C C . LEU A 1 190 ? 27.373 11.905 -44.712 1.00 67.29 185 LEU A C 1
ATOM 1235 O O . LEU A 1 190 ? 28.224 12.386 -45.454 1.00 67.35 185 LEU A O 1
ATOM 1240 N N . LYS A 1 191 ? 26.984 10.636 -44.767 1.00 66.97 186 LYS A N 1
ATOM 1241 C CA . LYS A 1 191 ? 27.480 9.739 -45.800 1.00 66.98 186 LYS A CA 1
ATOM 1242 C C . LYS A 1 191 ? 27.160 10.287 -47.200 1.00 66.63 186 LYS A C 1
ATOM 1243 O O . LYS A 1 191 ? 28.043 10.368 -48.064 1.00 66.29 186 LYS A O 1
ATOM 1249 N N . ASN A 1 192 ? 25.907 10.687 -47.407 1.00 66.21 187 ASN A N 1
ATOM 1250 C CA . ASN A 1 192 ? 25.479 11.180 -48.711 1.00 66.01 187 ASN A CA 1
ATOM 1251 C C . ASN A 1 192 ? 26.101 12.539 -48.998 1.00 65.80 187 ASN A C 1
ATOM 1252 O O . ASN A 1 192 ? 26.664 12.761 -50.078 1.00 65.87 187 ASN A O 1
ATOM 1257 N N . LEU A 1 193 ? 25.993 13.432 -48.014 1.00 65.09 188 LEU A N 1
ATOM 1258 C CA . LEU A 1 193 ? 26.589 14.756 -48.055 1.00 64.35 188 LEU A CA 1
ATOM 1259 C C . LEU A 1 193 ? 28.026 14.700 -48.576 1.00 63.72 188 LEU A C 1
ATOM 1260 O O . LEU A 1 193 ? 28.428 15.545 -49.367 1.00 63.93 188 LEU A O 1
ATOM 1265 N N . HIS A 1 194 ? 28.791 13.698 -48.149 1.00 62.94 189 HIS A N 1
ATOM 1266 C CA . HIS A 1 194 ? 30.152 13.506 -48.647 1.00 61.90 189 HIS A CA 1
ATOM 1267 C C . HIS A 1 194 ? 30.122 12.978 -50.077 1.00 62.39 189 HIS A C 1
ATOM 1268 O O . HIS A 1 194 ? 30.884 13.444 -50.923 1.00 62.52 189 HIS A O 1
ATOM 1275 N N . LYS A 1 195 ? 29.243 12.008 -50.335 1.00 62.86 190 LYS A N 1
ATOM 1276 C CA . LYS A 1 195 ? 29.076 11.419 -51.675 1.00 63.29 190 LYS A CA 1
ATOM 1277 C C . LYS A 1 195 ? 28.663 12.450 -52.748 1.00 63.36 190 LYS A C 1
ATOM 1278 O O . LYS A 1 195 ? 29.303 12.543 -53.806 1.00 62.84 190 LYS A O 1
ATOM 1284 N N . LYS A 1 196 ? 27.605 13.213 -52.464 1.00 63.60 191 LYS A N 1
ATOM 1285 C CA . LYS A 1 196 ? 27.124 14.249 -53.382 1.00 64.24 191 LYS A CA 1
ATOM 1286 C C . LYS A 1 196 ? 28.230 15.261 -53.654 1.00 64.53 191 LYS A C 1
ATOM 1287 O O . LYS A 1 196 ? 28.579 15.523 -54.801 1.00 64.92 191 LYS A O 1
ATOM 1289 N N . ARG A 1 197 ? 28.812 15.781 -52.582 1.00 64.88 192 ARG A N 1
ATOM 1290 C CA . ARG A 1 197 ? 29.766 16.869 -52.660 1.00 64.91 192 ARG A CA 1
ATOM 1291 C C . ARG A 1 197 ? 31.041 16.523 -53.415 1.00 65.01 192 ARG A C 1
ATOM 1292 O O . ARG A 1 197 ? 31.609 17.390 -54.055 1.00 65.18 192 ARG A O 1
ATOM 1300 N N . HIS A 1 198 ? 31.491 15.273 -53.351 1.00 65.24 193 HIS A N 1
ATOM 1301 C CA . HIS A 1 198 ? 32.754 14.887 -53.999 1.00 65.71 193 HIS A CA 1
ATOM 1302 C C . HIS A 1 198 ? 32.605 13.838 -55.108 1.00 66.13 193 HIS A C 1
ATOM 1303 O O . HIS A 1 198 ? 33.610 13.267 -55.574 1.00 65.88 193 HIS A O 1
ATOM 1310 N N . HIS A 1 199 ? 31.355 13.597 -55.520 1.00 66.51 194 HIS A N 1
ATOM 1311 C CA . HIS A 1 199 ? 31.022 12.633 -56.585 1.00 66.76 194 HIS A CA 1
ATOM 1312 C C . HIS A 1 199 ? 31.709 11.280 -56.357 1.00 66.59 194 HIS A C 1
ATOM 1313 O O . HIS A 1 199 ? 32.729 10.979 -56.981 1.00 66.63 194 HIS A O 1
ATOM 1320 N N . LEU A 1 200 ? 31.158 10.488 -55.436 1.00 66.59 195 LEU A N 1
ATOM 1321 C CA . LEU A 1 200 ? 31.697 9.148 -55.115 1.00 66.55 195 LEU A CA 1
ATOM 1322 C C . LEU A 1 200 ? 30.581 8.116 -54.910 1.00 66.51 195 LEU A C 1
ATOM 1323 O O . LEU A 1 200 ? 29.463 8.469 -54.502 1.00 66.24 195 LEU A O 1
ATOM 1328 N N . SER A 1 201 ? 30.899 6.848 -55.182 1.00 66.46 196 SER A N 1
ATOM 1329 C CA . SER A 1 201 ? 29.920 5.752 -55.088 1.00 66.62 196 SER A CA 1
ATOM 1330 C C . SER A 1 201 ? 30.070 4.935 -53.801 1.00 66.19 196 SER A C 1
ATOM 1331 O O . SER A 1 201 ? 29.074 4.553 -53.189 1.00 66.10 196 SER A O 1
ATOM 1334 N N . THR A 1 202 ? 31.314 4.662 -53.406 1.00 65.66 197 THR A N 1
ATOM 1335 C CA . THR A 1 202 ? 31.598 4.139 -52.062 1.00 64.98 197 THR A CA 1
ATOM 1336 C C . THR A 1 202 ? 32.357 5.148 -51.177 1.00 64.30 197 THR A C 1
ATOM 1337 O O . THR A 1 202 ? 32.882 6.169 -51.652 1.00 64.28 197 THR A O 1
ATOM 1341 N N . VAL A 1 203 ? 32.415 4.826 -49.888 1.00 63.16 198 VAL A N 1
ATOM 1342 C CA . VAL A 1 203 ? 32.751 5.750 -48.814 1.00 61.69 198 VAL A CA 1
ATOM 1343 C C . VAL A 1 203 ? 33.025 4.855 -47.615 1.00 60.91 198 VAL A C 1
ATOM 1344 O O . VAL A 1 203 ? 32.250 3.931 -47.342 1.00 61.11 198 VAL A O 1
ATOM 1348 N N . THR A 1 204 ? 34.116 5.102 -46.895 1.00 59.54 199 THR A N 1
ATOM 1349 C CA . THR A 1 204 ? 34.249 4.445 -45.593 1.00 57.99 199 THR A CA 1
ATOM 1350 C C . THR A 1 204 ? 34.242 5.394 -44.373 1.00 56.69 199 THR A C 1
ATOM 1351 O O . THR A 1 204 ? 34.076 6.611 -44.524 1.00 56.62 199 THR A O 1
ATOM 1355 N N . SER A 1 205 ? 34.371 4.842 -43.171 1.00 54.96 200 SER A N 1
ATOM 1356 C CA . SER A 1 205 ? 34.302 5.654 -41.966 1.00 53.03 200 SER A CA 1
ATOM 1357 C C . SER A 1 205 ? 35.319 5.257 -40.907 1.00 51.67 200 SER A C 1
ATOM 1358 O O . SER A 1 205 ? 35.784 4.120 -40.853 1.00 51.90 200 SER A O 1
ATOM 1361 N N . LYS A 1 206 ? 35.667 6.230 -40.080 1.00 49.66 201 LYS A N 1
ATOM 1362 C CA . LYS A 1 206 ? 36.633 6.075 -39.014 1.00 47.64 201 LYS A CA 1
ATOM 1363 C C . LYS A 1 206 ? 35.985 6.773 -37.833 1.00 45.43 201 LYS A C 1
ATOM 1364 O O . LYS A 1 206 ? 35.339 7.818 -37.993 1.00 44.42 201 LYS A O 1
ATOM 1370 N N . GLY A 1 207 ? 36.111 6.151 -36.663 1.00 43.46 202 GLY A N 1
ATOM 1371 C CA . GLY A 1 207 ? 35.493 6.638 -35.437 1.00 40.82 202 GLY A CA 1
ATOM 1372 C C . GLY A 1 20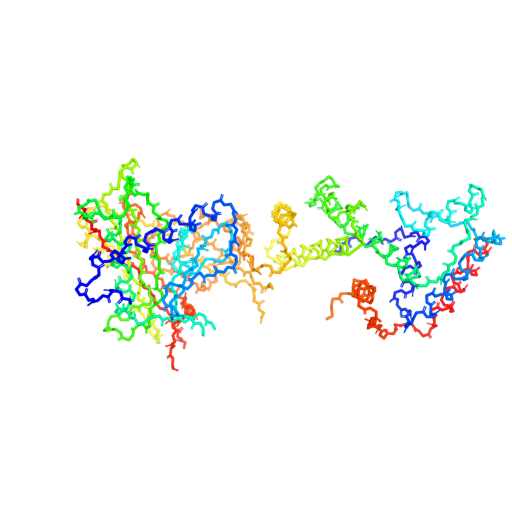7 ? 36.557 7.071 -34.464 1.00 39.14 202 GLY A C 1
ATOM 1373 O O . GLY A 1 207 ? 37.692 6.605 -34.524 1.00 38.56 202 GLY A O 1
ATOM 1374 N N . PHE A 1 208 ? 36.180 7.979 -33.578 1.00 37.84 203 PHE A N 1
ATOM 1375 C CA . PHE A 1 208 ? 37.077 8.493 -32.549 1.00 36.80 203 PHE A CA 1
ATOM 1376 C C . PHE A 1 208 ? 36.239 8.933 -31.364 1.00 36.61 203 PHE A C 1
ATOM 1377 O O . PHE A 1 208 ? 35.198 9.581 -31.540 1.00 36.86 203 PHE A O 1
ATOM 1385 N N . ALA A 1 209 ? 36.688 8.585 -30.161 1.00 36.29 204 ALA A N 1
ATOM 1386 C CA . ALA A 1 209 ? 36.053 9.099 -28.948 1.00 35.92 204 ALA A CA 1
ATOM 1387 C C . ALA A 1 209 ? 37.116 9.447 -27.923 1.00 35.96 204 ALA A C 1
ATOM 1388 O O . ALA A 1 209 ? 38.181 8.813 -27.893 1.00 35.60 204 ALA A O 1
ATOM 1390 N N . GLN A 1 210 ? 36.839 10.473 -27.115 1.00 35.71 205 GLN A N 1
ATOM 1391 C CA . GLN A 1 210 ? 37.763 10.892 -26.072 1.00 35.72 205 GLN A CA 1
ATOM 1392 C C . GLN A 1 210 ? 37.093 10.897 -24.707 1.00 36.58 205 GLN A C 1
ATOM 1393 O O . GLN A 1 210 ? 35.978 11.424 -24.549 1.00 36.95 205 GLN A O 1
ATOM 1399 N N . TYR A 1 211 ? 37.784 10.319 -23.723 1.00 37.29 206 TYR A N 1
ATOM 1400 C CA . TYR A 1 211 ? 37.287 10.271 -22.338 1.00 38.08 206 TYR A CA 1
ATOM 1401 C C . TYR A 1 211 ? 38.267 10.909 -21.367 1.00 39.30 206 TYR A C 1
ATOM 1402 O O . TYR A 1 211 ? 39.393 10.426 -21.193 1.00 38.90 206 TYR A O 1
ATOM 1411 N N . GLU A 1 212 ? 37.823 11.997 -20.752 1.00 41.11 207 GLU A N 1
ATOM 1412 C CA . GLU A 1 212 ? 38.576 12.717 -19.745 1.00 44.19 207 GLU A CA 1
ATOM 1413 C C . GLU A 1 212 ? 38.588 11.897 -18.447 1.00 45.10 207 GLU A C 1
ATOM 1414 O O . GLU A 1 212 ? 37.546 11.698 -17.814 1.00 45.44 207 GLU A O 1
ATOM 1420 N N . LEU A 1 213 ? 39.753 11.392 -18.064 1.00 46.17 208 LEU A N 1
ATOM 1421 C CA . LEU A 1 213 ? 39.834 10.564 -16.873 1.00 47.50 208 LEU A CA 1
ATOM 1422 C C . LEU A 1 213 ? 40.191 11.396 -15.655 1.00 49.10 208 LEU A C 1
ATOM 1423 O O . LEU A 1 213 ? 39.718 11.138 -14.546 1.00 49.26 208 LEU A O 1
ATOM 1428 N N . PHE A 1 214 ? 41.033 12.397 -15.871 1.00 51.05 209 PHE A N 1
ATOM 1429 C CA . PHE A 1 214 ? 41.507 13.227 -14.791 1.00 53.24 209 PHE A CA 1
ATOM 1430 C C . PHE A 1 214 ? 41.895 14.621 -15.254 1.00 54.55 209 PHE A C 1
ATOM 1431 O O . PHE A 1 214 ? 42.640 14.785 -16.219 1.00 54.66 209 PHE A O 1
ATOM 1439 N N . LYS A 1 215 ? 41.393 15.617 -14.539 1.00 56.43 210 LYS A N 1
ATOM 1440 C CA . LYS A 1 215 ? 41.725 17.014 -14.793 1.00 58.34 210 LYS A CA 1
ATOM 1441 C C . LYS A 1 215 ? 42.450 17.640 -13.604 1.00 59.19 210 LYS A C 1
ATOM 1442 O O . LYS A 1 215 ? 43.369 17.033 -13.049 1.00 59.77 210 LYS A O 1
ATOM 1448 N N . SER A 1 216 ? 42.019 18.852 -13.235 1.00 60.06 211 SER A N 1
ATOM 1449 C CA . SER A 1 216 ? 42.536 19.635 -12.100 1.00 60.65 211 SER A CA 1
ATOM 1450 C C . SER A 1 216 ? 42.217 21.118 -12.305 1.00 61.16 211 SER A C 1
ATOM 1451 O O . SER A 1 216 ? 41.319 21.667 -11.657 1.00 61.72 211 SER A O 1
ATOM 1454 N N . GLN A 1 227 ? 51.306 20.614 -15.693 1.00 56.02 222 GLN A N 1
ATOM 1455 C CA . GLN A 1 227 ? 50.953 19.334 -16.319 1.00 56.23 222 GLN A CA 1
ATOM 1456 C C . GLN A 1 227 ? 49.521 18.920 -15.926 1.00 56.19 222 GLN A C 1
ATOM 1457 O O . GLN A 1 227 ? 48.595 19.751 -15.994 1.00 56.57 222 GLN A O 1
ATOM 1459 N N . THR A 1 228 ? 49.328 17.649 -15.545 1.00 55.51 223 THR A N 1
ATOM 1460 C CA . THR A 1 228 ? 48.110 17.231 -14.836 1.00 54.65 223 THR A CA 1
ATOM 1461 C C . THR A 1 228 ? 46.792 17.166 -15.671 1.00 53.29 223 THR A C 1
ATOM 1462 O O . THR A 1 228 ? 45.798 17.813 -15.310 1.00 53.21 223 THR A O 1
ATOM 1466 N N . ALA A 1 229 ? 46.778 16.400 -16.770 1.00 51.29 224 ALA A N 1
ATOM 1467 C CA . ALA A 1 229 ? 45.518 16.095 -17.503 1.00 48.77 224 ALA A CA 1
ATOM 1468 C C . ALA A 1 229 ? 45.604 14.818 -18.322 1.00 47.08 224 ALA A C 1
ATOM 1469 O O . ALA A 1 229 ? 46.434 14.703 -19.214 1.00 47.21 224 ALA A O 1
ATOM 1471 N N . ILE A 1 230 ? 44.729 13.869 -18.018 1.00 45.19 225 ILE A N 1
ATOM 1472 C CA . ILE A 1 230 ? 44.770 12.549 -18.634 1.00 43.36 225 ILE A CA 1
ATOM 1473 C C . ILE A 1 230 ? 43.453 12.232 -19.339 1.00 42.34 225 ILE A C 1
ATOM 1474 O O . ILE A 1 230 ? 42.385 12.330 -18.742 1.00 42.56 225 ILE A O 1
ATOM 1479 N N . ALA A 1 231 ? 43.540 11.862 -20.609 1.00 40.88 226 ALA A N 1
ATOM 1480 C CA . ALA A 1 231 ? 42.372 11.455 -21.380 1.00 40.12 226 ALA A CA 1
ATOM 1481 C C . ALA A 1 231 ? 42.665 10.177 -22.136 1.00 39.37 226 ALA A C 1
ATOM 1482 O O . ALA A 1 231 ? 43.814 9.897 -22.459 1.00 39.98 226 ALA A O 1
ATOM 1484 N N . LEU A 1 232 ? 41.628 9.411 -22.427 1.00 38.44 227 LEU A N 1
ATOM 1485 C CA . LEU A 1 232 ? 41.765 8.219 -23.266 1.00 38.16 227 LEU A CA 1
ATOM 1486 C C . LEU A 1 232 ? 41.196 8.449 -24.678 1.00 37.92 227 LEU A C 1
ATOM 1487 O O . LEU A 1 232 ? 40.024 8.811 -24.829 1.00 36.98 227 LEU A O 1
ATOM 1492 N N . ASP A 1 233 ? 42.040 8.257 -25.693 1.00 38.28 228 ASP A N 1
ATOM 1493 C CA . ASP A 1 233 ? 41.629 8.410 -27.103 1.00 38.97 228 ASP A CA 1
ATOM 1494 C C . ASP A 1 233 ? 41.429 7.032 -27.718 1.00 38.99 228 ASP A C 1
ATOM 1495 O O . ASP A 1 233 ? 42.317 6.179 -27.626 1.00 39.07 228 ASP A O 1
ATOM 1500 N N . ILE A 1 234 ? 40.274 6.812 -28.340 1.00 39.29 229 ILE A N 1
ATOM 1501 C CA . ILE A 1 234 ? 39.977 5.523 -28.992 1.00 40.02 229 ILE A CA 1
ATOM 1502 C C . ILE A 1 234 ? 39.465 5.683 -30.415 1.00 40.01 229 ILE A C 1
ATOM 1503 O O . ILE A 1 234 ? 38.496 6.421 -30.658 1.00 40.24 229 ILE A O 1
ATOM 1508 N N . SER A 1 235 ? 40.091 4.974 -31.347 1.00 40.17 230 SER A N 1
ATOM 1509 C CA . SER A 1 235 ? 39.609 4.980 -32.728 1.00 40.83 230 SER A CA 1
ATOM 1510 C C . SER A 1 235 ? 39.483 3.615 -33.391 1.00 40.75 230 SER A C 1
ATOM 1511 O O . SER A 1 235 ? 40.278 2.716 -33.176 1.00 40.24 230 SER A O 1
ATOM 1514 N N . TRP A 1 236 ? 38.476 3.501 -34.241 1.00 41.58 231 TRP A N 1
ATOM 1515 C CA . TRP A 1 236 ? 38.165 2.250 -34.894 1.00 42.02 231 TRP A CA 1
ATOM 1516 C C . TRP A 1 236 ? 37.608 2.511 -36.278 1.00 43.16 231 TRP A C 1
ATOM 1517 O O . TRP A 1 236 ? 37.171 3.632 -36.587 1.00 43.12 231 TRP A O 1
ATOM 1528 N N . SER A 1 237 ? 37.592 1.452 -37.085 1.00 44.42 232 SER A N 1
ATOM 1529 C CA . SER A 1 237 ? 36.871 1.435 -38.354 1.00 45.37 232 SER A CA 1
ATOM 1530 C C . SER A 1 237 ? 36.078 0.129 -38.550 1.00 46.25 232 SER A C 1
ATOM 1531 O O . SER A 1 237 ? 36.571 -0.953 -38.234 1.00 45.75 232 SER A O 1
ATOM 1534 N N . PRO A 1 238 ? 34.861 0.216 -39.109 1.00 47.31 233 PRO A N 1
ATOM 1535 C CA . PRO A 1 238 ? 34.164 1.407 -39.551 1.00 48.23 233 PRO A CA 1
ATOM 1536 C C . PRO A 1 238 ? 33.139 1.841 -38.520 1.00 48.99 233 PRO A C 1
ATOM 1537 O O . PRO A 1 238 ? 32.940 1.143 -37.536 1.00 49.19 233 PRO A O 1
ATOM 1541 N N . VAL A 1 239 ? 32.503 2.983 -38.747 1.00 50.00 234 VAL A N 1
ATOM 1542 C CA . VAL A 1 239 ? 31.460 3.483 -37.859 1.00 51.31 234 VAL A CA 1
ATOM 1543 C C . VAL A 1 239 ? 30.133 2.972 -38.386 1.00 52.51 234 VAL A C 1
ATOM 1544 O O . VAL A 1 239 ? 29.847 3.091 -39.583 1.00 53.10 234 VAL A O 1
ATOM 1548 N N . ASP A 1 240 ? 29.308 2.407 -37.517 1.00 53.60 235 ASP A N 1
ATOM 1549 C CA . ASP A 1 240 ? 27.984 2.005 -37.977 1.00 54.76 235 ASP A CA 1
ATOM 1550 C C . ASP A 1 240 ? 26.852 2.635 -37.190 1.00 54.75 235 ASP A C 1
ATOM 1551 O O . ASP A 1 240 ? 25.683 2.295 -37.388 1.00 55.00 235 ASP A O 1
ATOM 1556 N N . GLU A 1 241 ? 27.185 3.600 -36.345 1.00 54.66 236 GLU A N 1
ATOM 1557 C CA . GLU A 1 241 ? 26.186 4.160 -35.461 1.00 54.95 236 GLU A CA 1
ATOM 1558 C C . GLU A 1 241 ? 26.717 5.467 -34.883 1.00 54.05 236 GLU A C 1
ATOM 1559 O O . GLU A 1 241 ? 27.874 5.525 -34.457 1.00 54.10 236 GLU A O 1
ATOM 1565 N N . ILE A 1 242 ? 25.890 6.510 -34.863 1.00 52.95 237 ILE A N 1
ATOM 1566 C CA . ILE A 1 242 ? 26.276 7.758 -34.189 1.00 52.35 237 ILE A CA 1
ATOM 1567 C C . ILE A 1 242 ? 26.240 7.611 -32.672 1.00 51.68 237 ILE A C 1
ATOM 1568 O O . ILE A 1 242 ? 25.240 7.179 -32.105 1.00 51.88 237 ILE A O 1
ATOM 1573 N N . LEU A 1 243 ? 27.346 7.978 -32.030 1.00 50.91 238 LEU A N 1
ATOM 1574 C CA . LEU A 1 243 ? 27.552 7.760 -30.598 1.00 49.88 238 LEU A CA 1
ATOM 1575 C C . LEU A 1 243 ? 27.876 6.303 -30.305 1.00 49.06 238 LEU A C 1
ATOM 1576 O O . LEU A 1 243 ? 27.845 5.873 -29.157 1.00 48.52 238 LEU A O 1
ATOM 1581 N N . GLN A 1 244 ? 28.211 5.547 -31.343 1.00 48.16 239 GLN A N 1
ATOM 1582 C CA . GLN A 1 244 ? 28.624 4.177 -31.136 1.00 47.92 239 GLN A CA 1
ATOM 1583 C C . GLN A 1 244 ? 29.718 4.108 -30.057 1.00 47.83 239 GLN A C 1
ATOM 1584 O O . GLN A 1 244 ? 30.618 4.962 -30.000 1.00 47.84 239 GLN A O 1
ATOM 1590 N N . ILE A 1 245 ? 29.605 3.099 -29.192 1.00 47.25 240 ILE A N 1
ATOM 1591 C CA . ILE A 1 245 ? 30.595 2.818 -28.168 1.00 46.53 240 ILE A CA 1
ATOM 1592 C C . ILE A 1 245 ? 31.786 2.108 -28.810 1.00 46.37 240 ILE A C 1
ATOM 1593 O O . ILE A 1 245 ? 31.629 1.044 -29.411 1.00 45.82 240 ILE A O 1
ATOM 1598 N N . PRO A 1 246 ? 32.983 2.707 -28.692 1.00 46.30 241 PRO A N 1
ATOM 1599 C CA . PRO A 1 246 ? 34.151 2.110 -29.330 1.00 46.88 241 PRO A CA 1
ATOM 1600 C C . PRO A 1 246 ? 34.238 0.611 -29.001 1.00 47.74 241 PRO A C 1
ATOM 1601 O O . PRO A 1 246 ? 34.140 0.242 -27.826 1.00 48.38 241 PRO A O 1
ATOM 1605 N N . PRO A 1 247 ? 34.387 -0.250 -30.029 1.00 48.17 242 PRO A N 1
ATOM 1606 C CA . PRO A 1 247 ? 34.519 -1.681 -29.753 1.00 48.14 242 PRO A CA 1
ATOM 1607 C C . PRO A 1 247 ? 35.901 -1.977 -29.208 1.00 48.31 242 PRO A C 1
ATOM 1608 O O . PRO A 1 247 ? 36.804 -1.164 -29.361 1.00 48.57 242 PRO A O 1
ATOM 1612 N N . LEU A 1 248 ? 36.069 -3.143 -28.600 1.00 48.46 243 LEU A N 1
ATOM 1613 C CA . LEU A 1 248 ? 37.330 -3.506 -27.957 1.00 48.62 243 LEU A CA 1
ATOM 1614 C C . LEU A 1 248 ? 38.468 -3.763 -28.939 1.00 48.73 243 LEU A C 1
ATOM 1615 O O . LEU A 1 248 ? 39.644 -3.834 -28.540 1.00 48.66 243 LEU A O 1
ATOM 1620 N N . SER A 1 249 ? 38.118 -3.915 -30.217 1.00 48.78 244 SER A N 1
ATOM 1621 C CA . SER A 1 249 ? 39.123 -4.084 -31.270 1.00 48.74 244 SER A CA 1
ATOM 1622 C C . SER A 1 249 ? 39.622 -2.723 -31.789 1.00 48.38 244 SER A C 1
ATOM 1623 O O . SER A 1 249 ? 40.460 -2.667 -32.686 1.00 48.34 244 SER A O 1
ATOM 1626 N N . SER A 1 250 ? 39.100 -1.637 -31.219 1.00 48.00 245 SER A N 1
ATOM 1627 C CA . SER A 1 250 ? 39.571 -0.292 -31.527 1.00 47.42 245 SER A CA 1
ATOM 1628 C C . SER A 1 250 ? 41.044 -0.161 -31.171 1.00 47.47 245 SER A C 1
ATOM 1629 O O . SER A 1 250 ? 41.584 -0.958 -30.391 1.00 47.53 245 SER A O 1
ATOM 1632 N N . THR A 1 251 ? 41.690 0.844 -31.757 1.00 46.97 246 THR A N 1
ATOM 1633 C CA . THR A 1 251 ? 43.031 1.228 -31.391 1.00 46.39 246 THR A CA 1
ATOM 1634 C C . THR A 1 251 ? 42.874 2.306 -30.326 1.00 46.01 246 THR A C 1
ATOM 1635 O O . THR A 1 251 ? 41.885 3.040 -30.350 1.00 46.09 246 THR A O 1
ATOM 1639 N N . ALA A 1 252 ? 43.801 2.380 -29.362 1.00 45.43 247 ALA A N 1
ATOM 1640 C CA . ALA A 1 252 ? 43.653 3.332 -28.234 1.00 44.75 247 ALA A CA 1
ATOM 1641 C C . ALA A 1 252 ? 44.944 3.822 -27.635 1.00 44.43 247 ALA A C 1
ATOM 1642 O O . ALA A 1 252 ? 45.981 3.152 -27.704 1.00 44.65 247 ALA A O 1
ATOM 1644 N N . THR A 1 253 ? 44.875 5.010 -27.051 1.00 44.31 248 THR A N 1
ATOM 1645 C CA . THR A 1 253 ? 45.998 5.561 -26.303 1.00 44.64 248 THR A CA 1
ATOM 1646 C C . THR A 1 253 ? 45.539 6.377 -25.103 1.00 45.00 248 THR A C 1
ATOM 1647 O O . THR A 1 253 ? 44.478 7.025 -25.111 1.00 44.73 248 THR A O 1
ATOM 1651 N N . LEU A 1 254 ? 46.374 6.338 -24.073 1.00 45.72 249 LEU A N 1
ATOM 1652 C CA . LEU A 1 254 ? 46.273 7.232 -22.950 1.00 46.17 249 LEU A CA 1
ATOM 1653 C C . LEU A 1 254 ? 47.005 8.509 -23.275 1.00 46.66 249 LEU A C 1
ATOM 1654 O O . LEU A 1 254 ? 48.207 8.472 -23.522 1.00 47.15 249 LEU A O 1
ATOM 1659 N N . ASN A 1 255 ? 46.286 9.627 -23.300 1.00 47.24 250 ASN A N 1
ATOM 1660 C CA . ASN A 1 255 ? 46.903 10.934 -23.549 1.00 48.53 250 ASN A CA 1
ATOM 1661 C C . ASN A 1 255 ? 47.230 11.659 -22.257 1.00 48.63 250 ASN A C 1
ATOM 1662 O O . ASN A 1 255 ? 46.343 11.915 -21.449 1.00 48.67 250 ASN A O 1
ATOM 1667 N N . ILE A 1 256 ? 48.501 11.985 -22.069 1.00 48.72 251 ILE A N 1
ATOM 1668 C CA . ILE A 1 256 ? 48.950 12.563 -20.815 1.00 49.34 251 ILE A CA 1
ATOM 1669 C C . ILE A 1 256 ? 49.621 13.920 -21.042 1.00 50.18 251 ILE A C 1
ATOM 1670 O O . ILE A 1 256 ? 50.676 14.005 -21.667 1.00 50.05 251 ILE A O 1
ATOM 1675 N N . LYS A 1 257 ? 48.995 14.972 -20.519 1.00 51.14 252 LYS A N 1
ATOM 1676 C CA . LYS A 1 257 ? 49.455 16.343 -20.710 1.00 52.12 252 LYS A CA 1
ATOM 1677 C C . LYS A 1 257 ? 50.106 16.865 -19.440 1.00 52.33 252 LYS A C 1
ATOM 1678 O O . LYS A 1 257 ? 49.552 16.693 -18.349 1.00 53.07 252 LYS A O 1
ATOM 1684 N N . HIS A 1 269 ? 53.340 22.392 -1.931 1.00 58.61 264 HIS A N 1
ATOM 1685 C CA . HIS A 1 269 ? 54.125 21.487 -1.088 1.00 58.55 264 HIS A CA 1
ATOM 1686 C C . HIS A 1 269 ? 54.507 20.147 -1.747 1.00 57.33 264 HIS A C 1
ATOM 1687 O O . HIS A 1 269 ? 53.864 19.116 -1.491 1.00 57.47 264 HIS A O 1
ATOM 1694 N N . LEU A 1 270 ? 55.561 20.151 -2.570 1.00 55.36 265 LEU A N 1
ATOM 1695 C CA . LEU A 1 270 ? 56.218 18.882 -2.898 1.00 53.40 265 LEU A CA 1
ATOM 1696 C C . LEU A 1 270 ? 56.828 18.370 -1.604 1.00 51.46 265 LEU A C 1
ATOM 1697 O O . LEU A 1 270 ? 56.980 19.136 -0.646 1.00 51.63 265 LEU A O 1
ATOM 1702 N N . TYR A 1 271 ? 57.171 17.090 -1.556 1.00 48.77 266 TYR A N 1
ATOM 1703 C CA . TYR A 1 271 ? 57.736 16.545 -0.343 1.00 46.11 266 TYR A CA 1
ATOM 1704 C C . TYR A 1 271 ? 58.953 17.341 0.117 1.00 45.06 266 TYR A C 1
ATOM 1705 O O . TYR A 1 271 ? 59.661 17.960 -0.680 1.00 44.73 266 TYR A O 1
ATOM 1714 N N . ARG A 1 272 ? 59.146 17.332 1.423 1.00 43.82 267 ARG A N 1
ATOM 1715 C CA . ARG A 1 272 ? 60.064 18.209 2.127 1.00 43.08 267 ARG A CA 1
ATOM 1716 C C . ARG A 1 272 ? 61.553 18.100 1.695 1.00 42.32 267 ARG A C 1
ATOM 1717 O O . ARG A 1 272 ? 62.215 19.125 1.442 1.00 41.76 267 ARG A O 1
ATOM 1725 N N . GLU A 1 273 ? 62.065 16.868 1.611 1.00 41.24 268 GLU A N 1
ATOM 1726 C CA . GLU A 1 273 ? 63.470 16.617 1.237 1.00 40.20 268 GLU A CA 1
ATOM 1727 C C . GLU A 1 273 ? 63.866 17.236 -0.104 1.00 39.34 268 GLU A C 1
ATOM 1728 O O . GLU A 1 273 ? 64.930 17.851 -0.224 1.00 39.56 268 GLU A O 1
ATOM 1734 N N . LEU A 1 274 ? 63.010 17.070 -1.105 1.00 37.86 269 LEU A N 1
ATOM 1735 C CA . LEU A 1 274 ? 63.245 17.663 -2.402 1.00 37.07 269 LEU A CA 1
ATOM 1736 C C . LEU A 1 274 ? 63.127 19.189 -2.323 1.00 36.62 269 LEU A C 1
ATOM 1737 O O . LEU A 1 274 ? 63.933 19.912 -2.893 1.00 36.83 269 LEU A O 1
ATOM 1742 N N . LYS A 1 275 ? 62.118 19.678 -1.618 1.00 36.23 270 LYS A N 1
ATOM 1743 C CA . LYS A 1 275 ? 61.948 21.115 -1.425 1.00 35.74 270 LYS A CA 1
ATOM 1744 C C . LYS A 1 275 ? 63.175 21.764 -0.779 1.00 35.15 270 LYS A C 1
ATOM 1745 O O . LYS A 1 275 ? 63.604 22.841 -1.200 1.00 35.05 270 LYS A O 1
ATOM 1751 N N . PHE A 1 276 ? 63.742 21.096 0.230 1.00 34.65 271 PHE A N 1
ATOM 1752 C CA . PHE A 1 276 ? 64.960 21.568 0.892 1.00 34.09 271 PHE A CA 1
ATOM 1753 C C . PHE A 1 276 ? 66.121 21.587 -0.086 1.00 34.24 271 PHE A C 1
ATOM 1754 O O . PHE A 1 276 ? 66.849 22.578 -0.180 1.00 34.31 271 PHE A O 1
ATOM 1762 N N . LEU A 1 277 ? 66.273 20.496 -0.839 1.00 34.36 272 LEU A N 1
ATOM 1763 C CA . LEU A 1 277 ? 67.249 20.437 -1.935 1.00 33.82 272 LEU A CA 1
ATOM 1764 C C . LEU A 1 277 ? 67.245 21.694 -2.803 1.00 33.91 272 LEU A C 1
ATOM 1765 O O . LEU A 1 277 ? 68.289 22.337 -2.980 1.00 33.93 272 LEU A O 1
ATOM 1770 N N . LEU A 1 278 ? 66.070 22.054 -3.319 1.00 33.88 273 LEU A N 1
ATOM 1771 C CA . LEU A 1 278 ? 65.942 23.219 -4.209 1.00 33.93 273 LEU A CA 1
ATOM 1772 C C . LEU A 1 278 ? 66.247 24.534 -3.500 1.00 33.79 273 LEU A C 1
ATOM 1773 O O . LEU A 1 278 ? 66.845 25.438 -4.090 1.00 33.45 273 LEU A O 1
ATOM 1778 N N . VAL A 1 279 ? 65.845 24.618 -2.230 1.00 34.02 274 VAL A N 1
ATOM 1779 C CA . VAL A 1 279 ? 66.132 25.768 -1.382 1.00 33.76 274 VAL A CA 1
ATOM 1780 C C . VAL A 1 279 ? 67.646 25.998 -1.336 1.00 34.56 274 VAL A C 1
ATOM 1781 O O . VAL A 1 279 ? 68.118 27.110 -1.597 1.00 34.58 274 VAL A O 1
ATOM 1785 N N . LEU A 1 280 ? 68.404 24.942 -1.041 1.00 35.07 275 LEU A N 1
ATOM 1786 C CA . LEU A 1 280 ? 69.869 25.004 -1.062 1.00 35.66 275 LEU A CA 1
ATOM 1787 C C . LEU A 1 280 ? 70.435 25.386 -2.435 1.00 36.11 275 LEU A C 1
ATOM 1788 O O . LEU A 1 280 ? 71.362 26.215 -2.536 1.00 36.27 275 LEU A O 1
ATOM 1793 N N . ALA A 1 281 ? 69.891 24.766 -3.483 1.00 36.40 276 ALA A N 1
ATOM 1794 C CA . ALA A 1 281 ? 70.331 25.035 -4.850 1.00 36.69 276 ALA A CA 1
ATOM 1795 C C . ALA A 1 281 ? 70.139 26.505 -5.234 1.00 37.24 276 ALA A C 1
ATOM 1796 O O . ALA A 1 281 ? 71.077 27.123 -5.745 1.00 36.91 276 ALA A O 1
ATOM 1798 N N . ASP A 1 282 ? 68.946 27.058 -4.974 1.00 37.90 277 ASP A N 1
ATOM 1799 C CA . ASP A 1 282 ? 68.657 28.458 -5.275 1.00 39.47 277 ASP A CA 1
ATOM 1800 C C . ASP A 1 282 ? 69.510 29.415 -4.443 1.00 39.70 277 ASP A C 1
ATOM 1801 O O . ASP A 1 282 ? 69.983 30.440 -4.949 1.00 39.78 277 ASP A O 1
ATOM 1806 N N . GLY A 1 283 ? 69.704 29.083 -3.169 1.00 39.96 278 GLY A N 1
ATOM 1807 C CA . GLY A 1 283 ? 70.519 29.904 -2.286 1.00 40.33 278 GLY A CA 1
ATOM 1808 C C . GLY A 1 283 ? 71.912 30.036 -2.864 1.00 40.44 278 GLY A C 1
ATOM 1809 O O . GLY A 1 283 ? 72.442 31.142 -2.991 1.00 40.16 278 GLY A O 1
ATOM 1810 N N . LEU A 1 284 ? 72.480 28.891 -3.225 1.00 40.66 279 LEU A N 1
ATOM 1811 C CA . LEU A 1 284 ? 73.800 28.796 -3.829 1.00 41.39 279 LEU A CA 1
ATOM 1812 C C . LEU A 1 284 ? 73.905 29.599 -5.136 1.00 41.68 279 LEU A C 1
ATOM 1813 O O . LEU A 1 284 ? 74.977 30.070 -5.493 1.00 42.25 279 LEU A O 1
ATOM 1818 N N . ARG A 1 285 ? 72.791 29.742 -5.845 1.00 41.77 280 ARG A N 1
ATOM 1819 C CA . ARG A 1 285 ? 72.770 30.419 -7.132 1.00 42.04 280 ARG A CA 1
ATOM 1820 C C . ARG A 1 285 ? 72.641 31.926 -6.960 1.00 41.65 280 ARG A C 1
ATOM 1821 O O . ARG A 1 285 ? 73.273 32.685 -7.686 1.00 42.64 280 ARG A O 1
ATOM 1829 N N . THR A 1 286 ? 71.823 32.346 -5.996 1.00 40.49 281 THR A N 1
ATOM 1830 C CA . THR A 1 286 ? 71.469 33.745 -5.808 1.00 38.85 281 THR A CA 1
ATOM 1831 C C . THR A 1 286 ? 72.076 34.406 -4.556 1.00 38.62 281 THR A C 1
ATOM 1832 O O . THR A 1 286 ? 72.112 35.624 -4.467 1.00 38.17 281 THR A O 1
ATOM 1836 N N . GLY A 1 287 ? 72.515 33.608 -3.585 1.00 38.43 282 GLY A N 1
ATOM 1837 C CA . GLY A 1 287 ? 72.916 34.119 -2.258 1.00 38.30 282 GLY A CA 1
ATOM 1838 C C . GLY A 1 287 ? 71.763 34.409 -1.286 1.00 38.21 282 GLY A C 1
ATOM 1839 O O . GLY A 1 287 ? 71.970 34.999 -0.227 1.00 38.15 282 GLY A O 1
ATOM 1840 N N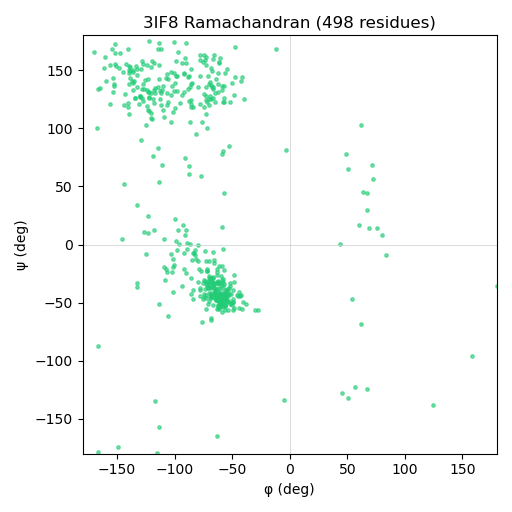 . VAL A 1 288 ? 70.549 34.011 -1.663 1.00 38.08 283 VAL A N 1
ATOM 1841 C CA . VAL A 1 288 ? 69.349 34.220 -0.866 1.00 38.17 283 VAL A CA 1
ATOM 1842 C C . VAL A 1 288 ? 68.677 32.870 -0.642 1.00 38.39 283 VAL A C 1
ATOM 1843 O O . VAL A 1 288 ? 68.039 32.334 -1.541 1.00 38.16 283 VAL A O 1
ATOM 1847 N N . THR A 1 289 ? 68.845 32.318 0.557 1.00 38.85 284 THR A N 1
ATOM 1848 C CA . THR A 1 289 ? 68.324 30.995 0.872 1.00 38.91 284 THR A CA 1
ATOM 1849 C C . THR A 1 289 ? 67.015 31.111 1.636 1.00 38.93 284 THR A C 1
ATOM 1850 O O . THR A 1 289 ? 66.972 31.652 2.737 1.00 39.09 284 THR A O 1
ATOM 1854 N N . GLU A 1 290 ? 65.944 30.598 1.047 1.00 38.60 285 GLU A N 1
ATOM 1855 C CA . GLU A 1 290 ? 64.653 30.638 1.693 1.00 38.47 285 GLU A CA 1
ATOM 1856 C C . GLU A 1 290 ? 64.476 29.412 2.585 1.00 37.14 285 GLU A C 1
ATOM 1857 O O . GLU A 1 290 ? 63.642 28.543 2.294 1.00 37.05 285 GLU A O 1
ATOM 1863 N N . TRP A 1 291 ? 65.270 29.343 3.656 1.00 35.12 286 TRP A N 1
ATOM 1864 C CA . TRP A 1 291 ? 65.168 28.281 4.664 1.00 33.47 286 TRP A CA 1
ATOM 1865 C C . TRP A 1 291 ? 63.716 27.940 5.000 1.00 33.26 286 TRP A C 1
ATOM 1866 O O . TRP A 1 291 ? 62.865 28.821 5.027 1.00 32.28 286 TRP A O 1
ATOM 1877 N N . LEU A 1 292 ? 63.452 26.656 5.247 1.00 33.42 287 LEU A N 1
ATOM 1878 C CA . LEU A 1 292 ? 62.120 26.172 5.641 1.00 33.56 287 LEU A CA 1
ATOM 1879 C C . LEU A 1 292 ? 61.961 26.187 7.148 1.00 34.22 287 LEU A C 1
ATOM 1880 O O . LEU A 1 292 ? 62.955 26.140 7.887 1.00 34.91 287 LEU A O 1
ATOM 1885 N N . GLU A 1 293 ? 60.716 26.257 7.609 1.00 34.56 288 GLU A N 1
ATOM 1886 C CA . GLU A 1 293 ? 60.415 26.083 9.017 1.00 35.13 288 GLU A CA 1
ATOM 1887 C C . GLU A 1 293 ? 60.914 24.703 9.400 1.00 35.30 288 GLU A C 1
ATOM 1888 O O . GLU A 1 293 ? 60.735 23.774 8.637 1.00 35.35 288 GLU A O 1
ATOM 1894 N N . PRO A 1 294 ? 61.577 24.569 10.561 1.00 35.54 289 PRO A N 1
ATOM 1895 C CA . PRO A 1 294 ? 62.057 23.238 10.970 1.00 35.67 289 PRO A CA 1
ATOM 1896 C C . PRO A 1 294 ? 60.934 22.325 11.442 1.00 36.14 289 PRO A C 1
ATOM 1897 O O . PRO A 1 294 ? 59.876 22.803 11.783 1.00 36.53 289 PRO A O 1
ATOM 1901 N N . LEU A 1 295 ? 61.157 21.020 11.413 1.00 37.09 290 LEU A N 1
ATOM 1902 C CA . LEU A 1 295 ? 60.150 20.033 11.802 1.00 38.35 290 LEU A CA 1
ATOM 1903 C C . LEU A 1 295 ? 60.419 19.523 13.206 1.00 39.15 290 LEU A C 1
ATOM 1904 O O . LEU A 1 295 ? 59.550 18.959 13.867 1.00 39.72 290 LEU A O 1
ATOM 1909 N N . GLU A 1 296 ? 61.649 19.716 13.638 1.00 39.86 291 GLU A N 1
ATOM 1910 C CA . GLU A 1 296 ? 62.183 19.096 14.813 1.00 40.73 291 GLU A CA 1
ATOM 1911 C C . GLU A 1 296 ? 62.298 20.186 15.894 1.00 40.84 291 GLU A C 1
ATOM 1912 O O . GLU A 1 296 ? 62.618 21.351 15.590 1.00 40.66 291 GLU A O 1
ATOM 1918 N N . ALA A 1 297 ? 62.028 19.815 17.145 1.00 40.86 292 ALA A N 1
ATOM 1919 C CA . ALA A 1 297 ? 62.164 20.749 18.272 1.00 40.82 292 ALA A CA 1
ATOM 1920 C C . ALA A 1 297 ? 63.629 20.919 18.663 1.00 40.91 292 ALA A C 1
ATOM 1921 O O . ALA A 1 297 ? 64.040 22.018 19.043 1.00 41.21 292 ALA A O 1
ATOM 1923 N N . LYS A 1 298 ? 64.400 19.830 18.595 1.00 40.72 293 LYS A N 1
ATOM 1924 C CA . LYS A 1 298 ? 65.854 19.905 18.690 1.00 40.54 293 LYS A CA 1
ATOM 1925 C C . LYS A 1 298 ? 66.405 20.693 17.506 1.00 39.93 293 LYS A C 1
ATOM 1926 O O . LYS A 1 298 ? 65.905 20.562 16.392 1.00 39.72 293 LYS A O 1
ATOM 1932 N N . SER A 1 299 ? 67.440 21.493 17.756 1.00 39.28 294 SER A N 1
ATOM 1933 C CA . SER A 1 299 ? 68.056 22.318 16.739 1.00 38.65 294 SER A CA 1
ATOM 1934 C C . SER A 1 299 ? 68.961 21.438 15.886 1.00 38.69 294 SER A C 1
ATOM 1935 O O . SER A 1 299 ? 69.336 20.331 16.301 1.00 38.51 294 SER A O 1
ATOM 1938 N N . ALA A 1 300 ? 69.336 21.939 14.710 1.00 38.09 295 ALA A N 1
ATOM 1939 C CA . ALA A 1 300 ? 70.321 21.264 13.878 1.00 37.80 295 ALA A CA 1
ATOM 1940 C C . ALA A 1 300 ? 71.488 20.706 14.697 1.00 37.78 295 ALA A C 1
ATOM 1941 O O . ALA A 1 300 ? 71.752 19.532 14.637 1.00 37.69 295 ALA A O 1
ATOM 1943 N N . VAL A 1 301 ? 72.166 21.547 15.468 1.00 38.41 296 VAL A N 1
ATOM 1944 C CA . VAL A 1 301 ? 73.331 21.125 16.262 1.00 39.11 296 VAL A CA 1
ATOM 1945 C C . VAL A 1 301 ? 73.011 20.014 17.294 1.00 39.42 296 VAL A C 1
ATOM 1946 O O . VAL A 1 301 ? 73.776 19.060 17.453 1.00 39.61 296 VAL A O 1
ATOM 1950 N N . GLU A 1 302 ? 71.896 20.129 17.999 1.00 39.43 297 GLU A N 1
ATOM 1951 C CA . GLU A 1 302 ? 71.587 19.122 18.984 1.00 39.89 297 GLU A CA 1
ATOM 1952 C C . GLU A 1 302 ? 71.427 17.781 18.290 1.00 40.35 297 GLU A C 1
ATOM 1953 O O . GLU A 1 302 ? 72.102 16.803 18.657 1.00 40.88 297 GLU A O 1
ATOM 1959 N N . LEU A 1 303 ? 70.570 17.742 17.267 1.00 40.12 298 LEU A N 1
ATOM 1960 C CA . LEU A 1 303 ? 70.365 16.544 16.460 1.00 39.78 298 LEU A CA 1
ATOM 1961 C C . LEU A 1 303 ? 71.675 15.937 15.980 1.00 40.34 298 LEU A C 1
ATOM 1962 O O . LEU A 1 303 ? 71.832 14.714 15.962 1.00 40.76 298 LEU A O 1
ATOM 1967 N N . VAL A 1 304 ? 72.622 16.788 15.600 1.00 40.61 299 VAL A N 1
ATOM 1968 C CA . VAL A 1 304 ? 73.893 16.295 15.097 1.00 41.40 299 VAL A CA 1
ATOM 1969 C C . VAL A 1 304 ? 74.777 15.783 16.237 1.00 42.36 299 VAL A C 1
ATOM 1970 O O . VAL A 1 304 ? 75.300 14.684 16.165 1.00 41.89 299 VAL A O 1
ATOM 1974 N N . GLN A 1 305 ? 74.895 16.562 17.304 1.00 44.30 300 GLN A N 1
ATOM 1975 C CA . GLN A 1 305 ? 75.625 16.121 18.487 1.00 46.01 300 GLN A CA 1
ATOM 1976 C C . GLN A 1 305 ? 75.064 14.800 19.006 1.00 47.16 300 GLN A C 1
ATOM 1977 O O . GLN A 1 305 ? 75.813 13.866 19.272 1.00 47.64 300 GLN A O 1
ATOM 1983 N N . GLU A 1 306 ? 73.743 14.727 19.115 1.00 48.26 301 GLU A N 1
ATOM 1984 C CA . GLU A 1 306 ? 73.062 13.528 19.560 1.00 49.84 301 GLU A CA 1
ATOM 1985 C C . GLU A 1 306 ? 73.356 12.352 18.644 1.00 50.09 301 GLU A C 1
ATOM 1986 O O . GLU A 1 306 ? 73.583 11.243 19.114 1.00 50.45 301 GLU A O 1
ATOM 1992 N N . PHE A 1 307 ? 73.350 12.599 17.338 1.00 50.81 302 PHE A N 1
ATOM 1993 C CA . PHE A 1 307 ? 73.731 11.588 16.362 1.00 51.37 302 PHE A CA 1
ATOM 1994 C C . PHE A 1 307 ? 75.144 11.111 16.648 1.00 52.46 302 PHE A C 1
ATOM 1995 O O . PHE A 1 307 ? 75.398 9.909 16.664 1.00 52.62 302 PHE A O 1
ATOM 2003 N N . LEU A 1 308 ? 76.052 12.059 16.878 1.00 53.97 303 LEU A N 1
ATOM 2004 C CA . LEU A 1 308 ? 77.463 11.747 17.118 1.00 55.66 303 LEU A CA 1
ATOM 2005 C C . LEU A 1 308 ? 77.671 10.963 18.411 1.00 57.01 303 LEU A C 1
ATOM 2006 O O . LEU A 1 308 ? 78.478 10.031 18.437 1.00 57.45 303 LEU A O 1
ATOM 2011 N N . ASN A 1 309 ? 76.940 11.339 19.465 1.00 58.49 304 ASN A N 1
ATOM 2012 C CA . ASN A 1 309 ? 76.998 10.653 20.760 1.00 59.98 304 ASN A CA 1
ATOM 2013 C C . ASN A 1 309 ? 76.717 9.162 20.605 1.00 60.91 304 ASN A C 1
ATOM 2014 O O . ASN A 1 309 ? 77.470 8.325 21.110 1.00 60.82 304 ASN A O 1
ATOM 2019 N N . ASP A 1 310 ? 75.635 8.860 19.884 1.00 62.20 305 ASP A N 1
ATOM 2020 C CA . ASP A 1 310 ? 75.193 7.499 19.614 1.00 63.68 305 ASP A CA 1
ATOM 2021 C C . ASP A 1 310 ? 76.210 6.666 18.864 1.00 65.12 305 ASP A C 1
ATOM 2022 O O . ASP A 1 310 ? 76.293 5.452 19.063 1.00 65.40 305 ASP A O 1
ATOM 2027 N N . LEU A 1 311 ? 76.979 7.313 17.997 1.00 66.75 306 LEU A N 1
ATOM 2028 C CA . LEU A 1 311 ? 77.949 6.589 17.190 1.00 68.51 306 LEU A CA 1
ATOM 2029 C C . LEU A 1 311 ? 79.274 6.364 17.916 1.00 69.65 306 LEU A C 1
ATOM 2030 O O . LEU A 1 311 ? 80.096 5.557 17.470 1.00 69.73 306 LEU A O 1
ATOM 2035 N N . ASN A 1 312 ? 79.468 7.073 19.030 1.00 71.20 307 ASN A N 1
ATOM 2036 C CA . ASN A 1 312 ? 80.670 6.898 19.844 1.00 72.78 307 ASN A CA 1
ATOM 2037 C C . ASN A 1 312 ? 80.495 5.762 20.839 1.00 73.67 307 ASN A C 1
ATOM 2038 O O . ASN A 1 312 ? 81.418 4.959 21.038 1.00 73.78 307 ASN A O 1
ATOM 2043 N N . LYS A 1 313 ? 79.312 5.711 21.461 1.00 74.56 308 LYS A N 1
ATOM 2044 C CA . LYS A 1 313 ? 78.851 4.536 22.204 1.00 75.36 308 LYS A CA 1
ATOM 2045 C C . LYS A 1 313 ? 78.816 3.316 21.262 1.00 75.91 308 LYS A C 1
ATOM 2046 O O . LYS A 1 313 ? 77.753 2.945 20.741 1.00 76.04 308 LYS A O 1
ATOM 2048 N N . LEU A 1 314 ? 79.996 2.718 21.057 1.00 76.45 309 LEU A N 1
ATOM 2049 C CA . LEU A 1 314 ? 80.256 1.680 20.038 1.00 76.90 309 LEU A CA 1
ATOM 2050 C C . LEU A 1 314 ? 79.799 2.084 18.631 1.00 76.94 309 LEU A C 1
ATOM 2051 O O . LEU A 1 314 ? 78.600 2.124 18.335 1.00 76.94 309 LEU A O 1
ATOM 2056 N N . LEU B 2 5 ? 51.645 -1.190 -1.468 1.00 53.00 339 LEU B N 1
ATOM 2057 C CA . LEU B 2 5 ? 52.619 -0.449 -0.607 1.00 52.87 339 LEU B CA 1
ATOM 2058 C C . LEU B 2 5 ? 54.037 -0.644 -1.148 1.00 52.38 339 LEU B C 1
ATOM 2059 O O . LEU B 2 5 ? 54.591 -1.738 -1.051 1.00 52.88 339 LEU B O 1
ATOM 2064 N N . PHE B 2 6 ? 54.607 0.415 -1.721 1.00 51.32 340 PHE B N 1
ATOM 2065 C CA . PHE B 2 6 ? 55.940 0.377 -2.322 1.00 50.16 340 PHE B CA 1
ATOM 2066 C C . PHE B 2 6 ? 56.989 0.301 -1.220 1.00 50.26 340 PHE B C 1
ATOM 2067 O O . PHE B 2 6 ? 56.729 0.707 -0.094 1.00 50.50 340 PHE B O 1
ATOM 2075 N N . LYS B 2 7 ? 58.159 -0.247 -1.524 1.00 50.33 341 LYS B N 1
ATOM 2076 C CA . LYS B 2 7 ? 59.164 -0.482 -0.490 1.00 50.36 341 LYS B CA 1
ATOM 2077 C C . LYS B 2 7 ? 60.033 0.749 -0.321 1.00 49.98 341 LYS B C 1
ATOM 2078 O O . LYS B 2 7 ? 60.643 1.221 -1.278 1.00 50.14 341 LYS B O 1
ATOM 2084 N N . VAL B 2 8 ? 60.088 1.256 0.908 1.00 49.49 342 VAL B N 1
ATOM 2085 C CA . VAL B 2 8 ? 60.867 2.442 1.235 1.00 48.48 342 VAL B CA 1
ATOM 2086 C C . VAL B 2 8 ? 62.323 2.038 1.390 1.00 48.24 342 VAL B C 1
ATOM 2087 O O . VAL B 2 8 ? 62.615 1.024 2.008 1.00 48.21 342 VAL B O 1
ATOM 2091 N N . ARG B 2 9 ? 63.230 2.827 0.818 1.00 47.77 343 ARG B N 1
ATOM 2092 C CA . ARG B 2 9 ? 64.661 2.631 1.032 1.00 47.25 343 ARG B CA 1
ATOM 2093 C C . ARG B 2 9 ? 65.059 3.040 2.464 1.00 47.65 343 ARG B C 1
ATOM 2094 O O . ARG B 2 9 ? 65.217 4.225 2.763 1.00 47.78 343 ARG B O 1
ATOM 2102 N N . SER B 2 10 ? 65.218 2.053 3.344 1.00 47.70 344 SER B N 1
ATOM 2103 C CA . SER B 2 10 ? 65.607 2.313 4.740 1.00 47.65 344 SER B CA 1
ATOM 2104 C C . SER B 2 10 ? 67.085 2.016 5.076 1.00 47.57 344 SER B C 1
ATOM 2105 O O . SER B 2 10 ? 67.548 2.354 6.164 1.00 47.51 344 SER B O 1
ATOM 2108 N N . ASP B 2 11 ? 67.822 1.412 4.148 1.00 47.56 345 ASP B N 1
ATOM 2109 C CA . ASP B 2 11 ? 69.227 1.068 4.382 1.00 47.82 345 ASP B CA 1
ATOM 2110 C C . ASP B 2 11 ? 70.143 2.309 4.270 1.00 47.12 345 ASP B C 1
ATOM 2111 O O . ASP B 2 11 ? 71.069 2.365 3.453 1.00 47.44 345 ASP B O 1
ATOM 2116 N N . LEU B 2 12 ? 69.887 3.309 5.103 1.00 46.30 346 LEU B N 1
ATOM 2117 C CA . LEU B 2 12 ? 70.535 4.607 4.927 1.00 45.39 346 LEU B CA 1
ATOM 2118 C C . LEU B 2 12 ? 71.883 4.655 5.614 1.00 45.05 346 LEU B C 1
ATOM 2119 O O . LEU B 2 12 ? 72.024 4.211 6.757 1.00 45.67 346 LEU B O 1
ATOM 2124 N N . ASP B 2 13 ? 72.877 5.203 4.931 1.00 44.31 347 ASP B N 1
ATOM 2125 C CA . ASP B 2 13 ? 74.197 5.282 5.530 1.00 44.08 347 ASP B CA 1
ATOM 2126 C C . ASP B 2 13 ? 74.374 6.589 6.305 1.00 43.48 347 ASP B C 1
ATOM 2127 O O . ASP B 2 13 ? 73.503 7.462 6.274 1.00 43.73 347 ASP B O 1
ATOM 2132 N N . PHE B 2 14 ? 75.498 6.712 7.003 1.00 42.42 348 PHE B N 1
ATOM 2133 C CA . PHE B 2 14 ? 75.832 7.915 7.778 1.00 41.50 348 PHE B CA 1
ATOM 2134 C C . PHE B 2 14 ? 75.473 9.248 7.087 1.00 41.09 348 PHE B C 1
ATOM 2135 O O . PHE B 2 14 ? 74.846 10.116 7.685 1.00 41.01 348 PHE B O 1
ATOM 2143 N N . ALA B 2 15 ? 75.877 9.392 5.832 1.00 40.54 349 ALA B N 1
ATOM 2144 C CA . ALA B 2 15 ? 75.695 10.636 5.092 1.00 39.97 349 ALA B CA 1
ATOM 2145 C C . ALA B 2 15 ? 74.228 10.874 4.816 1.00 39.28 349 ALA B C 1
ATOM 2146 O O . ALA B 2 15 ? 73.745 12.005 4.829 1.00 39.48 349 ALA B O 1
ATOM 2148 N N . GLU B 2 16 ? 73.527 9.790 4.549 1.00 38.51 350 GLU B N 1
ATOM 2149 C CA . GLU B 2 16 ? 72.113 9.846 4.269 1.00 37.94 350 GLU B CA 1
ATOM 2150 C C . GLU B 2 16 ? 71.279 10.170 5.505 1.00 37.64 350 GLU B C 1
ATOM 2151 O O . GLU B 2 16 ? 70.294 10.897 5.404 1.00 37.77 350 GLU B O 1
ATOM 2157 N N . GLN B 2 17 ? 71.674 9.635 6.660 1.00 37.25 351 GLN B N 1
ATOM 2158 C CA . GLN B 2 17 ? 70.981 9.908 7.927 1.00 37.06 351 GLN B CA 1
ATOM 2159 C C . GLN B 2 17 ? 71.225 11.343 8.358 1.00 36.04 351 GLN B C 1
ATOM 2160 O O . GLN B 2 17 ? 70.354 11.988 8.941 1.00 35.86 351 GLN B O 1
ATOM 2166 N N . LEU B 2 18 ? 72.418 11.827 8.029 1.00 34.43 352 LEU B N 1
ATOM 2167 C CA . LEU B 2 18 ? 72.821 13.188 8.284 1.00 33.50 352 LEU B CA 1
ATOM 2168 C C . LEU B 2 18 ? 71.950 14.145 7.514 1.00 33.09 352 LEU B C 1
ATOM 2169 O O . LEU B 2 18 ? 71.500 15.159 8.048 1.00 32.92 352 LEU B O 1
ATOM 2174 N N . TRP B 2 19 ? 71.750 13.819 6.239 1.00 32.71 353 TRP B N 1
ATOM 2175 C CA . TRP B 2 19 ? 70.935 14.603 5.344 1.00 32.05 353 TRP B CA 1
ATOM 2176 C C . TRP B 2 19 ? 69.520 14.712 5.880 1.00 32.46 353 TRP B C 1
ATOM 2177 O O . TRP B 2 19 ? 68.969 15.807 5.907 1.00 32.90 353 TRP B O 1
ATOM 2188 N N . CYS B 2 20 ? 68.937 13.581 6.284 1.00 32.87 354 CYS B N 1
ATOM 2189 C CA . CYS B 2 20 ? 67.559 13.527 6.799 1.00 33.94 354 CYS B CA 1
ATOM 2190 C C . CYS B 2 20 ? 67.364 14.388 8.035 1.00 33.93 354 CYS B C 1
ATOM 2191 O O . CYS B 2 20 ? 66.352 15.079 8.161 1.00 34.41 354 CYS B O 1
ATOM 2194 N N . LYS B 2 21 ? 68.324 14.303 8.951 1.00 33.55 355 LYS B N 1
ATOM 2195 C CA . LYS B 2 21 ? 68.334 15.094 10.163 1.00 34.06 355 LYS B CA 1
ATOM 2196 C C . LYS B 2 21 ? 68.463 16.596 9.906 1.00 34.22 355 LYS B C 1
ATOM 2197 O O . LYS B 2 21 ? 67.709 17.399 10.486 1.00 33.60 355 LYS B O 1
ATOM 2203 N N . MET B 2 22 ? 69.421 16.955 9.045 1.00 34.32 356 MET B N 1
ATOM 2204 C CA . MET B 2 22 ? 69.753 18.348 8.768 1.00 34.88 356 MET B CA 1
ATOM 2205 C C . MET B 2 22 ? 68.695 18.968 7.897 1.00 34.42 356 MET B C 1
ATOM 2206 O O . MET B 2 22 ? 68.449 20.165 7.962 1.00 34.42 356 MET B O 1
ATOM 2211 N N . SER B 2 23 ? 68.078 18.151 7.054 1.00 34.56 357 SER B N 1
ATOM 2212 C CA . SER B 2 23 ? 67.043 18.650 6.165 1.00 34.67 357 SER B CA 1
ATOM 2213 C C . SER B 2 23 ? 65.750 18.987 6.931 1.00 34.12 357 SER B C 1
ATOM 2214 O O . SER B 2 23 ? 64.948 19.787 6.471 1.00 34.00 357 SER B O 1
ATOM 2217 N N . SER B 2 24 ? 65.552 18.395 8.103 1.00 33.53 358 SER B N 1
ATOM 2218 C CA . SER B 2 24 ? 64.379 18.773 8.891 1.00 33.68 358 SER B CA 1
ATOM 2219 C C . SER B 2 24 ? 64.633 19.816 9.963 1.00 33.05 358 SER B C 1
ATOM 2220 O O . SER B 2 24 ? 63.694 20.224 10.626 1.00 33.33 358 SER B O 1
ATOM 2223 N N . SER B 2 25 ? 65.869 20.297 10.091 1.00 32.88 359 SER B N 1
ATOM 2224 C CA . SER B 2 25 ? 66.214 21.222 11.185 1.00 32.47 359 SER B CA 1
ATOM 2225 C C . SER B 2 25 ? 67.000 22.479 10.828 1.00 32.35 359 SER B C 1
ATOM 2226 O O . SER B 2 25 ? 66.806 23.518 11.451 1.00 33.26 359 SER B O 1
ATOM 2229 N N . VAL B 2 26 ? 67.917 22.382 9.875 1.00 32.19 360 VAL B N 1
ATOM 2230 C CA . VAL B 2 26 ? 68.781 23.501 9.500 1.00 31.73 360 VAL B CA 1
ATOM 2231 C C . VAL B 2 26 ? 67.974 24.721 9.068 1.00 31.64 360 VAL B C 1
ATOM 2232 O O . VAL B 2 26 ? 67.138 24.620 8.186 1.00 31.91 360 VAL B O 1
ATOM 2236 N N . ILE B 2 27 ? 68.237 25.869 9.686 1.00 31.52 361 ILE B N 1
ATOM 2237 C CA . ILE B 2 27 ? 67.506 27.111 9.383 1.00 31.74 361 ILE B CA 1
ATOM 2238 C C . ILE B 2 27 ? 68.391 28.323 9.032 1.00 31.57 361 ILE B C 1
ATOM 2239 O O . ILE B 2 27 ? 67.907 29.451 8.937 1.00 31.80 361 ILE B O 1
ATOM 2244 N N . SER B 2 28 ? 69.679 28.090 8.821 1.00 31.59 362 SER B N 1
ATOM 2245 C CA . SER B 2 28 ? 70.632 29.176 8.545 1.00 31.72 362 SER B CA 1
ATOM 2246 C C . SER B 2 28 ? 71.980 28.626 8.094 1.00 31.47 362 SER B C 1
ATOM 2247 O O . SER B 2 28 ? 72.258 27.439 8.253 1.00 31.37 362 SER B O 1
ATOM 2250 N N . TYR B 2 29 ? 72.808 29.504 7.537 1.00 31.71 363 TYR B N 1
ATOM 2251 C CA . TYR B 2 29 ? 74.168 29.164 7.146 1.00 32.12 363 TYR B CA 1
ATOM 2252 C C . TYR B 2 29 ? 74.964 28.667 8.338 1.00 32.93 363 TYR B C 1
ATOM 2253 O O . TYR B 2 29 ? 75.643 27.648 8.246 1.00 33.48 363 TYR B O 1
ATOM 2262 N N . GLN B 2 30 ? 74.880 29.385 9.454 1.00 33.92 364 GLN B N 1
ATOM 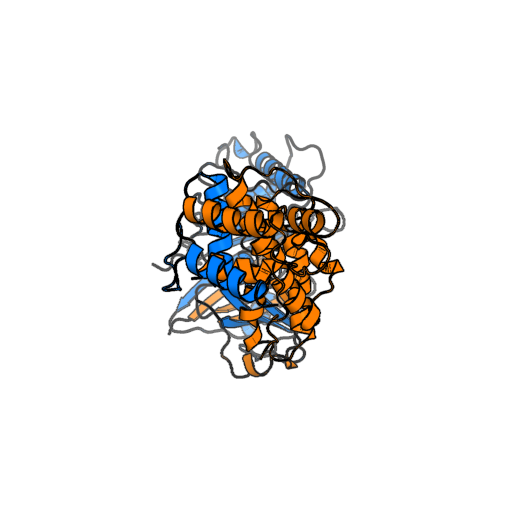2263 C CA . GLN B 2 30 ? 75.682 29.060 10.618 1.00 35.21 364 GLN B CA 1
ATOM 2264 C C . GLN B 2 30 ? 75.319 27.690 11.156 1.00 35.80 364 GLN B C 1
ATOM 2265 O O . GLN B 2 30 ? 76.193 26.966 11.644 1.00 36.18 364 GLN B O 1
ATOM 2271 N N . ASP B 2 31 ? 74.051 27.304 11.031 1.00 36.27 365 ASP B N 1
ATOM 2272 C CA . ASP B 2 31 ? 73.689 25.915 11.275 1.00 36.96 365 ASP B CA 1
ATOM 2273 C C . ASP B 2 31 ? 74.628 24.971 10.511 1.00 37.38 365 ASP B C 1
ATOM 2274 O O . ASP B 2 31 ? 75.180 24.045 11.092 1.00 37.55 365 ASP B O 1
ATOM 2279 N N . LEU B 2 32 ? 74.834 25.222 9.219 1.00 37.73 366 LEU B N 1
ATOM 2280 C CA . LEU B 2 32 ? 75.658 24.315 8.406 1.00 38.11 366 LEU B CA 1
ATOM 2281 C C . LEU B 2 32 ? 77.115 24.284 8.856 1.00 38.32 366 LEU B C 1
ATOM 2282 O O . LEU B 2 32 ? 77.731 23.215 8.900 1.00 38.14 366 LEU B O 1
ATOM 2287 N N . VAL B 2 33 ? 77.662 25.453 9.175 1.00 38.41 367 VAL B N 1
ATOM 2288 C CA . VAL B 2 33 ? 79.045 25.537 9.639 1.00 38.69 367 VAL B CA 1
ATOM 2289 C C . VAL B 2 33 ? 79.221 24.728 10.919 1.00 39.47 367 VAL B C 1
ATOM 2290 O O . VAL B 2 33 ? 80.166 23.935 11.030 1.00 39.97 367 VAL B O 1
ATOM 2294 N N . LYS B 2 34 ? 78.299 24.909 11.867 1.00 39.75 368 LYS B N 1
ATOM 2295 C CA . LYS B 2 34 ? 78.385 24.242 13.167 1.00 40.06 368 LYS B CA 1
ATOM 2296 C C . LYS B 2 34 ? 78.169 22.740 13.055 1.00 40.40 368 LYS B C 1
ATOM 2297 O O . LYS B 2 34 ? 78.901 21.959 13.676 1.00 41.04 368 LYS B O 1
ATOM 2303 N N . CYS B 2 35 ? 77.185 22.326 12.266 1.00 40.23 369 CYS B N 1
ATOM 2304 C CA . CYS B 2 35 ? 76.966 20.913 12.063 1.00 40.56 369 CYS B CA 1
ATOM 2305 C C . CYS B 2 35 ? 78.177 20.247 11.407 1.00 41.40 369 CYS B C 1
ATOM 2306 O O . CYS B 2 35 ? 78.643 19.217 11.879 1.00 41.49 369 CYS B O 1
ATOM 2309 N N . PHE B 2 36 ? 78.710 20.837 10.345 1.00 42.32 370 PHE B N 1
ATOM 2310 C CA . PHE B 2 36 ? 79.868 20.238 9.698 1.00 43.56 370 PHE B CA 1
ATOM 2311 C C . PHE B 2 36 ? 81.129 20.347 10.544 1.00 44.79 370 PHE B C 1
ATOM 2312 O O . PHE B 2 36 ? 82.005 19.487 10.452 1.00 45.32 370 PHE B O 1
ATOM 2320 N N . THR B 2 37 ? 81.223 21.379 11.380 1.00 45.87 371 THR B N 1
ATOM 2321 C CA . THR B 2 37 ? 82.380 21.487 12.271 1.00 46.93 371 THR B CA 1
ATOM 2322 C C . THR B 2 37 ? 82.409 20.317 13.243 1.00 47.53 371 THR B C 1
ATOM 2323 O O . THR B 2 37 ? 83.455 19.706 13.438 1.00 47.95 371 THR B O 1
ATOM 2327 N N . LEU B 2 38 ? 81.257 19.973 13.810 1.00 48.40 372 LEU B N 1
ATOM 2328 C CA . LEU B 2 38 ? 81.194 18.873 14.772 1.00 49.32 372 LEU B CA 1
ATOM 2329 C C . LEU B 2 38 ? 81.586 17.535 14.160 1.00 50.18 372 LEU B C 1
ATOM 2330 O O . LEU B 2 38 ? 82.295 16.753 14.786 1.00 51.01 372 LEU B O 1
ATOM 2335 N N . ILE B 2 39 ? 81.140 17.289 12.933 1.00 50.91 373 ILE B N 1
ATOM 2336 C CA . ILE B 2 39 ? 81.422 16.040 12.225 1.00 51.23 373 ILE B CA 1
ATOM 2337 C C . ILE B 2 39 ? 82.902 15.912 11.846 1.00 51.92 373 ILE B C 1
ATOM 2338 O O . ILE B 2 39 ? 83.500 14.850 12.017 1.00 52.20 373 ILE B O 1
ATOM 2343 N N . ILE B 2 40 ? 83.487 16.993 11.341 1.00 52.43 374 ILE B N 1
ATOM 2344 C CA . ILE B 2 40 ? 84.894 16.997 10.950 1.00 53.47 374 ILE B CA 1
ATOM 2345 C C . ILE B 2 40 ? 85.833 16.788 12.161 1.00 54.48 374 ILE B C 1
ATOM 2346 O O . ILE B 2 40 ? 86.791 16.009 12.095 1.00 54.64 374 ILE B O 1
ATOM 2351 N N . GLN B 2 41 ? 85.534 17.476 13.259 1.00 55.40 375 GLN B N 1
ATOM 2352 C CA . GLN B 2 41 ? 86.265 17.312 14.515 1.00 56.23 375 GLN B CA 1
ATOM 2353 C C . GLN B 2 41 ? 86.075 15.913 15.077 1.00 56.75 375 GLN B C 1
ATOM 2354 O O . GLN B 2 41 ? 87.013 15.325 15.609 1.00 56.90 375 GLN B O 1
ATOM 2360 N N . SER B 2 42 ? 84.857 15.388 14.964 1.00 57.30 376 SER B N 1
ATOM 2361 C CA . SER B 2 42 ? 84.574 14.044 15.422 1.00 57.87 376 SER B CA 1
ATOM 2362 C C . SER B 2 42 ? 85.419 13.067 14.620 1.00 58.66 376 SER B C 1
ATOM 2363 O O . SER B 2 42 ? 85.848 12.043 15.142 1.00 58.83 376 SER B O 1
ATOM 2366 N N . LEU B 2 43 ? 85.674 13.406 13.357 1.00 59.78 377 LEU B N 1
ATOM 2367 C CA . LEU B 2 43 ? 86.514 12.586 12.474 1.00 60.76 377 LEU B CA 1
ATOM 2368 C C . LEU B 2 43 ? 88.016 12.733 12.718 1.00 61.37 377 LEU B C 1
ATOM 2369 O O . LEU B 2 43 ? 88.738 11.734 12.737 1.00 61.52 377 LEU B O 1
ATOM 2374 N N . GLN B 2 44 ? 88.484 13.967 12.884 1.00 62.00 378 GLN B N 1
ATOM 2375 C CA . GLN B 2 44 ? 89.895 14.223 13.149 1.00 62.89 378 GLN B CA 1
ATOM 2376 C C . GLN B 2 44 ? 90.304 13.666 14.513 1.00 63.64 378 GLN B C 1
ATOM 2377 O O . GLN B 2 44 ? 91.425 13.213 14.700 1.00 64.17 378 GLN B O 1
ATOM 2383 N N . ARG B 2 45 ? 89.379 13.712 15.462 1.00 64.41 379 ARG B N 1
ATOM 2384 C CA . ARG B 2 45 ? 89.570 13.138 16.788 1.00 65.02 379 ARG B CA 1
ATOM 2385 C C . ARG B 2 45 ? 89.503 11.612 16.686 1.00 65.36 379 ARG B C 1
ATOM 2386 O O . ARG B 2 45 ? 89.870 10.899 17.623 1.00 65.79 379 ARG B O 1
ATOM 2394 N N . GLY B 2 46 ? 89.017 11.125 15.545 1.00 65.71 380 GLY B N 1
ATOM 2395 C CA . GLY B 2 46 ? 88.875 9.693 15.285 1.00 65.97 380 GLY B CA 1
ATOM 2396 C C . GLY B 2 46 ? 87.811 8.994 16.107 1.00 66.32 380 GLY B C 1
ATOM 2397 O O . GLY B 2 46 ? 87.777 7.767 16.145 1.00 66.26 380 GLY B O 1
ATOM 2398 N N . ASP B 2 47 ? 86.936 9.772 16.745 1.00 66.84 381 ASP B N 1
ATOM 2399 C CA . ASP B 2 47 ? 85.888 9.256 17.641 1.00 67.57 381 ASP B CA 1
ATOM 2400 C C . ASP B 2 47 ? 84.781 8.403 16.984 1.00 67.69 381 ASP B C 1
ATOM 2401 O O . ASP B 2 47 ? 84.002 7.747 17.687 1.00 67.68 381 ASP B O 1
ATOM 2406 N N . ILE B 2 48 ? 84.701 8.420 15.652 1.00 67.81 382 ILE B N 1
ATOM 2407 C CA . ILE B 2 48 ? 83.660 7.675 14.921 1.00 67.88 382 ILE B CA 1
ATOM 2408 C C . ILE B 2 48 ? 84.194 7.006 13.651 1.00 67.89 382 ILE B C 1
ATOM 2409 O O . ILE B 2 48 ? 85.129 7.507 13.017 1.00 67.77 382 ILE B O 1
ATOM 2414 N N . GLN B 2 49 ? 83.582 5.880 13.288 1.00 67.69 383 GLN B N 1
ATOM 2415 C CA . GLN B 2 49 ? 83.924 5.150 12.070 1.00 67.53 383 GLN B CA 1
ATOM 2416 C C . GLN B 2 49 ? 82.631 4.883 11.313 1.00 66.83 383 GLN B C 1
ATOM 2417 O O . GLN B 2 49 ? 81.972 3.865 11.537 1.00 67.05 383 GLN B O 1
ATOM 2423 N N . PRO B 2 50 ? 82.246 5.810 10.426 1.00 66.20 384 PRO B N 1
ATOM 2424 C CA . PRO B 2 50 ? 80.960 5.704 9.748 1.00 65.52 384 PRO B CA 1
ATOM 2425 C C . PRO B 2 50 ? 81.040 4.844 8.492 1.00 64.95 384 PRO B C 1
ATOM 2426 O O . PRO B 2 50 ? 82.098 4.761 7.873 1.00 64.74 384 PRO B O 1
ATOM 2430 N N . TRP B 2 51 ? 79.932 4.197 8.131 1.00 64.49 385 TRP B N 1
ATOM 2431 C CA . TRP B 2 51 ? 79.880 3.427 6.884 1.00 63.83 385 TRP B CA 1
ATOM 2432 C C . TRP B 2 51 ? 79.210 4.251 5.794 1.00 63.49 385 TRP B C 1
ATOM 2433 O O . TRP B 2 51 ? 78.281 5.027 6.053 1.00 63.45 385 TRP B O 1
ATOM 2444 N N . LEU B 2 52 ? 79.694 4.065 4.574 1.00 62.74 386 LEU B N 1
ATOM 2445 C CA . LEU B 2 52 ? 79.128 4.700 3.401 1.00 62.08 386 LEU B CA 1
ATOM 2446 C C . LEU B 2 52 ? 78.795 3.651 2.355 1.00 61.60 386 LEU B C 1
ATOM 2447 O O . LEU B 2 52 ? 79.539 2.685 2.180 1.00 61.63 386 LEU B O 1
ATOM 2452 N N . HIS B 2 53 ? 77.678 3.839 1.662 1.00 61.09 387 HIS B N 1
ATOM 2453 C CA . HIS B 2 53 ? 77.436 3.112 0.426 1.00 60.55 387 HIS B CA 1
ATOM 2454 C C . HIS B 2 53 ? 78.512 3.507 -0.567 1.00 60.66 387 HIS B C 1
ATOM 2455 O O . HIS B 2 53 ? 78.860 4.684 -0.663 1.00 60.63 387 HIS B O 1
ATOM 2462 N N . SER B 2 54 ? 79.036 2.531 -1.303 1.00 60.78 388 SER B N 1
ATOM 2463 C CA . SER B 2 54 ? 80.088 2.803 -2.285 1.00 61.05 388 SER B CA 1
ATOM 2464 C C . SER B 2 54 ? 79.623 3.763 -3.396 1.00 61.12 388 SER B C 1
ATOM 2465 O O . SER B 2 54 ? 78.418 3.907 -3.656 1.00 60.92 388 SER B O 1
ATOM 2468 N N . GLY B 2 55 ? 80.591 4.431 -4.021 1.00 61.34 389 GLY B N 1
ATOM 2469 C CA . GLY B 2 55 ? 80.344 5.243 -5.209 1.00 61.73 389 GLY B CA 1
ATOM 2470 C C . GLY B 2 55 ? 79.589 6.526 -4.938 1.00 62.11 389 GLY B C 1
ATOM 2471 O O . GLY B 2 55 ? 78.437 6.670 -5.342 1.00 62.60 389 GLY B O 1
ATOM 2472 N N . SER B 2 56 ? 80.244 7.451 -4.240 1.00 62.19 390 SER B N 1
ATOM 2473 C CA . SER B 2 56 ? 79.738 8.793 -4.007 1.00 61.82 390 SER B CA 1
ATOM 2474 C C . SER B 2 56 ? 80.897 9.742 -4.222 1.00 61.62 390 SER B C 1
ATOM 2475 O O . SER B 2 56 ? 81.987 9.513 -3.697 1.00 61.37 390 SER B O 1
ATOM 2478 N N . ASN B 2 57 ? 80.666 10.809 -4.983 1.00 61.51 391 ASN B N 1
ATOM 2479 C CA . ASN B 2 57 ? 81.686 11.850 -5.175 1.00 61.29 391 ASN B CA 1
ATOM 2480 C C . ASN B 2 57 ? 81.504 13.108 -4.286 1.00 60.84 391 ASN B C 1
ATOM 2481 O O . ASN B 2 57 ? 82.035 14.184 -4.608 1.00 60.70 391 ASN B O 1
ATOM 2483 N N . SER B 2 58 ? 80.778 12.964 -3.170 1.00 59.88 392 SER B N 1
ATOM 2484 C CA . SER B 2 58 ? 80.606 14.074 -2.219 1.00 59.14 392 SER B CA 1
ATOM 2485 C C . SER B 2 58 ? 81.896 14.385 -1.457 1.00 58.74 392 SER B C 1
ATOM 2486 O O . SER B 2 58 ? 82.668 13.480 -1.137 1.00 58.44 392 SER B O 1
ATOM 2489 N N . LEU B 2 59 ? 82.109 15.666 -1.163 1.00 58.41 393 LEU B N 1
ATOM 2490 C CA . LEU B 2 59 ? 83.242 16.108 -0.354 1.00 58.55 393 LEU B CA 1
ATOM 2491 C C . LEU B 2 59 ? 83.299 15.370 0.982 1.00 58.59 393 LEU B C 1
ATOM 2492 O O . LEU B 2 59 ? 84.374 15.002 1.445 1.00 58.53 393 LEU B O 1
ATOM 2497 N N . LEU B 2 60 ? 82.135 15.156 1.591 1.00 58.60 394 LEU B N 1
ATOM 2498 C CA . LEU B 2 60 ? 82.049 14.486 2.878 1.00 58.44 394 LEU B CA 1
ATOM 2499 C C . LEU B 2 60 ? 82.574 13.050 2.845 1.00 58.89 394 LEU B C 1
ATOM 2500 O O . LEU B 2 60 ? 83.344 12.655 3.719 1.00 58.96 394 LEU B O 1
ATOM 2505 N N . SER B 2 61 ? 82.153 12.274 1.847 1.00 59.57 395 SER B N 1
ATOM 2506 C CA . SER B 2 61 ? 82.617 10.891 1.688 1.00 60.26 395 SER B CA 1
ATOM 2507 C C . SER B 2 61 ? 84.132 10.849 1.528 1.00 60.40 395 SER B C 1
ATOM 2508 O O . SER B 2 61 ? 84.814 10.058 2.184 1.00 60.29 395 SER B O 1
ATOM 2511 N N . LYS B 2 62 ? 84.643 11.715 0.657 1.00 60.80 396 LYS B N 1
ATOM 2512 C CA . LYS B 2 62 ? 86.075 11.891 0.477 1.00 61.59 396 LYS B CA 1
ATOM 2513 C C . LYS B 2 62 ? 86.716 12.076 1.846 1.00 61.87 396 LYS B C 1
ATOM 2514 O O . LYS B 2 62 ? 87.586 11.295 2.237 1.00 62.27 396 LYS B O 1
ATOM 2520 N N . LEU B 2 63 ? 86.239 13.069 2.591 1.00 62.22 397 LEU B N 1
ATOM 2521 C CA . LEU B 2 63 ? 86.768 13.374 3.918 1.00 62.62 397 LEU B CA 1
ATOM 2522 C C . LEU B 2 63 ? 86.628 12.246 4.930 1.00 62.89 397 LEU B C 1
ATOM 2523 O O . LEU B 2 63 ? 87.319 12.257 5.944 1.00 62.61 397 LEU B O 1
ATOM 2528 N N . ILE B 2 64 ? 85.734 11.291 4.661 1.00 63.62 398 ILE B N 1
ATOM 2529 C CA . ILE B 2 64 ? 85.547 10.125 5.532 1.00 64.61 398 ILE B CA 1
ATOM 2530 C C . ILE B 2 64 ? 86.552 9.020 5.224 1.00 65.49 398 ILE B C 1
ATOM 2531 O O . ILE B 2 64 ? 87.151 8.454 6.144 1.00 65.59 398 ILE B O 1
ATOM 2536 N N . HIS B 2 65 ? 86.720 8.711 3.936 1.00 66.60 399 HIS B N 1
ATOM 2537 C CA . HIS B 2 65 ? 87.748 7.770 3.475 1.00 67.74 399 HIS B CA 1
ATOM 2538 C C . HIS B 2 65 ? 89.122 8.181 4.025 1.00 68.51 399 HIS B C 1
ATOM 2539 O O . HIS B 2 65 ? 89.845 7.361 4.604 1.00 68.66 399 HIS B O 1
ATOM 2541 N N . GLN B 2 66 ? 89.444 9.466 3.874 1.00 69.37 400 GLN B N 1
ATOM 2542 C CA . GLN B 2 66 ? 90.672 10.049 4.399 1.00 70.38 400 GLN B CA 1
ATOM 2543 C C . GLN B 2 66 ? 90.792 9.925 5.913 1.00 71.35 400 GLN B C 1
ATOM 2544 O O . GLN B 2 66 ? 91.895 9.900 6.450 1.00 71.66 400 GLN B O 1
ATOM 2550 N N . SER B 2 67 ? 89.664 9.849 6.604 1.00 72.53 401 SER B N 1
ATOM 2551 C CA . SER B 2 67 ? 89.697 9.666 8.046 1.00 73.64 401 SER B CA 1
ATOM 2552 C C . SER B 2 67 ? 89.988 8.211 8.424 1.00 74.50 401 SER B C 1
ATOM 2553 O O . SER B 2 67 ? 90.737 7.962 9.372 1.00 74.74 401 SER B O 1
ATOM 2556 N N . TYR B 2 68 ? 89.410 7.264 7.679 1.00 75.47 402 TYR B N 1
ATOM 2557 C CA . TYR B 2 68 ? 89.579 5.828 7.958 1.00 76.56 402 TYR B CA 1
ATOM 2558 C C . TYR B 2 68 ? 90.953 5.314 7.518 1.00 77.33 402 TYR B C 1
ATOM 2559 O O . TYR B 2 68 ? 91.782 4.937 8.361 1.00 77.47 402 TYR B O 1
ATOM 2561 N N . HIS B 2 69 ? 91.183 5.309 6.202 1.00 78.09 403 HIS B N 1
ATOM 2562 C CA . HIS B 2 69 ? 92.468 4.913 5.625 1.00 78.67 403 HIS B CA 1
ATOM 2563 C C . HIS B 2 69 ? 93.400 6.125 5.447 1.00 79.12 403 HIS B C 1
ATOM 2564 O O . HIS B 2 69 ? 93.590 6.605 4.322 1.00 79.04 403 HIS B O 1
ATOM 2566 N N . GLY B 2 70 ? 93.966 6.613 6.559 1.00 79.58 404 GLY B N 1
ATOM 2567 C CA . GLY B 2 70 ? 94.920 7.735 6.541 1.00 80.35 404 GLY B CA 1
ATOM 2568 C C . GLY B 2 70 ? 94.548 8.921 7.423 1.00 81.01 404 GLY B C 1
ATOM 2569 O O . GLY B 2 70 ? 94.101 8.734 8.558 1.00 81.21 404 GLY B O 1
ATOM 2570 N N . THR B 2 71 ? 94.751 10.141 6.906 1.00 81.39 405 THR B N 1
ATOM 2571 C CA . THR B 2 71 ? 94.346 11.393 7.589 1.00 81.78 405 THR B CA 1
ATOM 2572 C C . THR B 2 71 ? 93.820 12.456 6.617 1.00 81.81 405 THR B C 1
ATOM 2573 O O . THR B 2 71 ? 94.190 12.483 5.439 1.00 81.97 405 THR B O 1
ATOM 2577 N N . MET B 2 72 ? 92.999 13.359 7.152 1.00 81.71 406 MET B N 1
ATOM 2578 C CA . MET B 2 72 ? 92.119 14.226 6.361 1.00 81.54 406 MET B CA 1
ATOM 2579 C C . MET B 2 72 ? 92.695 15.581 5.942 1.00 81.22 406 MET B C 1
ATOM 2580 O O . MET B 2 72 ? 93.646 16.089 6.546 1.00 81.25 406 MET B O 1
ATOM 2585 N N . ASP B 2 73 ? 92.069 16.165 4.918 1.00 80.79 407 ASP B N 1
ATOM 2586 C CA . ASP B 2 73 ? 92.344 17.530 4.453 1.00 80.32 407 ASP B CA 1
ATOM 2587 C C . ASP B 2 73 ? 91.914 18.612 5.448 1.00 79.95 407 ASP B C 1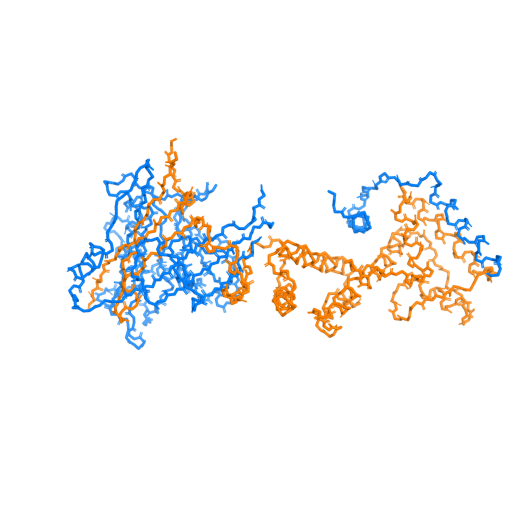
ATOM 2588 O O . ASP B 2 73 ? 90.969 18.418 6.224 1.00 80.22 407 ASP B O 1
ATOM 2593 N N . THR B 2 74 ? 92.600 19.754 5.416 1.00 79.06 408 THR B N 1
ATOM 2594 C CA . THR B 2 74 ? 92.132 20.931 6.142 1.00 78.13 408 THR B CA 1
ATOM 2595 C C . THR B 2 74 ? 91.069 21.600 5.267 1.00 77.20 408 THR B C 1
ATOM 2596 O O . THR B 2 74 ? 91.377 22.389 4.363 1.00 77.12 408 THR B O 1
ATOM 2600 N N . VAL B 2 75 ? 89.817 21.252 5.548 1.00 75.73 409 VAL B N 1
ATOM 2601 C CA . VAL B 2 75 ? 88.677 21.634 4.725 1.00 74.18 409 VAL B CA 1
ATOM 2602 C C . VAL B 2 75 ? 88.470 23.140 4.644 1.00 73.01 409 VAL B C 1
ATOM 2603 O O . VAL B 2 75 ? 88.411 23.708 3.543 1.00 73.07 409 VAL B O 1
ATOM 2607 N N . SER B 2 76 ? 88.354 23.771 5.812 1.00 71.03 410 SER B N 1
ATOM 2608 C CA . SER B 2 76 ? 87.908 25.156 5.917 1.00 69.30 410 SER B CA 1
ATOM 2609 C C . SER B 2 76 ? 86.484 25.306 5.373 1.00 67.79 410 SER B C 1
ATOM 2610 O O . SER B 2 76 ? 86.249 25.327 4.157 1.00 67.63 410 SER B O 1
ATOM 2613 N N . LEU B 2 77 ? 85.545 25.410 6.309 1.00 65.72 411 LEU B N 1
ATOM 2614 C CA . LEU B 2 77 ? 84.123 25.507 6.024 1.00 63.31 411 LEU B CA 1
ATOM 2615 C C . LEU B 2 77 ? 83.704 26.957 5.808 1.00 61.65 411 LEU B C 1
ATOM 2616 O O . LEU B 2 77 ? 82.873 27.492 6.540 1.00 61.54 411 LEU B O 1
ATOM 2621 N N . SER B 2 78 ? 84.291 27.586 4.793 1.00 59.59 412 SER B N 1
ATOM 2622 C CA . SER B 2 78 ? 84.044 28.997 4.486 1.00 57.26 412 SER B CA 1
ATOM 2623 C C . SER B 2 78 ? 83.320 29.139 3.134 1.00 55.67 412 SER B C 1
ATOM 2624 O O . SER B 2 78 ? 83.135 28.147 2.418 1.00 55.37 412 SER B O 1
ATOM 2627 N N . GLY B 2 79 ? 82.914 30.363 2.794 1.00 53.68 413 GLY B N 1
ATOM 2628 C CA . GLY B 2 79 ? 82.147 30.616 1.578 1.00 51.46 413 GLY B CA 1
ATOM 2629 C C . GLY B 2 79 ? 80.957 29.678 1.471 1.00 50.24 413 GLY B C 1
ATOM 2630 O O . GLY B 2 79 ? 80.232 29.465 2.444 1.00 50.47 413 GLY B O 1
ATOM 2631 N N . THR B 2 80 ? 80.781 29.073 0.304 1.00 48.60 414 THR B N 1
ATOM 2632 C CA . THR B 2 80 ? 79.590 28.281 0.034 1.00 46.85 414 THR B CA 1
ATOM 2633 C C . THR B 2 80 ? 79.805 26.785 0.202 1.00 46.02 414 THR B C 1
ATOM 2634 O O . THR B 2 80 ? 78.892 25.981 -0.030 1.00 45.66 414 THR B O 1
ATOM 2638 N N . ILE B 2 81 ? 81.009 26.420 0.628 1.00 45.10 415 ILE B N 1
ATOM 2639 C CA . ILE B 2 81 ? 81.372 25.020 0.869 1.00 44.11 415 ILE B CA 1
ATOM 2640 C C . ILE B 2 81 ? 80.408 24.240 1.792 1.00 43.18 415 ILE B C 1
ATOM 2641 O O . ILE B 2 81 ? 80.081 23.099 1.484 1.00 42.95 415 ILE B O 1
ATOM 2646 N N . PRO B 2 82 ? 79.935 24.851 2.907 1.00 42.54 416 PRO B N 1
ATOM 2647 C CA . PRO B 2 82 ? 78.997 24.126 3.774 1.00 41.85 416 PRO B CA 1
ATOM 2648 C C . PRO B 2 82 ? 77.643 23.887 3.114 1.00 41.14 416 PRO B C 1
ATOM 2649 O O . PRO B 2 82 ? 76.993 22.889 3.390 1.00 40.47 416 PRO B O 1
ATOM 2653 N N . VAL B 2 83 ? 77.226 24.802 2.245 1.00 41.00 417 VAL B N 1
ATOM 2654 C CA . VAL B 2 83 ? 76.013 24.606 1.460 1.00 41.01 417 VAL B CA 1
ATOM 2655 C C . VAL B 2 83 ? 76.252 23.462 0.461 1.00 41.24 417 VAL B C 1
ATOM 2656 O O . VAL B 2 83 ? 75.640 22.402 0.552 1.00 40.73 417 VAL B O 1
ATOM 2660 N N . GLN B 2 84 ? 77.171 23.684 -0.465 1.00 41.79 418 GLN B N 1
ATOM 2661 C CA . GLN B 2 84 ? 77.688 22.642 -1.329 1.00 42.84 418 GLN B CA 1
ATOM 2662 C C . GLN B 2 84 ? 77.683 21.268 -0.656 1.00 42.59 418 GLN B C 1
ATOM 2663 O O . GLN B 2 84 ? 77.072 20.320 -1.161 1.00 42.87 418 GLN B O 1
ATOM 2669 N N . MET B 2 85 ? 78.344 21.168 0.492 1.00 42.04 419 MET B N 1
ATOM 2670 C CA . MET B 2 85 ? 78.450 19.898 1.202 1.00 42.15 419 MET B CA 1
ATOM 2671 C C . MET B 2 85 ? 77.110 19.233 1.489 1.00 41.06 419 MET B C 1
ATOM 2672 O O . MET B 2 85 ? 76.942 18.048 1.216 1.00 41.73 419 MET B O 1
ATOM 2677 N N . LEU B 2 86 ? 76.156 19.979 2.038 1.00 39.82 420 LEU B N 1
ATOM 2678 C CA . LEU B 2 86 ? 74.844 19.405 2.298 1.00 38.36 420 LEU B CA 1
ATOM 2679 C C . LEU B 2 86 ? 74.109 19.066 0.996 1.00 38.30 420 LEU B C 1
ATOM 2680 O O . LEU B 2 86 ? 73.400 18.057 0.937 1.00 38.08 420 LEU B O 1
ATOM 2685 N N . LEU B 2 87 ? 74.286 19.905 -0.029 1.00 37.91 421 LEU B N 1
ATOM 2686 C CA . LEU B 2 87 ? 73.664 19.710 -1.339 1.00 38.17 421 LEU B CA 1
ATOM 2687 C C . LEU B 2 87 ? 74.107 18.395 -1.974 1.00 38.31 421 LEU B C 1
ATOM 2688 O O . LEU B 2 87 ? 73.304 17.671 -2.559 1.00 37.72 421 LEU B O 1
ATOM 2693 N N . GLU B 2 88 ? 75.399 18.100 -1.854 1.00 39.02 422 GLU B N 1
ATOM 2694 C CA . GLU B 2 88 ? 75.974 16.860 -2.383 1.00 39.72 422 GLU B CA 1
ATOM 2695 C C . GLU B 2 88 ? 75.340 15.632 -1.731 1.00 39.25 422 GLU B C 1
ATOM 2696 O O . GLU B 2 88 ? 74.810 14.759 -2.425 1.00 39.14 422 GLU B O 1
ATOM 2702 N N . ILE B 2 89 ? 75.393 15.602 -0.398 1.00 39.07 423 ILE B N 1
ATOM 2703 C CA . ILE B 2 89 ? 74.761 14.585 0.455 1.00 39.17 423 ILE B CA 1
ATOM 2704 C C . ILE B 2 89 ? 73.276 14.371 0.133 1.00 38.85 423 ILE B C 1
ATOM 2705 O O . ILE B 2 89 ? 72.805 13.223 0.064 1.00 39.44 423 ILE B O 1
ATOM 2710 N N . GLY B 2 90 ? 72.550 15.464 -0.090 1.00 38.00 424 GLY B N 1
ATOM 2711 C CA . GLY B 2 90 ? 71.160 15.386 -0.524 1.00 37.44 424 GLY B CA 1
ATOM 2712 C C . GLY B 2 90 ? 70.961 14.767 -1.894 1.00 37.12 424 GLY B C 1
ATOM 2713 O O . GLY B 2 90 ? 70.045 13.956 -2.097 1.00 37.02 424 GLY B O 1
ATOM 2714 N N . LEU B 2 91 ? 71.815 15.150 -2.836 1.00 36.90 425 LEU B N 1
ATOM 2715 C CA . LEU B 2 91 ? 71.737 14.635 -4.203 1.00 36.96 425 LEU B CA 1
ATOM 2716 C C . LEU B 2 91 ? 71.944 13.127 -4.270 1.00 36.75 425 LEU B C 1
ATOM 2717 O O . LEU B 2 91 ? 71.156 12.429 -4.899 1.00 36.11 425 LEU B O 1
ATOM 2722 N N . ASP B 2 92 ? 72.994 12.644 -3.609 1.00 36.71 426 ASP B N 1
ATOM 2723 C CA . ASP B 2 92 ? 73.306 11.218 -3.560 1.00 37.07 426 ASP B CA 1
ATOM 2724 C C . ASP B 2 92 ? 72.129 10.461 -3.021 1.00 36.40 426 ASP B C 1
ATOM 2725 O O . ASP B 2 92 ? 71.667 9.498 -3.634 1.00 36.71 426 ASP B O 1
ATOM 2730 N N . LYS B 2 93 ? 71.654 10.906 -1.858 1.00 35.84 427 LYS B N 1
ATOM 2731 C CA . LYS B 2 93 ? 70.620 10.200 -1.139 1.00 34.98 427 LYS B CA 1
ATOM 2732 C C . LYS B 2 93 ? 69.334 10.202 -1.963 1.00 34.91 427 LYS B C 1
ATOM 2733 O O . LYS B 2 93 ? 68.645 9.187 -2.043 1.00 35.17 427 LYS B O 1
ATOM 2739 N N . LEU B 2 94 ? 69.023 11.321 -2.602 1.00 34.75 428 LEU B N 1
ATOM 2740 C CA . LEU B 2 94 ? 67.803 11.377 -3.387 1.00 35.03 428 LEU B CA 1
ATOM 2741 C C . LEU B 2 94 ? 67.915 10.583 -4.695 1.00 35.47 428 LEU B C 1
ATOM 2742 O O . LEU B 2 94 ? 66.979 9.900 -5.077 1.00 35.31 428 LEU B O 1
ATOM 2747 N N . LYS B 2 95 ? 69.076 10.637 -5.344 1.00 36.08 429 LYS B N 1
ATOM 2748 C CA . LYS B 2 95 ? 69.300 9.857 -6.552 1.00 36.80 429 LYS B CA 1
ATOM 2749 C C . LYS B 2 95 ? 69.100 8.381 -6.230 1.00 37.45 429 LYS B C 1
ATOM 2750 O O . LYS B 2 95 ? 68.436 7.650 -6.993 1.00 37.40 429 LYS B O 1
ATOM 2756 N N . LYS B 2 96 ? 69.632 7.960 -5.083 1.00 37.84 430 LYS B N 1
ATOM 2757 C CA . LYS B 2 96 ? 69.503 6.567 -4.665 1.00 38.85 430 LYS B CA 1
ATOM 2758 C C . LYS B 2 96 ? 68.056 6.170 -4.328 1.00 39.11 430 LYS B C 1
ATOM 2759 O O . LYS B 2 96 ? 67.649 5.028 -4.573 1.00 39.65 430 LYS B O 1
ATOM 2765 N N . ASP B 2 97 ? 67.269 7.110 -3.805 1.00 38.84 431 ASP B N 1
ATOM 2766 C CA . ASP B 2 97 ? 65.845 6.862 -3.620 1.00 38.34 431 ASP B CA 1
ATOM 2767 C C . ASP B 2 97 ? 65.175 6.551 -4.957 1.00 38.13 431 ASP B C 1
ATOM 2768 O O . ASP B 2 97 ? 64.433 5.568 -5.057 1.00 38.33 431 ASP B O 1
ATOM 2773 N N . TYR B 2 98 ? 65.443 7.383 -5.971 1.00 37.61 432 TYR B N 1
ATOM 2774 C CA . TYR B 2 98 ? 64.807 7.245 -7.292 1.00 37.04 432 TYR B CA 1
ATOM 2775 C C . TYR B 2 98 ? 65.231 5.970 -8.010 1.00 37.30 432 TYR B C 1
ATOM 2776 O O . TYR B 2 98 ? 64.380 5.244 -8.554 1.00 37.82 432 TYR B O 1
ATOM 2785 N N . ILE B 2 99 ? 66.533 5.697 -7.993 1.00 36.85 433 ILE B N 1
ATOM 2786 C CA . ILE B 2 99 ? 67.067 4.457 -8.535 1.00 36.35 433 ILE B CA 1
ATOM 2787 C C . ILE B 2 99 ? 66.318 3.278 -7.955 1.00 36.45 433 ILE B C 1
ATOM 2788 O O . ILE B 2 99 ? 65.843 2.416 -8.699 1.00 37.48 433 ILE B O 1
ATOM 2793 N N . SER B 2 100 ? 66.197 3.239 -6.636 1.00 36.20 434 SER B N 1
ATOM 2794 C CA . SER B 2 100 ? 65.600 2.089 -5.981 1.00 36.34 434 SER B CA 1
ATOM 2795 C C . SER B 2 100 ? 64.106 1.980 -6.291 1.00 36.25 434 SER B C 1
ATOM 2796 O O . SER B 2 100 ? 63.554 0.890 -6.373 1.00 36.48 434 SER B O 1
ATOM 2799 N N . PHE B 2 101 ? 63.438 3.107 -6.480 1.00 36.11 435 PHE B N 1
ATOM 2800 C CA . PHE B 2 101 ? 62.070 3.013 -6.947 1.00 35.88 435 PHE B CA 1
ATOM 2801 C C . PHE B 2 101 ? 62.009 2.373 -8.356 1.00 35.99 435 PHE B C 1
ATOM 2802 O O . PHE B 2 101 ? 61.337 1.365 -8.563 1.00 36.16 435 PHE B O 1
ATOM 2810 N N . PHE B 2 102 ? 62.725 2.954 -9.308 1.00 36.33 436 PHE B N 1
ATOM 2811 C CA . PHE B 2 102 ? 62.603 2.536 -10.703 1.00 36.92 436 PHE B CA 1
ATOM 2812 C C . PHE B 2 102 ? 63.167 1.147 -10.976 1.00 37.73 436 PHE B C 1
ATOM 2813 O O . PHE B 2 102 ? 62.527 0.358 -11.665 1.00 38.10 436 PHE B O 1
ATOM 2821 N N . ILE B 2 103 ? 64.356 0.849 -10.454 1.00 38.63 437 ILE B N 1
ATOM 2822 C CA . ILE B 2 103 ? 64.901 -0.509 -10.568 1.00 39.44 437 ILE B CA 1
ATOM 2823 C C . ILE B 2 103 ? 63.974 -1.500 -9.877 1.00 39.42 437 ILE B C 1
ATOM 2824 O O . ILE B 2 103 ? 63.515 -2.444 -10.498 1.00 39.98 437 ILE B O 1
ATOM 2829 N N . GLY B 2 104 ? 63.658 -1.234 -8.615 1.00 39.62 438 GLY B N 1
ATOM 2830 C CA . GLY B 2 104 ? 62.861 -2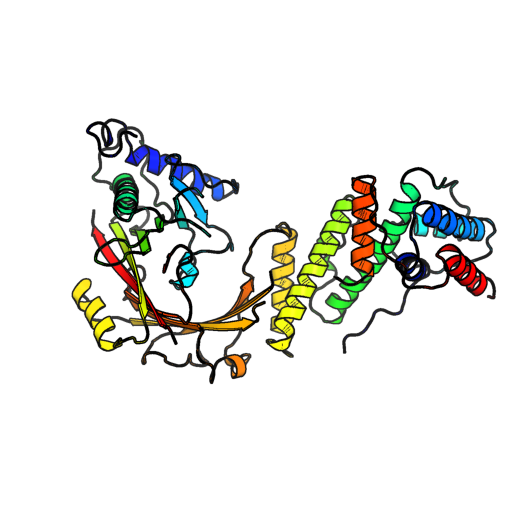.124 -7.796 1.00 39.63 438 GLY B CA 1
ATOM 2831 C C . GLY B 2 104 ? 61.508 -2.440 -8.386 1.00 40.34 438 GLY B C 1
ATOM 2832 O O . GLY B 2 104 ? 61.008 -3.536 -8.204 1.00 40.49 438 GLY B O 1
ATOM 2833 N N . GLN B 2 105 ? 60.895 -1.484 -9.078 1.00 41.08 439 GLN B N 1
ATOM 2834 C CA . GLN B 2 105 ? 59.581 -1.729 -9.690 1.00 41.86 439 GLN B CA 1
ATOM 2835 C C . GLN B 2 105 ? 59.710 -2.290 -11.106 1.00 42.38 439 GLN B C 1
ATOM 2836 O O . GLN B 2 105 ? 58.708 -2.627 -11.737 1.00 42.05 439 GLN B O 1
ATOM 2842 N N . GLU B 2 106 ? 60.955 -2.393 -11.579 1.00 43.10 440 GLU B N 1
ATOM 2843 C CA . GLU B 2 106 ? 61.271 -2.895 -12.922 1.00 43.96 440 GLU B CA 1
ATOM 2844 C C . GLU B 2 106 ? 60.696 -1.972 -13.984 1.00 43.45 440 GLU B C 1
ATOM 2845 O O . GLU B 2 106 ? 60.085 -2.406 -14.950 1.00 43.89 440 GLU B O 1
ATOM 2851 N N . LEU B 2 107 ? 60.882 -0.679 -13.782 1.00 43.21 441 LEU B N 1
ATOM 2852 C CA . LEU B 2 107 ? 60.375 0.295 -14.712 1.00 42.28 441 LEU B CA 1
ATOM 2853 C C . LEU B 2 107 ? 61.522 0.773 -15.571 1.00 42.38 441 LEU B C 1
ATOM 2854 O O . LEU B 2 107 ? 61.306 1.240 -16.689 1.00 42.48 441 LEU B O 1
ATOM 2859 N N . ALA B 2 108 ? 62.742 0.634 -15.054 1.00 42.26 442 ALA B N 1
ATOM 2860 C CA . ALA B 2 108 ? 63.942 1.002 -15.785 1.00 43.08 442 ALA B CA 1
ATOM 2861 C C . ALA B 2 108 ? 65.198 0.332 -15.231 1.00 44.05 442 ALA B C 1
ATOM 2862 O O . ALA B 2 108 ? 65.222 -0.152 -14.089 1.00 44.31 442 ALA B O 1
ATOM 2864 N N . SER B 2 109 ? 66.244 0.309 -16.049 1.00 44.67 443 SER B N 1
ATOM 2865 C CA . SER B 2 109 ? 67.518 -0.230 -15.621 1.00 45.75 443 SER B CA 1
ATOM 2866 C C . SER B 2 109 ? 68.426 0.922 -15.200 1.00 46.33 443 SER B C 1
ATOM 2867 O O . SER B 2 109 ? 68.227 2.067 -15.638 1.00 46.51 443 SER B O 1
ATOM 2870 N N . LEU B 2 110 ? 69.424 0.616 -14.372 1.00 46.98 444 LEU B N 1
ATOM 2871 C CA . LEU B 2 110 ? 70.481 1.571 -14.055 1.00 47.81 444 LEU B CA 1
ATOM 2872 C C . LEU B 2 110 ? 70.964 2.228 -15.339 1.00 48.27 444 LEU B C 1
ATOM 2873 O O . LEU B 2 110 ? 71.132 3.441 -15.391 1.00 49.07 444 LEU B O 1
ATOM 2878 N N . ASN B 2 111 ? 71.153 1.428 -16.386 1.00 48.80 445 ASN B N 1
ATOM 2879 C CA . ASN B 2 111 ? 71.681 1.939 -17.656 1.00 49.28 445 ASN B CA 1
ATOM 2880 C C . ASN B 2 111 ? 70.798 3.046 -18.227 1.00 49.05 445 ASN B C 1
ATOM 2881 O O . ASN B 2 111 ? 71.282 4.141 -18.509 1.00 49.08 445 ASN B O 1
ATOM 2886 N N . HIS B 2 112 ? 69.504 2.751 -18.376 1.00 49.02 446 HIS B N 1
ATOM 2887 C CA . HIS B 2 112 ? 68.477 3.744 -18.722 1.00 48.54 446 HIS B CA 1
ATOM 2888 C C . HIS B 2 112 ? 68.614 5.084 -17.985 1.00 48.40 446 HIS B C 1
ATOM 2889 O O . HIS B 2 112 ? 68.465 6.147 -18.596 1.00 48.21 446 HIS B O 1
ATOM 2896 N N . LEU B 2 113 ? 68.885 5.034 -16.679 1.00 47.92 447 LEU B N 1
ATOM 2897 C CA . LEU B 2 113 ? 68.845 6.255 -15.865 1.00 47.87 447 LEU B CA 1
ATOM 2898 C C . LEU B 2 113 ? 70.104 7.117 -15.894 1.00 48.02 447 LEU B C 1
ATOM 2899 O O . LEU B 2 113 ? 70.080 8.238 -15.381 1.00 47.78 447 LEU B O 1
ATOM 2904 N N . GLU B 2 114 ? 71.168 6.611 -16.522 1.00 48.19 448 GLU B N 1
ATOM 2905 C CA . GLU B 2 114 ? 72.516 7.193 -16.411 1.00 48.81 448 GLU B CA 1
ATOM 2906 C C . GLU B 2 114 ? 72.574 8.707 -16.531 1.00 47.83 448 GLU B C 1
ATOM 2907 O O . GLU B 2 114 ? 73.279 9.364 -15.763 1.00 47.48 448 GLU B O 1
ATOM 2913 N N . TYR B 2 115 ? 71.841 9.238 -17.509 1.00 47.19 449 TYR B N 1
ATOM 2914 C CA . TYR B 2 115 ? 71.771 10.678 -17.777 1.00 46.61 449 TYR B CA 1
ATOM 2915 C C . TYR B 2 115 ? 71.341 11.485 -16.553 1.00 46.28 449 TYR B C 1
ATOM 2916 O O . TYR B 2 115 ? 71.897 12.544 -16.298 1.00 46.25 449 TYR B O 1
ATOM 2925 N N . PHE B 2 116 ? 70.358 10.969 -15.812 1.00 45.91 450 PHE B N 1
ATOM 2926 C CA . PHE B 2 116 ? 69.779 11.643 -14.641 1.00 45.69 450 PHE B CA 1
ATOM 2927 C C . PHE B 2 116 ? 70.687 11.546 -13.425 1.00 46.80 450 PHE B C 1
ATOM 2928 O O . PHE B 2 116 ? 70.615 12.385 -12.519 1.00 47.20 450 PHE B O 1
ATOM 2936 N N . ILE B 2 117 ? 71.548 10.531 -13.446 1.00 47.65 451 ILE B N 1
ATOM 2937 C CA . ILE B 2 117 ? 72.417 10.135 -12.350 1.00 48.59 451 ILE B CA 1
ATOM 2938 C C . ILE B 2 117 ? 73.780 10.817 -12.431 1.00 49.15 451 ILE B C 1
ATOM 2939 O O . ILE B 2 117 ? 74.481 10.936 -11.423 1.00 49.80 451 ILE B O 1
ATOM 2944 N N . ALA B 2 118 ? 74.125 11.284 -13.630 1.00 49.63 452 ALA B N 1
ATOM 2945 C CA . ALA B 2 118 ? 75.475 11.744 -13.999 1.00 50.19 452 ALA B CA 1
ATOM 2946 C C . ALA B 2 118 ? 76.254 12.553 -12.953 1.00 50.83 452 ALA B C 1
ATOM 2947 O O . ALA B 2 118 ? 75.761 13.558 -12.450 1.00 51.24 452 ALA B O 1
ATOM 2949 N N . PRO B 2 119 ? 77.480 12.106 -12.616 1.00 51.63 453 PRO B N 1
ATOM 2950 C CA . PRO B 2 119 ? 78.400 12.834 -11.709 1.00 51.88 453 PRO B CA 1
ATOM 2951 C C . PRO B 2 119 ? 79.175 14.007 -12.340 1.00 51.98 453 PRO B C 1
ATOM 2952 O O . PRO B 2 119 ? 79.467 14.994 -11.658 1.00 52.08 453 PRO B O 1
ATOM 2956 N N . SER B 2 120 ? 79.493 13.891 -13.626 1.00 51.93 454 SER B N 1
ATOM 2957 C CA . SER B 2 120 ? 80.346 14.858 -14.337 1.00 51.80 454 SER B CA 1
ATOM 2958 C C . SER B 2 120 ? 79.754 16.274 -14.478 1.00 51.12 454 SER B C 1
ATOM 2959 O O . SER B 2 120 ? 80.466 17.261 -14.313 1.00 51.48 454 SER B O 1
ATOM 2962 N N . VAL B 2 121 ? 78.465 16.370 -14.790 1.00 50.11 455 VAL B N 1
ATOM 2963 C CA . VAL B 2 121 ? 77.791 17.666 -14.951 1.00 48.59 455 VAL B CA 1
ATOM 2964 C C . VAL B 2 121 ? 77.803 18.514 -13.670 1.00 48.02 455 VAL B C 1
ATOM 2965 O O . VAL B 2 121 ? 77.937 17.982 -12.566 1.00 47.65 455 VAL B O 1
ATOM 2969 N N . ASP B 2 122 ? 77.657 19.829 -13.831 1.00 47.14 456 ASP B N 1
ATOM 2970 C CA . ASP B 2 122 ? 77.734 20.771 -12.717 1.00 46.30 456 ASP B CA 1
ATOM 2971 C C . ASP B 2 122 ? 76.562 20.594 -11.735 1.00 45.62 456 ASP B C 1
ATOM 2972 O O . ASP B 2 122 ? 75.511 20.039 -12.093 1.00 45.77 456 ASP B O 1
ATOM 2977 N N . ILE B 2 123 ? 76.745 21.079 -10.508 1.00 44.34 457 ILE B N 1
ATOM 2978 C CA . ILE B 2 123 ? 75.784 20.837 -9.424 1.00 43.09 457 ILE B CA 1
ATOM 2979 C C . ILE B 2 123 ? 74.341 21.302 -9.691 1.00 42.07 457 ILE B C 1
ATOM 2980 O O . ILE B 2 123 ? 73.400 20.619 -9.278 1.00 41.86 457 ILE B O 1
ATOM 2985 N N . GLN B 2 124 ? 74.167 22.425 -10.389 1.00 40.68 458 GLN B N 1
ATOM 2986 C CA . GLN B 2 124 ? 72.816 22.900 -10.726 1.00 39.94 458 GLN B CA 1
ATOM 2987 C C . GLN B 2 124 ? 72.157 22.031 -11.788 1.00 39.40 458 GLN B C 1
ATOM 2988 O O . GLN B 2 124 ? 70.936 21.854 -11.796 1.00 38.99 458 GLN B O 1
ATOM 2994 N N . GLU B 2 125 ? 72.972 21.488 -12.684 1.00 39.23 459 GLU B N 1
ATOM 2995 C CA . GLU B 2 125 ? 72.481 20.548 -13.676 1.00 38.79 459 GLU B CA 1
ATOM 2996 C C . GLU B 2 125 ? 72.102 19.223 -13.012 1.00 38.65 459 GLU B C 1
ATOM 2997 O O . GLU B 2 125 ? 71.068 18.661 -13.327 1.00 39.27 459 GLU B O 1
ATOM 3003 N N . GLN B 2 126 ? 72.905 18.735 -12.076 1.00 38.65 460 GLN B N 1
ATOM 3004 C CA . GLN B 2 126 ? 72.508 17.544 -11.306 1.00 38.83 460 GLN B CA 1
ATOM 3005 C C . GLN B 2 126 ? 71.167 17.745 -10.598 1.00 38.53 460 GLN B C 1
ATOM 3006 O O . GLN B 2 126 ? 70.305 16.863 -10.636 1.00 38.96 460 GLN B O 1
ATOM 3012 N N . VAL B 2 127 ? 70.997 18.897 -9.945 1.00 37.93 461 VAL B N 1
ATOM 3013 C CA . VAL B 2 127 ? 69.754 19.190 -9.239 1.00 37.00 461 VAL B CA 1
ATOM 3014 C C . VAL B 2 127 ? 68.611 19.150 -10.239 1.00 37.35 461 VAL B C 1
ATOM 3015 O O . VAL B 2 127 ? 67.607 18.441 -10.032 1.00 37.82 461 VAL B O 1
ATOM 3019 N N . TYR B 2 128 ? 68.780 19.886 -11.334 1.00 37.29 462 TYR B N 1
ATOM 3020 C CA . TYR B 2 128 ? 67.777 19.963 -12.391 1.00 36.84 462 TYR B CA 1
ATOM 3021 C C . TYR B 2 128 ? 67.355 18.579 -12.878 1.00 36.27 462 TYR B C 1
ATOM 3022 O O . TYR B 2 128 ? 66.180 18.346 -13.145 1.00 35.67 462 TYR B O 1
ATOM 3031 N N . ARG B 2 129 ? 68.309 17.652 -12.953 1.00 35.68 463 ARG B N 1
ATOM 3032 C CA . ARG B 2 129 ? 68.007 16.294 -13.421 1.00 35.35 463 ARG B CA 1
ATOM 3033 C C . ARG B 2 129 ? 67.272 15.446 -12.384 1.00 34.78 463 ARG B C 1
ATOM 3034 O O . ARG B 2 129 ? 66.423 14.596 -12.746 1.00 34.36 463 ARG B O 1
ATOM 3042 N N . VAL B 2 130 ? 67.577 15.672 -11.103 1.00 33.99 464 VAL B N 1
ATOM 3043 C CA . VAL B 2 130 ? 66.728 15.109 -10.039 1.00 33.05 464 VAL B CA 1
ATOM 3044 C C . VAL B 2 130 ? 65.272 15.581 -10.192 1.00 32.68 464 VAL B C 1
ATOM 3045 O O . VAL B 2 130 ? 64.349 14.764 -10.084 1.00 32.96 464 VAL B O 1
ATOM 3049 N N . GLN B 2 131 ? 65.064 16.859 -10.506 1.00 31.92 465 GLN B N 1
ATOM 3050 C CA . GLN B 2 131 ? 63.684 17.358 -10.737 1.00 31.84 465 GLN B CA 1
ATOM 3051 C C . GLN B 2 131 ? 62.987 16.680 -11.916 1.00 32.55 465 GLN B C 1
ATOM 3052 O O . GLN B 2 131 ? 61.763 16.544 -11.916 1.00 32.99 465 GLN B O 1
ATOM 3058 N N . LYS B 2 132 ? 63.757 16.283 -12.930 1.00 33.26 466 LYS B N 1
ATOM 3059 C CA . LYS B 2 132 ? 63.203 15.529 -14.051 1.00 33.95 466 LYS B CA 1
ATOM 3060 C C . LYS B 2 132 ? 62.781 14.145 -13.591 1.00 34.30 466 LYS B C 1
ATOM 3061 O O . LYS B 2 132 ? 61.687 13.682 -13.917 1.00 34.54 466 LYS B O 1
ATOM 3067 N N . LEU B 2 133 ? 63.646 13.480 -12.829 1.00 34.83 467 LEU B N 1
ATOM 3068 C CA . LEU B 2 133 ? 63.267 12.197 -12.232 1.00 34.83 467 LEU B CA 1
ATOM 3069 C C . LEU B 2 133 ? 61.995 12.356 -11.423 1.00 35.06 467 LEU B C 1
ATOM 3070 O O . LEU B 2 133 ? 61.059 11.555 -11.574 1.00 35.53 467 LEU B O 1
ATOM 3075 N N . HIS B 2 134 ? 61.933 13.386 -10.573 1.00 34.58 468 HIS B N 1
ATOM 3076 C CA . HIS B 2 134 ? 60.710 13.572 -9.811 1.00 34.29 468 HIS B CA 1
ATOM 3077 C C . HIS B 2 134 ? 59.483 13.753 -10.719 1.00 34.23 468 HIS B C 1
ATOM 3078 O O . HIS B 2 134 ? 58.429 13.144 -10.492 1.00 34.39 468 HIS B O 1
ATOM 3085 N N . HIS B 2 135 ? 59.631 14.567 -11.759 1.00 33.90 469 HIS B N 1
ATOM 3086 C CA . HIS B 2 135 ? 58.513 14.862 -12.637 1.00 33.92 469 HIS B CA 1
ATOM 3087 C C . HIS B 2 135 ? 57.998 13.600 -13.348 1.00 33.26 469 HIS B C 1
ATOM 3088 O O . HIS B 2 135 ? 56.795 13.454 -13.583 1.00 32.68 469 HIS B O 1
ATOM 3095 N N . ILE B 2 136 ? 58.917 12.684 -13.646 1.00 33.12 470 ILE B N 1
ATOM 3096 C CA . ILE B 2 136 ? 58.582 11.335 -14.149 1.00 32.81 470 ILE B CA 1
ATOM 3097 C C . ILE B 2 136 ? 57.732 10.533 -13.138 1.00 33.14 470 ILE B C 1
ATOM 3098 O O . ILE B 2 136 ? 56.750 9.874 -13.526 1.00 33.40 470 ILE B O 1
ATOM 3103 N N . LEU B 2 137 ? 58.098 10.592 -11.853 1.00 33.33 471 LEU B N 1
ATOM 3104 C CA . LEU B 2 137 ? 57.313 9.929 -10.807 1.00 33.61 471 LEU B CA 1
ATOM 3105 C C . LEU B 2 137 ? 55.921 10.532 -10.695 1.00 33.81 471 LEU B C 1
ATOM 3106 O O . LEU B 2 137 ? 54.934 9.804 -10.490 1.00 33.73 471 LEU B O 1
ATOM 3111 N N . GLU B 2 138 ? 55.834 11.850 -10.837 1.00 34.22 472 GLU B N 1
ATOM 3112 C CA . GLU B 2 138 ? 54.533 12.509 -10.774 1.00 35.14 472 GLU B CA 1
ATOM 3113 C C . GLU B 2 138 ? 53.640 12.031 -11.884 1.00 35.03 472 GLU B C 1
ATOM 3114 O O . GLU B 2 138 ? 52.437 11.864 -11.676 1.00 35.23 472 GLU B O 1
ATOM 3120 N N . ILE B 2 139 ? 54.223 11.801 -13.059 1.00 34.83 473 ILE B N 1
ATOM 3121 C CA . ILE B 2 139 ? 53.423 11.388 -14.196 1.00 35.05 473 ILE B CA 1
ATOM 3122 C C . ILE B 2 139 ? 52.879 10.015 -13.891 1.00 35.60 473 ILE B C 1
ATOM 3123 O O . ILE B 2 139 ? 51.658 9.798 -13.957 1.00 35.82 473 ILE B O 1
ATOM 3128 N N . LEU B 2 140 ? 53.781 9.111 -13.511 1.00 35.77 474 LEU B N 1
ATOM 3129 C CA . LEU B 2 140 ? 53.414 7.763 -13.100 1.00 36.40 474 LEU B CA 1
ATOM 3130 C C . LEU B 2 140 ? 52.306 7.734 -12.043 1.00 36.41 474 LEU B C 1
ATOM 3131 O O . LEU B 2 140 ? 51.292 7.029 -12.192 1.00 36.53 474 LEU B O 1
ATOM 3136 N N . VAL B 2 141 ? 52.510 8.486 -10.968 1.00 36.64 475 VAL B N 1
ATOM 3137 C CA . VAL B 2 141 ? 51.516 8.561 -9.907 1.00 36.70 475 VAL B CA 1
ATOM 3138 C C . VAL B 2 141 ? 50.165 9.017 -10.463 1.00 36.69 475 VAL B C 1
ATOM 3139 O O . VAL B 2 141 ? 49.160 8.426 -10.136 1.00 36.67 475 VAL B O 1
ATOM 3143 N N . SER B 2 142 ? 50.159 10.023 -11.336 1.00 37.00 476 SER B N 1
ATOM 3144 C CA . SER B 2 142 ? 48.927 10.498 -11.999 1.00 38.08 476 SER B CA 1
ATOM 3145 C C . SER B 2 142 ? 48.132 9.413 -12.733 1.00 38.67 476 SER B C 1
ATOM 3146 O O . SER B 2 142 ? 46.902 9.458 -12.752 1.00 38.70 476 SER B O 1
ATOM 3149 N N . CYS B 2 143 ? 48.843 8.487 -13.385 1.00 39.37 477 CYS B N 1
ATOM 3150 C CA . CYS B 2 143 ? 48.223 7.451 -14.207 1.00 40.17 477 CYS B CA 1
ATOM 3151 C C . CYS B 2 143 ? 47.890 6.173 -13.431 1.00 40.22 477 CYS B C 1
ATOM 3152 O O . CYS B 2 143 ? 46.995 5.425 -13.829 1.00 40.16 477 CYS B O 1
ATOM 3155 N N . MET B 2 144 ? 48.594 5.924 -12.330 1.00 40.17 478 MET B N 1
ATOM 3156 C CA . MET B 2 144 ? 48.421 4.677 -11.593 1.00 40.50 478 MET B CA 1
ATOM 3157 C C . MET B 2 144 ? 46.982 4.212 -11.387 1.00 41.39 478 MET B C 1
ATOM 3158 O O . MET B 2 144 ? 46.713 3.027 -11.583 1.00 42.13 478 MET B O 1
ATOM 3163 N N . PRO B 2 145 ? 46.052 5.122 -11.004 1.00 41.96 479 PRO B N 1
ATOM 3164 C CA . PRO B 2 145 ? 44.653 4.705 -10.818 1.00 42.48 479 PRO B CA 1
ATOM 3165 C C . PRO B 2 145 ? 44.005 4.101 -12.055 1.00 43.58 479 PRO B C 1
ATOM 3166 O O . PRO B 2 145 ? 42.984 3.420 -11.941 1.00 44.03 479 PRO B O 1
ATOM 3170 N N . PHE B 2 146 ? 44.583 4.351 -13.224 1.00 44.40 480 PHE B N 1
ATOM 3171 C CA . PHE B 2 146 ? 43.947 3.980 -14.473 1.00 45.65 480 PHE B CA 1
ATOM 3172 C C . PHE B 2 146 ? 44.643 2.805 -15.152 1.00 46.87 480 PHE B C 1
ATOM 3173 O O . PHE B 2 146 ? 44.020 2.041 -15.889 1.00 47.18 480 PHE B O 1
ATOM 3181 N N . ILE B 2 147 ? 45.940 2.695 -14.939 1.00 48.18 481 ILE B N 1
ATOM 3182 C CA . ILE B 2 147 ? 46.700 1.604 -15.504 1.00 49.96 481 ILE B CA 1
ATOM 3183 C C . ILE B 2 147 ? 47.165 0.774 -14.312 1.00 51.64 481 ILE B C 1
ATOM 3184 O O . ILE B 2 147 ? 48.360 0.486 -14.119 1.00 51.43 481 ILE B O 1
ATOM 3189 N N . LYS B 2 148 ? 46.161 0.410 -13.514 1.00 53.46 482 LYS B N 1
ATOM 3190 C CA . LYS B 2 148 ? 46.338 -0.333 -12.284 1.00 55.01 482 LYS B CA 1
ATOM 3191 C C . LYS B 2 148 ? 46.764 -1.741 -12.649 1.00 55.59 482 LYS B C 1
ATOM 3192 O O . LYS B 2 148 ? 46.044 -2.440 -13.393 1.00 56.21 482 LYS B O 1
ATOM 3198 N N . SER B 2 149 ? 47.952 -2.128 -12.175 1.00 55.47 483 SER B N 1
ATOM 3199 C CA . SER B 2 149 ? 48.442 -3.498 -12.331 1.00 55.81 483 SER B CA 1
ATOM 3200 C C . SER B 2 149 ? 48.741 -3.852 -13.789 1.00 55.56 483 SER B C 1
ATOM 3201 O O . SER B 2 149 ? 48.639 -5.010 -14.197 1.00 55.42 483 SER B O 1
ATOM 3204 N N . GLN B 2 150 ? 49.110 -2.844 -14.567 1.00 54.99 484 GLN B N 1
ATOM 3205 C CA . GLN B 2 150 ? 49.515 -3.057 -15.932 1.00 54.56 484 GLN B CA 1
ATOM 3206 C C . GLN B 2 150 ? 50.975 -2.674 -15.990 1.00 53.84 484 GLN B C 1
ATOM 3207 O O . GLN B 2 150 ? 51.339 -1.545 -16.362 1.00 53.70 484 GLN B O 1
ATOM 3213 N N . HIS B 2 151 ? 51.814 -3.626 -15.602 1.00 52.79 485 HIS B N 1
ATOM 3214 C CA . HIS B 2 151 ? 53.219 -3.345 -15.445 1.00 51.85 485 HIS B CA 1
ATOM 3215 C C . HIS B 2 151 ? 53.885 -2.907 -16.757 1.00 51.29 485 HIS B C 1
ATOM 3216 O O . HIS B 2 151 ? 54.794 -2.080 -16.748 1.00 50.87 485 HIS B O 1
ATOM 3223 N N . GLU B 2 152 ? 53.426 -3.446 -17.880 1.00 50.75 486 GLU B N 1
ATOM 3224 C CA . GLU B 2 152 ? 54.011 -3.074 -19.170 1.00 50.26 486 GLU B CA 1
ATOM 3225 C C . GLU B 2 152 ? 53.609 -1.651 -19.543 1.00 49.16 486 GLU B C 1
ATOM 3226 O O . GLU B 2 152 ? 54.420 -0.925 -20.122 1.00 49.28 486 GLU B O 1
ATOM 3232 N N . LEU B 2 153 ? 52.378 -1.254 -19.205 1.00 47.61 487 LEU B N 1
ATOM 3233 C CA . LEU B 2 153 ? 51.930 0.125 -19.433 1.00 46.69 487 LEU B CA 1
ATOM 3234 C C . LEU B 2 153 ? 52.759 1.078 -18.576 1.00 45.76 487 LEU B C 1
ATOM 3235 O O . LEU B 2 153 ? 53.277 2.076 -19.076 1.00 45.42 487 LEU B O 1
ATOM 3240 N N . LEU B 2 154 ? 52.902 0.732 -17.297 1.00 44.73 488 LEU B N 1
ATOM 3241 C CA . LEU B 2 154 ? 53.767 1.455 -16.379 1.00 44.17 488 LEU B CA 1
ATOM 3242 C C . LEU B 2 154 ? 55.195 1.515 -16.899 1.00 43.79 488 LEU B C 1
ATOM 3243 O O . LEU B 2 154 ? 55.835 2.578 -16.854 1.00 44.06 488 LEU B O 1
ATOM 3248 N N . PHE B 2 155 ? 55.679 0.379 -17.409 1.00 42.92 489 PHE B N 1
ATOM 3249 C CA . PHE B 2 155 ? 57.025 0.271 -17.954 1.00 41.79 489 PHE B CA 1
ATOM 3250 C C . PHE B 2 155 ? 57.228 1.179 -19.164 1.00 41.45 489 PHE B C 1
ATOM 3251 O O . PHE B 2 155 ? 58.190 1.948 -19.187 1.00 41.70 489 PHE B O 1
ATOM 3259 N N . SER B 2 156 ? 56.337 1.098 -20.156 1.00 40.66 490 SER B N 1
ATOM 3260 C CA . SER B 2 156 ? 56.503 1.872 -21.399 1.00 40.39 490 SER B CA 1
ATOM 3261 C C . SER B 2 156 ? 56.456 3.346 -21.103 1.00 39.11 490 SER B C 1
ATOM 3262 O O . SER B 2 156 ? 57.286 4.094 -21.612 1.00 39.08 490 SER B O 1
ATOM 3265 N N . LEU B 2 157 ? 55.468 3.750 -20.298 1.00 37.88 491 LEU B N 1
ATOM 3266 C CA . LEU B 2 157 ? 55.293 5.139 -19.878 1.00 36.75 491 LEU B CA 1
ATOM 3267 C C . LEU B 2 157 ? 56.589 5.668 -19.298 1.00 36.74 491 LEU B C 1
ATOM 3268 O O . LEU B 2 157 ? 57.082 6.697 -19.738 1.00 36.79 491 LEU B O 1
ATOM 3273 N N . THR B 2 158 ? 57.163 4.932 -18.350 1.00 36.74 492 THR B N 1
ATOM 3274 C CA . THR B 2 158 ? 58.465 5.283 -17.792 1.00 37.24 492 THR B CA 1
ATOM 3275 C C . THR B 2 158 ? 59.522 5.421 -18.880 1.00 37.59 492 THR B C 1
ATOM 3276 O O . THR B 2 158 ? 60.287 6.393 -18.876 1.00 37.83 492 THR B O 1
ATOM 3280 N N . GLN B 2 159 ? 59.563 4.459 -19.808 1.00 38.02 493 GLN B N 1
ATOM 3281 C CA . GLN B 2 159 ? 60.494 4.531 -20.959 1.00 38.42 493 GLN B CA 1
ATOM 3282 C C . GLN B 2 159 ? 60.284 5.754 -21.858 1.00 38.08 493 GLN B C 1
ATOM 3283 O O . GLN B 2 159 ? 61.244 6.470 -22.132 1.00 37.71 493 GLN B O 1
ATOM 3289 N N . ILE B 2 160 ? 59.052 6.025 -22.289 1.00 38.08 494 ILE B N 1
ATOM 3290 C CA . ILE B 2 160 ? 58.852 7.207 -23.132 1.00 39.20 494 ILE B CA 1
ATOM 3291 C C . ILE B 2 160 ? 59.143 8.523 -22.382 1.00 39.03 494 ILE B C 1
ATOM 3292 O O . ILE B 2 160 ? 59.620 9.493 -22.981 1.00 39.22 494 ILE B O 1
ATOM 3297 N N . CYS B 2 161 ? 58.871 8.552 -21.078 1.00 38.78 495 CYS B N 1
ATOM 3298 C CA . CYS B 2 161 ? 59.221 9.708 -20.270 1.00 38.62 495 CYS B CA 1
ATOM 3299 C C . CYS B 2 161 ? 60.727 9.907 -20.211 1.00 39.18 495 CYS B C 1
ATOM 3300 O O . CYS B 2 161 ? 61.204 11.019 -20.390 1.00 38.59 495 CYS B O 1
ATOM 3303 N N . ILE B 2 162 ? 61.472 8.829 -19.963 1.00 40.77 496 ILE B N 1
ATOM 3304 C CA . ILE B 2 162 ? 62.940 8.897 -19.912 1.00 42.40 496 ILE B CA 1
ATOM 3305 C C . ILE B 2 162 ? 63.496 9.410 -21.234 1.00 43.87 496 ILE B C 1
ATOM 3306 O O . ILE B 2 162 ? 64.349 10.299 -21.258 1.00 44.23 496 ILE B O 1
ATOM 3311 N N . LYS B 2 163 ? 62.974 8.863 -22.330 1.00 45.68 497 LYS B N 1
ATOM 3312 C CA . LYS B 2 163 ? 63.381 9.248 -23.682 1.00 47.42 497 LYS B CA 1
ATOM 3313 C C . LYS B 2 163 ? 63.121 10.723 -23.895 1.00 47.37 497 LYS B C 1
ATOM 3314 O O . LYS B 2 163 ? 63.992 11.445 -24.355 1.00 47.77 497 LYS B O 1
ATOM 3320 N N . TYR B 2 164 ? 61.927 11.179 -23.543 1.00 47.77 498 TYR B N 1
ATOM 3321 C CA . TYR B 2 164 ? 61.618 12.588 -23.681 1.00 48.27 498 TYR B CA 1
ATOM 3322 C C . TYR B 2 164 ? 62.554 13.505 -22.858 1.00 49.06 498 TYR B C 1
ATOM 3323 O O . TYR B 2 164 ? 63.077 14.501 -23.383 1.00 48.75 498 TYR B O 1
ATOM 3332 N N . TYR B 2 165 ? 62.787 13.159 -21.590 1.00 49.60 499 TYR B N 1
ATOM 3333 C CA . TYR B 2 165 ? 63.456 14.094 -20.687 1.00 50.23 499 TYR B CA 1
ATOM 3334 C C . TYR B 2 165 ? 64.969 14.133 -20.778 1.00 51.22 499 TYR B C 1
ATOM 3335 O O . TYR B 2 165 ? 65.591 15.021 -20.194 1.00 51.28 499 TYR B O 1
ATOM 3344 N N . LYS B 2 166 ? 65.561 13.196 -21.514 1.00 52.34 500 LYS B N 1
ATOM 3345 C CA . LYS B 2 166 ? 66.989 13.288 -21.823 1.00 53.63 500 LYS B CA 1
ATOM 3346 C C . LYS B 2 166 ? 67.246 14.380 -22.866 1.00 54.26 500 LYS B C 1
ATOM 3347 O O . LYS B 2 166 ? 68.290 15.025 -22.860 1.00 54.47 500 LYS B O 1
ATOM 3353 N N . GLN B 2 167 ? 66.270 14.586 -23.742 1.00 55.20 501 GLN B N 1
ATOM 3354 C CA . GLN B 2 167 ? 66.395 15.492 -24.880 1.00 56.19 501 GLN B CA 1
ATOM 3355 C C . GLN B 2 167 ? 65.733 16.862 -24.649 1.00 56.14 501 GLN B C 1
ATOM 3356 O O . GLN B 2 167 ? 66.017 17.819 -25.378 1.00 56.34 501 GLN B O 1
ATOM 3362 N N . ASN B 2 168 ? 64.840 16.957 -23.661 1.00 55.75 502 ASN B N 1
ATOM 3363 C CA . ASN B 2 168 ? 63.979 18.137 -23.533 1.00 55.37 502 ASN B CA 1
ATOM 3364 C C . ASN B 2 168 ? 63.963 18.770 -22.151 1.00 55.50 502 ASN B C 1
ATOM 3365 O O . ASN B 2 168 ? 64.183 18.083 -21.147 1.00 55.37 502 ASN B O 1
ATOM 3370 N N . PRO B 2 169 ? 63.720 20.092 -22.097 1.00 55.60 503 PRO B N 1
ATOM 3371 C CA . PRO B 2 169 ? 63.593 20.776 -20.815 1.00 55.81 503 PRO B CA 1
ATOM 3372 C C . PRO B 2 169 ? 62.285 20.447 -20.090 1.00 55.97 503 PRO B C 1
ATOM 3373 O O . PRO B 2 169 ? 61.323 19.979 -20.701 1.00 55.73 503 PRO B O 1
ATOM 3377 N N . LEU B 2 170 ? 62.277 20.717 -18.791 1.00 56.20 504 LEU B N 1
ATOM 3378 C CA . LEU B 2 170 ? 61.165 20.419 -17.909 1.00 56.63 504 LEU B CA 1
ATOM 3379 C C . LEU B 2 170 ? 59.905 21.258 -18.160 1.00 56.89 504 LEU B C 1
ATOM 3380 O O . LEU B 2 170 ? 58.794 20.790 -17.913 1.00 57.01 504 LEU B O 1
ATOM 3385 N N . ASP B 2 171 ? 60.076 22.483 -18.656 1.00 57.23 505 ASP B N 1
ATOM 3386 C CA . ASP B 2 171 ? 58.970 23.454 -18.755 1.00 57.89 505 ASP B CA 1
ATOM 3387 C C . ASP B 2 171 ? 58.062 23.360 -20.001 1.00 57.74 505 ASP B C 1
ATOM 3388 O O . ASP B 2 171 ? 57.056 24.067 -20.074 1.00 58.26 505 ASP B O 1
ATOM 3393 N N . GLU B 2 172 ? 58.403 22.517 -20.974 1.00 57.18 506 GLU B N 1
ATOM 3394 C CA . GLU B 2 172 ? 57.618 22.438 -22.210 1.00 56.75 506 GLU B CA 1
ATOM 3395 C C . GLU B 2 172 ? 56.271 21.751 -22.049 1.00 55.54 506 GLU B C 1
ATOM 3396 O O . GLU B 2 172 ? 56.177 20.705 -21.406 1.00 55.87 506 GLU B O 1
ATOM 3402 N N . GLN B 2 173 ? 55.237 22.342 -22.644 1.00 53.82 507 GLN B N 1
ATOM 3403 C CA . GLN B 2 173 ? 53.935 21.693 -22.778 1.00 52.10 507 GLN B CA 1
ATOM 3404 C C . GLN B 2 173 ? 54.113 20.514 -23.729 1.00 50.92 507 GLN B C 1
ATOM 3405 O O . GLN B 2 173 ? 54.629 20.677 -24.830 1.00 51.14 507 GLN B O 1
ATOM 3407 N N . HIS B 2 174 ? 53.719 19.322 -23.290 1.00 49.35 508 HIS B N 1
ATOM 3408 C CA . HIS B 2 174 ? 53.930 18.106 -24.067 1.00 47.82 508 HIS B CA 1
ATOM 3409 C C . HIS B 2 174 ? 52.872 17.068 -23.728 1.00 47.19 508 HIS B C 1
ATOM 3410 O O . HIS B 2 174 ? 52.508 16.892 -22.560 1.00 47.09 508 HIS B O 1
ATOM 3417 N N . ILE B 2 175 ? 52.370 16.389 -24.752 1.00 46.29 509 ILE B N 1
ATOM 3418 C CA . ILE B 2 175 ? 51.419 15.315 -24.541 1.00 45.54 509 ILE B CA 1
ATOM 3419 C C . ILE B 2 175 ? 52.110 13.982 -24.790 1.00 44.84 509 ILE B C 1
ATOM 3420 O O . ILE B 2 175 ? 52.636 13.739 -25.869 1.00 44.93 509 ILE B O 1
ATOM 3425 N N . PHE B 2 176 ? 52.131 13.143 -23.760 1.00 44.30 510 PHE B N 1
ATOM 3426 C CA . PHE B 2 176 ? 52.663 11.785 -23.847 1.00 43.60 510 PHE B CA 1
ATOM 3427 C C . PHE B 2 176 ? 51.578 10.883 -24.351 1.00 43.53 510 PHE B C 1
ATOM 3428 O O . PHE B 2 176 ? 50.412 11.011 -23.960 1.00 43.43 510 PHE B O 1
ATOM 3436 N N . GLN B 2 177 ? 51.952 9.980 -25.238 1.00 43.56 511 GLN B N 1
ATOM 3437 C CA . GLN B 2 177 ? 50.985 9.051 -25.776 1.00 44.14 511 GLN B CA 1
ATOM 3438 C C . GLN B 2 177 ? 51.372 7.647 -25.413 1.00 43.87 511 GLN B C 1
ATOM 3439 O O . GLN B 2 177 ? 52.469 7.185 -25.724 1.00 44.17 511 GLN B O 1
ATOM 3445 N N . LEU B 2 178 ? 50.460 6.975 -24.732 1.00 43.85 512 LEU B N 1
ATOM 3446 C CA . LEU B 2 178 ? 50.695 5.624 -24.270 1.00 43.34 512 LEU B CA 1
ATOM 3447 C C . LEU B 2 178 ? 49.667 4.687 -24.888 1.00 43.24 512 LEU B C 1
ATOM 3448 O O . LEU B 2 178 ? 48.486 4.731 -24.527 1.00 42.44 512 LEU B O 1
ATOM 3453 N N . PRO B 2 179 ? 50.113 3.853 -25.841 1.00 43.40 513 PRO B N 1
ATOM 3454 C CA . PRO B 2 179 ? 49.241 2.883 -26.470 1.00 43.69 513 PRO B CA 1
ATOM 3455 C C . PRO B 2 179 ? 48.738 1.907 -25.431 1.00 44.41 513 PRO B C 1
ATOM 3456 O O . PRO B 2 179 ? 49.516 1.381 -24.639 1.00 43.98 513 PRO B O 1
ATOM 3460 N N . VAL B 2 180 ? 47.430 1.695 -25.433 1.00 45.55 514 VAL B N 1
ATOM 3461 C CA . VAL B 2 180 ? 46.777 0.822 -24.486 1.00 46.84 514 VAL B CA 1
ATOM 3462 C C . VAL B 2 180 ? 45.728 -0.025 -25.236 1.00 47.84 514 VAL B C 1
ATOM 3463 O O . VAL B 2 180 ? 45.057 0.472 -26.134 1.00 48.55 514 VAL B O 1
ATOM 3467 N N . ARG B 2 181 ? 45.614 -1.305 -24.878 1.00 48.75 515 ARG B N 1
ATOM 3468 C CA . ARG B 2 181 ? 44.578 -2.189 -25.410 1.00 49.26 515 ARG B CA 1
ATOM 3469 C C . ARG B 2 181 ? 43.261 -1.811 -24.735 1.00 49.32 515 ARG B C 1
ATOM 3470 O O . ARG B 2 181 ? 43.223 -1.680 -23.510 1.00 49.74 515 ARG B O 1
ATOM 3478 N N . PRO B 2 182 ? 42.183 -1.589 -25.525 1.00 49.30 516 PRO B N 1
ATOM 3479 C CA . PRO B 2 182 ? 40.858 -1.295 -24.964 1.00 49.16 516 PRO B CA 1
ATOM 3480 C C . PRO B 2 182 ? 40.376 -2.233 -23.847 1.00 49.29 516 PRO B C 1
ATOM 3481 O O . PRO B 2 182 ? 39.636 -1.787 -22.967 1.00 49.22 516 PRO B O 1
ATOM 3485 N N . THR B 2 183 ? 40.760 -3.512 -23.884 1.00 49.30 517 THR B N 1
ATOM 3486 C CA . THR B 2 183 ? 40.390 -4.439 -22.805 1.00 49.26 517 THR B CA 1
ATOM 3487 C C . THR B 2 183 ? 41.000 -3.975 -21.476 1.00 49.09 517 THR B C 1
ATOM 3488 O O . THR B 2 183 ? 40.290 -3.871 -20.467 1.00 48.94 517 THR B O 1
ATOM 3492 N N . ALA B 2 184 ? 42.298 -3.652 -21.505 1.00 48.75 518 ALA B N 1
ATOM 3493 C CA . ALA B 2 184 ? 43.044 -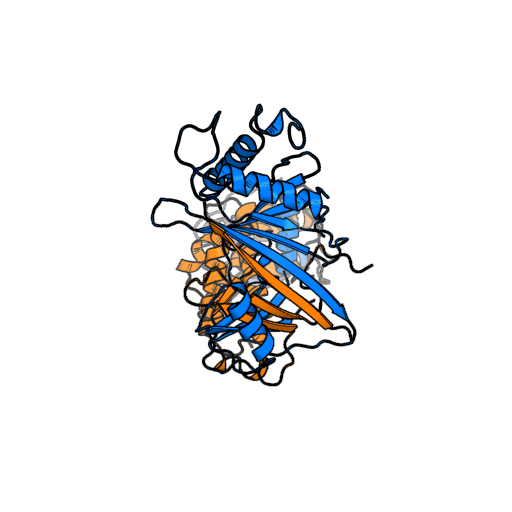3.156 -20.339 1.00 48.39 518 ALA B CA 1
ATOM 3494 C C . ALA B 2 184 ? 42.445 -1.880 -19.738 1.00 48.34 518 ALA B C 1
ATOM 3495 O O . ALA B 2 184 ? 42.917 -1.393 -18.705 1.00 48.39 518 ALA B O 1
ATOM 3497 N N . VAL B 2 185 ? 41.400 -1.351 -20.373 1.00 48.27 519 VAL B N 1
ATOM 3498 C CA . VAL B 2 185 ? 40.907 -0.023 -20.035 1.00 48.24 519 VAL B CA 1
ATOM 3499 C C . VAL B 2 185 ? 39.386 0.062 -20.180 1.00 48.06 519 VAL B C 1
ATOM 3500 O O . VAL B 2 185 ? 38.779 1.109 -19.963 1.00 47.90 519 VAL B O 1
ATOM 3504 N N . LYS B 2 186 ? 38.795 -1.091 -20.491 1.00 48.41 520 LYS B N 1
ATOM 3505 C CA . LYS B 2 186 ? 37.351 -1.294 -20.690 1.00 48.91 520 LYS B CA 1
ATOM 3506 C C . LYS B 2 186 ? 36.433 -0.525 -19.749 1.00 48.61 520 LYS B C 1
ATOM 3507 O O . LYS B 2 186 ? 35.508 0.156 -20.191 1.00 48.26 520 LYS B O 1
ATOM 3513 N N . ASN B 2 187 ? 36.696 -0.651 -18.452 1.00 48.69 521 ASN B N 1
ATOM 3514 C CA . ASN B 2 187 ? 35.774 -0.192 -17.411 1.00 48.60 521 ASN B CA 1
ATOM 3515 C C . ASN B 2 187 ? 35.745 1.316 -17.337 1.00 48.08 521 ASN B C 1
ATOM 3516 O O . ASN B 2 187 ? 34.776 1.913 -16.859 1.00 47.70 521 ASN B O 1
ATOM 3521 N N . LEU B 2 188 ? 36.810 1.928 -17.848 1.00 47.56 522 LEU B N 1
ATOM 3522 C CA . LEU B 2 188 ? 36.951 3.373 -17.802 1.00 46.98 522 LEU B CA 1
ATOM 3523 C C . LEU B 2 188 ? 36.178 4.102 -18.901 1.00 46.55 522 LEU B C 1
ATOM 3524 O O . LEU B 2 188 ? 36.009 5.312 -18.826 1.00 46.86 522 LEU B O 1
ATOM 3529 N N . TYR B 2 189 ? 35.689 3.384 -19.905 1.00 45.93 523 TYR B N 1
ATOM 3530 C CA . TYR B 2 189 ? 35.008 4.056 -21.017 1.00 45.84 523 TYR B CA 1
ATOM 3531 C C . TYR B 2 189 ? 33.666 3.482 -21.468 1.00 46.12 523 TYR B C 1
ATOM 3532 O O . TYR B 2 189 ? 32.792 4.230 -21.904 1.00 45.94 523 TYR B O 1
ATOM 3541 N N . GLN B 2 190 ? 33.517 2.164 -21.361 1.00 46.43 524 GLN B N 1
ATOM 3542 C CA . GLN B 2 190 ? 32.397 1.442 -21.975 1.00 47.11 524 GLN B CA 1
ATOM 3543 C C . GLN B 2 190 ? 30.986 1.862 -21.573 1.00 46.67 524 GLN B C 1
ATOM 3544 O O . GLN B 2 190 ? 30.069 1.743 -22.385 1.00 46.75 524 GLN B O 1
ATOM 3550 N N . SER B 2 191 ? 30.819 2.311 -20.332 1.00 46.31 525 SER B N 1
ATOM 3551 C CA . SER B 2 191 ? 29.531 2.765 -19.813 1.00 45.96 525 SER B CA 1
ATOM 3552 C C . SER B 2 191 ? 29.612 4.270 -19.645 1.00 45.76 525 SER B C 1
ATOM 3553 O O . SER B 2 191 ? 28.690 4.905 -19.127 1.00 46.00 525 SER B O 1
ATOM 3556 N N . GLU B 2 192 ? 30.727 4.847 -20.066 1.00 45.47 526 GLU B N 1
ATOM 3557 C CA . GLU B 2 192 ? 30.946 6.271 -19.863 1.00 45.66 526 GLU B CA 1
ATOM 3558 C C . GLU B 2 192 ? 30.458 7.108 -21.039 1.00 45.22 526 GLU B C 1
ATOM 3559 O O . GLU B 2 192 ? 30.506 6.654 -22.185 1.00 45.89 526 GLU B O 1
ATOM 3565 N N . LYS B 2 193 ? 29.978 8.316 -20.751 1.00 44.32 527 LYS B N 1
ATOM 3566 C CA . LYS B 2 193 ? 29.646 9.284 -21.798 1.00 43.53 527 LYS B CA 1
ATOM 3567 C C . LYS B 2 193 ? 30.895 10.053 -22.238 1.00 42.31 527 LYS B C 1
ATOM 3568 O O . LYS B 2 193 ? 31.494 10.751 -21.424 1.00 42.71 527 LYS B O 1
ATOM 3571 N N . PRO B 2 194 ? 31.287 9.936 -23.525 1.00 41.24 528 PRO B N 1
ATOM 3572 C CA . PRO B 2 194 ? 32.549 10.504 -24.034 1.00 40.26 528 PRO B CA 1
ATOM 3573 C C . PRO B 2 194 ? 32.554 12.018 -24.048 1.00 39.26 528 PRO B C 1
ATOM 3574 O O . PRO B 2 194 ? 31.515 12.623 -24.222 1.00 38.39 528 PRO B O 1
ATOM 3578 N N . GLN B 2 195 ? 33.724 12.621 -23.864 1.00 39.15 529 GLN B N 1
ATOM 3579 C CA . GLN B 2 195 ? 33.829 14.083 -23.874 1.00 39.17 529 GLN B CA 1
ATOM 3580 C C . GLN B 2 195 ? 33.820 14.610 -25.301 1.00 39.20 529 GLN B C 1
ATOM 3581 O O . GLN B 2 195 ? 33.506 15.783 -25.548 1.00 39.17 529 GLN B O 1
ATOM 3587 N N . LYS B 2 196 ? 34.160 13.726 -26.228 1.00 38.88 530 LYS B N 1
ATOM 3588 C CA . LYS B 2 196 ? 33.943 13.979 -27.634 1.00 38.90 530 LYS B CA 1
ATOM 3589 C C . LYS B 2 196 ? 33.780 12.697 -28.431 1.00 39.11 530 LYS B C 1
ATOM 3590 O O . LYS B 2 196 ? 34.412 11.675 -28.142 1.00 38.96 530 LYS B O 1
ATOM 3596 N N . TRP B 2 197 ? 32.893 12.770 -29.418 1.00 39.70 531 TRP B N 1
ATOM 3597 C CA . TRP B 2 197 ? 32.615 11.669 -30.330 1.00 40.07 531 TRP B CA 1
ATOM 3598 C C . TRP B 2 197 ? 32.679 12.202 -31.757 1.00 39.98 531 TRP B C 1
ATOM 3599 O O . TRP B 2 197 ? 32.021 13.186 -32.104 1.00 38.90 531 TRP B O 1
ATOM 3610 N N . ARG B 2 198 ? 33.478 11.534 -32.579 1.00 40.31 532 ARG B N 1
ATOM 3611 C CA . ARG B 2 198 ? 33.810 12.036 -33.891 1.00 40.79 532 ARG B CA 1
ATOM 3612 C C . ARG B 2 198 ? 33.695 10.957 -34.950 1.00 41.78 532 ARG B C 1
ATOM 3613 O O . ARG B 2 198 ? 34.296 9.883 -34.826 1.00 41.59 532 ARG B O 1
ATOM 3621 N N . VAL B 2 199 ? 32.923 11.257 -35.994 1.00 42.96 533 VAL B N 1
ATOM 3622 C CA . VAL B 2 199 ? 32.926 10.427 -37.196 1.00 44.36 533 VAL B CA 1
ATOM 3623 C C . VAL B 2 199 ? 33.524 11.168 -38.397 1.00 45.76 533 VAL B C 1
ATOM 3624 O O . VAL B 2 199 ? 33.204 12.327 -38.685 1.00 46.03 533 VAL B O 1
ATOM 3628 N N . GLU B 2 200 ? 34.427 10.478 -39.068 1.00 47.37 534 GLU B N 1
ATOM 3629 C CA . GLU B 2 200 ? 35.123 11.002 -40.209 1.00 49.13 534 GLU B CA 1
ATOM 3630 C C . GLU B 2 200 ? 34.778 10.098 -41.382 1.00 50.39 534 GLU B C 1
ATOM 3631 O O . GLU B 2 200 ? 34.941 8.876 -41.305 1.00 50.34 534 GLU B O 1
ATOM 3637 N N . ILE B 2 201 ? 34.278 10.710 -42.453 1.00 52.01 535 ILE B N 1
ATOM 3638 C CA . ILE B 2 201 ? 33.912 9.993 -43.671 1.00 53.66 535 ILE B CA 1
ATOM 3639 C C . ILE B 2 201 ? 34.854 10.389 -44.810 1.00 54.98 535 ILE B C 1
ATOM 3640 O O . ILE B 2 201 ? 35.021 11.564 -45.116 1.00 54.89 535 ILE B O 1
ATOM 3645 N N . TYR B 2 202 ? 35.474 9.387 -45.418 1.00 56.97 536 TYR B N 1
ATOM 3646 C CA . TYR B 2 202 ? 36.406 9.577 -46.517 1.00 58.71 536 TYR B CA 1
ATOM 3647 C C . TYR B 2 202 ? 36.316 8.353 -47.438 1.00 59.83 536 TYR B C 1
ATOM 3648 O O . TYR B 2 202 ? 35.466 7.479 -47.227 1.00 59.87 536 TYR B O 1
ATOM 3657 N N . SER B 2 203 ? 37.197 8.290 -48.440 1.00 61.15 537 SER B N 1
ATOM 3658 C CA . SER B 2 203 ? 37.188 7.217 -49.437 1.00 62.51 537 SER B CA 1
ATOM 3659 C C . SER B 2 203 ? 38.466 7.212 -50.282 1.00 63.22 537 SER B C 1
ATOM 3660 O O . SER B 2 203 ? 38.595 8.012 -51.219 1.00 63.64 537 SER B O 1
ATOM 3663 N N . GLY B 2 204 ? 39.407 6.323 -49.950 1.00 63.94 538 GLY B N 1
ATOM 3664 C CA . GLY B 2 204 ? 40.675 6.195 -50.694 1.00 64.47 538 GLY B CA 1
ATOM 3665 C C . GLY B 2 204 ? 41.519 7.458 -50.649 1.00 64.85 538 GLY B C 1
ATOM 3666 O O . GLY B 2 204 ? 42.598 7.474 -50.043 1.00 65.06 538 GLY B O 1
ATOM 3667 N N . GLN B 2 205 ? 41.028 8.516 -51.302 1.00 64.82 539 GLN B N 1
ATOM 3668 C CA . GLN B 2 205 ? 41.507 9.877 -51.064 1.00 64.86 539 GLN B CA 1
ATOM 3669 C C . GLN B 2 205 ? 41.299 10.272 -49.584 1.00 64.39 539 GLN B C 1
ATOM 3670 O O . GLN B 2 205 ? 40.349 11.006 -49.247 1.00 64.36 539 GLN B O 1
ATOM 3676 N N . LYS B 2 206 ? 42.193 9.769 -48.720 1.00 63.61 540 LYS B N 1
ATOM 3677 C CA . LYS B 2 206 ? 42.100 9.915 -47.246 1.00 62.91 540 LYS B CA 1
ATOM 3678 C C . LYS B 2 206 ? 42.255 11.363 -46.751 1.00 62.10 540 LYS B C 1
ATOM 3679 O O . LYS B 2 206 ? 41.913 11.688 -45.605 1.00 62.07 540 LYS B O 1
ATOM 3681 N N . LYS B 2 207 ? 42.762 12.223 -47.629 1.00 60.77 541 LYS B N 1
ATOM 3682 C CA . LYS B 2 207 ? 42.837 13.646 -47.358 1.00 59.09 541 LYS B CA 1
ATOM 3683 C C . LYS B 2 207 ? 41.445 14.257 -47.441 1.00 57.93 541 LYS B C 1
ATOM 3684 O O . LYS B 2 207 ? 41.132 15.194 -46.706 1.00 58.38 541 LYS B O 1
ATOM 3690 N N . ILE B 2 208 ? 40.623 13.726 -48.344 1.00 55.93 542 ILE B N 1
ATOM 3691 C CA . ILE B 2 208 ? 39.299 14.266 -48.606 1.00 54.18 542 ILE B CA 1
ATOM 3692 C C . ILE B 2 208 ? 38.317 13.655 -47.615 1.00 53.28 542 ILE B C 1
ATOM 3693 O O . ILE B 2 208 ? 38.146 12.438 -47.566 1.00 53.37 542 ILE B O 1
ATOM 3698 N N . LYS B 2 209 ? 37.663 14.506 -46.832 1.00 51.73 543 LYS B N 1
ATOM 3699 C CA . LYS B 2 209 ? 36.886 14.030 -45.697 1.00 50.12 543 LYS B CA 1
ATOM 3700 C C . LYS B 2 209 ? 35.718 14.909 -45.330 1.00 48.90 543 LYS B C 1
ATOM 3701 O O . LYS B 2 209 ? 35.719 16.099 -45.608 1.00 48.66 543 LYS B O 1
ATOM 3707 N N . THR B 2 210 ? 34.721 14.305 -44.695 1.00 47.56 544 THR B N 1
ATOM 3708 C CA . THR B 2 210 ? 33.708 15.065 -43.984 1.00 46.60 544 THR B CA 1
ATOM 3709 C C . THR B 2 210 ? 33.707 14.597 -42.538 1.00 45.49 544 THR B C 1
ATOM 3710 O O . THR B 2 210 ? 33.689 13.393 -42.262 1.00 44.77 544 THR B O 1
ATOM 3714 N N . VAL B 2 211 ? 33.746 15.555 -41.616 1.00 44.52 545 VAL B N 1
ATOM 3715 C CA . VAL B 2 211 ? 33.923 15.223 -40.206 1.00 43.61 545 VAL B CA 1
ATOM 3716 C C . VAL B 2 211 ? 32.850 15.853 -39.348 1.00 42.97 545 VAL B C 1
ATOM 3717 O O . VAL B 2 211 ? 32.656 17.055 -39.391 1.00 43.36 545 VAL B O 1
ATOM 3721 N N . TRP B 2 212 ? 32.132 15.023 -38.594 1.00 42.32 546 TRP B N 1
ATOM 3722 C CA . TRP B 2 212 ? 31.179 15.511 -37.588 1.00 41.42 546 TRP B CA 1
ATOM 3723 C C . TRP B 2 212 ? 31.659 15.112 -36.185 1.00 41.29 546 TRP B C 1
ATOM 3724 O O . TRP B 2 212 ? 32.095 13.972 -35.954 1.00 41.24 546 TRP B O 1
ATOM 3735 N N . GLN B 2 213 ? 31.593 16.057 -35.259 1.00 40.88 547 GLN B N 1
ATOM 3736 C CA . GLN B 2 213 ? 32.018 15.804 -33.890 1.00 40.57 547 GLN B CA 1
ATOM 3737 C C . GLN B 2 213 ? 31.100 16.437 -32.839 1.00 40.45 547 GLN B C 1
ATOM 3738 O O . GLN B 2 213 ? 30.657 17.580 -32.970 1.00 40.39 547 GLN B O 1
ATOM 3744 N N . LEU B 2 214 ? 30.829 15.670 -31.792 1.00 40.53 548 LEU B N 1
ATOM 3745 C CA . LEU B 2 214 ? 30.118 16.171 -30.628 1.00 40.70 548 LEU B CA 1
ATOM 3746 C C . LEU B 2 214 ? 31.062 16.272 -29.428 1.00 40.21 548 LEU B C 1
ATOM 3747 O O . LEU B 2 214 ? 31.847 15.365 -29.177 1.00 39.65 548 LEU B O 1
ATOM 3752 N N . SER B 2 215 ? 30.967 17.372 -28.688 1.00 40.30 549 SER B N 1
ATOM 3753 C CA . SER B 2 215 ? 31.850 17.629 -27.545 1.00 40.76 549 SER B CA 1
ATOM 3754 C C . SER B 2 215 ? 31.041 18.206 -26.403 1.00 40.97 549 SER B C 1
ATOM 3755 O O . SER B 2 215 ? 30.074 18.918 -26.645 1.00 41.30 549 SER B O 1
ATOM 3758 N N . ASP B 2 216 ? 31.430 17.943 -25.159 1.00 41.59 550 ASP B N 1
ATOM 3759 C CA . ASP B 2 216 ? 30.787 18.660 -24.039 1.00 42.27 550 ASP B CA 1
ATOM 3760 C C . ASP B 2 216 ? 31.474 19.956 -23.606 1.00 42.12 550 ASP B C 1
ATOM 3761 O O . ASP B 2 216 ? 31.101 20.559 -22.600 1.00 42.85 550 ASP B O 1
ATOM 3766 N N . SER B 2 217 ? 32.460 20.397 -24.373 1.00 41.75 551 SER B N 1
ATOM 3767 C CA . SER B 2 217 ? 32.996 21.753 -24.223 1.00 42.20 551 SER B CA 1
ATOM 3768 C C . SER B 2 217 ? 33.545 22.214 -25.569 1.00 42.05 551 SER B C 1
ATOM 3769 O O . SER B 2 217 ? 33.612 21.422 -26.508 1.00 42.49 551 SER B O 1
ATOM 3772 N N . SER B 2 218 ? 33.936 23.477 -25.680 1.00 41.98 552 SER B N 1
ATOM 3773 C CA . SER B 2 218 ? 34.388 23.979 -26.972 1.00 42.01 552 SER B CA 1
ATOM 3774 C C . SER B 2 218 ? 35.657 23.303 -27.465 1.00 41.84 552 SER B C 1
ATOM 3775 O O . SER B 2 218 ? 36.685 23.359 -26.801 1.00 41.62 552 SER B O 1
ATOM 3778 N N . PRO B 2 219 ? 35.594 22.696 -28.657 1.00 41.44 553 PRO B N 1
ATOM 3779 C CA . PRO B 2 219 ? 36.786 22.090 -29.218 1.00 41.60 553 PRO B CA 1
ATOM 3780 C C . PRO B 2 219 ? 37.709 23.137 -29.869 1.00 42.16 553 PRO B C 1
ATOM 3781 O O . PRO B 2 219 ? 38.775 22.785 -30.378 1.00 41.85 553 PRO B O 1
ATOM 3785 N N . ILE B 2 220 ? 37.294 24.408 -29.830 1.00 42.60 554 ILE B N 1
ATOM 3786 C CA . ILE B 2 220 ? 38.016 25.500 -30.471 1.00 43.03 554 ILE B CA 1
ATOM 3787 C C . ILE B 2 220 ? 38.399 26.521 -29.404 1.00 43.95 554 ILE B C 1
ATOM 3788 O O . ILE B 2 220 ? 37.531 27.175 -28.840 1.00 43.78 554 ILE B O 1
ATOM 3793 N N . ASP B 2 221 ? 39.696 26.661 -29.137 1.00 45.00 555 ASP B N 1
ATOM 3794 C CA . ASP B 2 221 ? 40.167 27.523 -28.051 1.00 46.00 555 ASP B CA 1
ATOM 3795 C C . ASP B 2 221 ? 39.968 28.995 -28.309 1.00 46.27 555 ASP B C 1
ATOM 3796 O O . ASP B 2 221 ? 39.837 29.764 -27.367 1.00 46.79 555 ASP B O 1
ATOM 3801 N N . HIS B 2 222 ? 39.973 29.401 -29.574 1.00 46.32 556 HIS B N 1
ATOM 3802 C CA . HIS B 2 222 ? 39.873 30.817 -29.895 1.00 46.35 556 HIS B CA 1
ATOM 3803 C C . HIS B 2 222 ? 38.423 31.227 -30.093 1.00 47.35 556 HIS B C 1
ATOM 3804 O O . HIS B 2 222 ? 38.141 32.396 -30.253 1.00 47.32 556 HIS B O 1
ATOM 3811 N N . LEU B 2 223 ? 37.508 30.265 -30.100 1.00 48.85 557 LEU B N 1
ATOM 3812 C CA . LEU B 2 223 ? 36.121 30.581 -30.343 1.00 50.91 557 LEU B CA 1
ATOM 3813 C C . LEU B 2 223 ? 35.603 31.332 -29.136 1.00 52.65 557 LEU B C 1
ATOM 3814 O O . LEU B 2 223 ? 35.725 30.872 -27.994 1.00 53.04 557 LEU B O 1
ATOM 3819 N N . ASN B 2 224 ? 35.052 32.510 -29.396 1.00 54.64 558 ASN B N 1
ATOM 3820 C CA . ASN B 2 224 ? 34.530 33.368 -28.350 1.00 56.45 558 ASN B CA 1
ATOM 3821 C C . ASN B 2 224 ? 33.006 33.268 -28.344 1.00 57.37 558 ASN B C 1
ATOM 3822 O O . ASN B 2 224 ? 32.345 33.806 -29.236 1.00 57.83 558 ASN B O 1
ATOM 3827 N N . PHE B 2 225 ? 32.451 32.567 -27.354 1.00 58.48 559 PHE B N 1
ATOM 3828 C CA . PHE B 2 225 ? 31.000 32.337 -27.321 1.00 59.40 559 PHE B CA 1
ATOM 3829 C C . PHE B 2 225 ? 30.139 33.464 -26.739 1.00 59.85 559 PHE B C 1
ATOM 3830 O O . PHE B 2 225 ? 28.902 33.390 -26.784 1.00 60.34 559 PHE B O 1
ATOM 3838 N N . HIS B 2 226 ? 30.799 34.502 -26.222 1.00 60.37 560 HIS B N 1
ATOM 3839 C CA . HIS B 2 226 ? 30.142 35.708 -25.684 1.00 60.69 560 HIS B CA 1
ATOM 3840 C C . HIS B 2 226 ? 28.924 35.443 -24.804 1.00 60.60 560 HIS B C 1
ATOM 3841 O O . HIS B 2 226 ? 29.050 35.390 -23.587 1.00 61.06 560 HIS B O 1
ATOM 3848 N N . ARG B 2 242 ? 22.001 21.802 -20.191 1.00 63.89 576 ARG B N 1
ATOM 3849 C CA . ARG B 2 242 ? 23.190 21.174 -20.753 1.00 63.99 576 ARG B CA 1
ATOM 3850 C C . ARG B 2 242 ? 23.426 21.650 -22.184 1.00 63.63 576 ARG B C 1
ATOM 3851 O O . ARG B 2 242 ? 22.553 21.509 -23.054 1.00 63.41 576 ARG B O 1
ATOM 3854 N N . ILE B 2 243 ? 24.615 22.212 -22.409 1.00 62.98 577 ILE B N 1
ATOM 3855 C CA . ILE B 2 243 ? 25.022 22.661 -23.740 1.00 62.54 577 ILE B CA 1
ATOM 3856 C C . ILE B 2 243 ? 25.906 21.618 -24.441 1.00 61.75 577 ILE B C 1
ATOM 3857 O O . ILE B 2 243 ? 26.855 21.074 -23.849 1.00 61.85 577 ILE B O 1
ATOM 3862 N N . PHE B 2 244 ? 25.562 21.329 -25.693 1.00 60.57 578 PHE B N 1
ATOM 3863 C CA . PHE B 2 244 ? 26.389 20.492 -26.549 1.00 59.51 578 PHE B CA 1
ATOM 3864 C C . PHE B 2 244 ? 27.109 21.330 -27.601 1.00 58.13 578 PHE B C 1
ATOM 3865 O O . PHE B 2 244 ? 26.558 22.295 -28.143 1.00 58.04 578 PHE B O 1
ATOM 3873 N N . PHE B 2 245 ? 28.350 20.950 -27.877 1.00 56.10 579 PHE B N 1
ATOM 3874 C CA . PHE B 2 245 ? 29.129 21.588 -28.907 1.00 53.76 579 PHE B CA 1
ATOM 3875 C C . PHE B 2 245 ? 29.208 20.648 -30.069 1.00 52.78 579 PHE B C 1
ATOM 3876 O O . PHE B 2 245 ? 29.506 19.453 -29.930 1.00 52.78 579 PHE B O 1
ATOM 3884 N N . THR B 2 246 ? 28.893 21.201 -31.223 1.00 51.24 580 THR B N 1
ATOM 3885 C CA . THR B 2 246 ? 28.901 20.463 -32.454 1.00 49.92 580 THR B CA 1
ATOM 3886 C C . THR B 2 246 ? 29.843 21.199 -33.411 1.00 48.98 580 THR B C 1
ATOM 3887 O O . THR B 2 246 ? 29.926 22.423 -33.406 1.00 48.95 580 THR B O 1
ATOM 3891 N N . ASN B 2 247 ? 30.600 20.464 -34.201 1.00 47.99 581 ASN B N 1
ATOM 3892 C CA . ASN B 2 247 ? 31.455 21.123 -35.177 1.00 47.23 581 ASN B CA 1
ATOM 3893 C C . ASN B 2 247 ? 31.593 20.248 -36.397 1.00 47.24 581 ASN B C 1
ATOM 3894 O O . ASN B 2 247 ? 31.471 19.021 -36.308 1.00 47.20 581 ASN B O 1
ATOM 3899 N N . MET B 2 248 ? 31.824 20.877 -37.538 1.00 47.17 582 MET B N 1
ATOM 3900 C CA . MET B 2 248 ? 32.047 20.115 -38.748 1.00 47.65 582 MET B CA 1
ATOM 3901 C C . MET B 2 248 ? 33.234 20.557 -39.571 1.00 46.70 582 MET B C 1
ATOM 3902 O O . MET B 2 248 ? 33.626 21.727 -39.553 1.00 46.48 582 MET B O 1
ATOM 3907 N N . VAL B 2 249 ? 33.804 19.592 -40.277 1.00 46.03 583 VAL B N 1
ATOM 3908 C CA . VAL B 2 249 ? 34.934 19.822 -41.148 1.00 45.66 583 VAL B CA 1
ATOM 3909 C C . VAL B 2 249 ? 34.524 19.333 -42.534 1.00 46.07 583 VAL B C 1
ATOM 3910 O O . VAL B 2 249 ? 34.186 18.154 -42.726 1.00 46.24 583 VAL B O 1
ATOM 3914 N N . THR B 2 250 ? 34.524 20.260 -43.486 1.00 45.97 584 THR B N 1
ATOM 3915 C CA . THR B 2 250 ? 34.241 19.942 -44.874 1.00 45.93 584 THR B CA 1
ATOM 3916 C C . THR B 2 250 ? 35.364 20.517 -45.705 1.00 46.46 584 THR B C 1
ATOM 3917 O O . THR B 2 250 ? 36.077 21.427 -45.261 1.00 46.08 584 THR B O 1
ATOM 3921 N N . CYS B 2 251 ? 35.534 19.969 -46.904 1.00 47.09 585 CYS B N 1
ATOM 3922 C CA . CYS B 2 251 ? 36.604 20.407 -47.768 1.00 47.45 585 CYS B CA 1
ATOM 3923 C C . CYS B 2 251 ? 36.192 20.499 -49.233 1.00 48.73 585 CYS B C 1
ATOM 3924 O O . CYS B 2 251 ? 35.110 20.038 -49.623 1.00 48.67 585 CYS B O 1
ATOM 3927 N N . SER B 2 252 ? 37.068 21.124 -50.019 1.00 49.79 586 SER B N 1
ATOM 3928 C CA . SER B 2 252 ? 36.906 21.265 -51.453 1.00 50.76 586 SER B CA 1
ATOM 3929 C C . SER B 2 252 ? 38.203 20.893 -52.108 1.00 51.81 586 SER B C 1
ATOM 3930 O O . SER B 2 252 ? 39.283 21.282 -51.653 1.00 51.82 586 SER B O 1
ATOM 3933 N N . GLN B 2 253 ? 38.089 20.115 -53.174 1.00 53.22 587 GLN B N 1
ATOM 3934 C CA . GLN B 2 253 ? 39.226 19.774 -53.984 1.00 54.84 587 GLN B CA 1
ATOM 3935 C C . GLN B 2 253 ? 39.361 20.855 -55.050 1.00 55.72 587 GLN B C 1
ATOM 3936 O O . GLN B 2 253 ? 38.381 21.274 -55.662 1.00 55.61 587 GLN B O 1
ATOM 3942 N N . VAL B 2 254 ? 40.573 21.339 -55.246 1.00 56.85 588 VAL B N 1
ATOM 3943 C CA . VAL B 2 254 ? 40.823 22.276 -56.319 1.00 57.97 588 VAL B CA 1
ATOM 3944 C C . VAL B 2 254 ? 41.987 21.721 -57.094 1.00 58.64 588 VAL B C 1
ATOM 3945 O O . VAL B 2 254 ? 43.030 21.406 -56.519 1.00 58.67 588 VAL B O 1
ATOM 3949 N N . HIS B 2 255 ? 41.784 21.569 -58.400 1.00 59.78 589 HIS B N 1
ATOM 3950 C CA . HIS B 2 255 ? 42.828 21.076 -59.300 1.00 60.60 589 HIS B CA 1
ATOM 3951 C C . HIS B 2 255 ? 43.538 22.237 -60.016 1.00 60.92 589 HIS B C 1
ATOM 3952 O O . HIS B 2 255 ? 42.924 23.265 -60.340 1.00 60.80 589 HIS B O 1
ATOM 3959 N N . PHE B 2 256 ? 44.834 22.062 -60.246 1.00 60.99 590 PHE B N 1
ATOM 3960 C CA . PHE B 2 256 ? 45.609 23.039 -60.979 1.00 61.07 590 PHE B CA 1
ATOM 3961 C C . PHE B 2 256 ? 45.646 22.705 -62.474 1.00 61.28 590 PHE B C 1
ATOM 3962 O O . PHE B 2 256 ? 45.914 21.564 -62.866 1.00 61.34 590 PHE B O 1
#

InterPro domains:
  IPR018630 RZZ complex, subunit Zwilch [PF09817] (31-572)
  IPR018630 RZZ complex, subunit Zwilch [PTHR15995] (11-591)

Solvent-accessible surface area: 24849 Å² total; per-residue (Å²): 86,46,27,64,49,139,135,29,151,101,85,6,8,5,7,66,1,4,38,87,0,44,89,28,57,98,64,9,98,80,40,80,51,103,64,45,23,93,45,52,81,68,2,22,1,45,3,16,12,140,32,51,45,11,28,5,56,38,0,10,27,59,85,69,84,5,0,2,0,24,79,39,132,106,45,74,20,5,72,11,52,56,0,117,67,0,12,22,2,0,22,52,1,1,28,89,109,26,106,59,112,135,36,136,134,129,30,69,36,5,8,18,0,7,0,6,1,58,20,96,32,136,136,8,3,0,3,7,1,0,31,9,34,58,90,101,100,77,19,60,0,0,0,46,4,52,0,29,8,112,36,74,69,108,75,113,33,67,26,92,92,10,41,76,75,1,57,76,114,29,165,67,103,104,22,58,2,67,0,9,0,35,6,91,34,90,118,123,95,70,23,2,17,0,15,0,21,12,69,80,6,101,104,56,69,24,105,2,49,69,108,7,95,8,28,0,19,5,93,216,67,90,52,41,2,73,0,0,36,16,0,2,61,4,42,152,79,71,96,36,126,66,29,150,64,121,78,115,96,54,1,40,94,15,0,71,67,16,10,86,92,64,84,76,207,219,101,191,118,44,92,95,31,5,5,12,6,56,0,0,39,60,0,2,15,4,0,89,40,72,101,14,0,31,104,0,0,44,43,0,12,77,6,4,108,150,51,56,9,171,25,133,48,40,107,78,37,96,6,44,1,14,109,1,7,62,41,27,79,95,54,130,33,69,135,26,67,32,63,56,74,58,0,15,61,1,0,0,38,3,0,2,28,12,1,18,50,36,10,38,42,36,0,67,54,66,123,1,8,46,95,111,64,0,88,54,2,30,16,102,109,42,96,37,54,48,24,4,68,26,0,51,6,0,20,31,0,41,79,10,0,82,33,0,27,77,34,1,140,107,50,76,111,18,23,81,40,0,0,41,51,0,4,146,23,6,80,135,36,56,42,129,87,68,34,48,8,86,0,92,8,196,9,84,35,4,77,129,51,0,57,114,100,107,35,44,25,3,0,3,6,0,43,21,76,88,55,76,4,6,4,0,6,0,21,4,75,71,42,5,3,85,16,30,97,95,200,132,107,62,29,24,3,65,0,28,1,40,56,58,130,61

Secondary structure (DSSP, 8-state):
--TTSTHHHHTTHHHHHHHHHHHHHHHHTT----S-EESSSSEEEEEE-TT---GGGGT-S----EEEEEE----BPBPHHHHHHHHHHHHHHH-TTS--SS--SPPPPP--EEEEB---STT-EEEEEEEEEEETTEEEEEEEEEEEEEEES-----HHHHHHHHHHHHT-S--EEEEEEEEEEE-----EEEEEEES---STTPPPPTTSEEEEEE----HHHHHHHHHHHHHHHS----PPPS-SS-HHHHHHHHHHHHH--/-PPP-----HHHHHHHHHHTT--SHHHHHHHHHHHHHHHHTT-------S----HHHHHHHHHHSS--------TTHHHHHHHHHHHHHHHHHHHHHHHHTTS--HHHHHHHH-SSS-HHHHHHHHHHHHHHHHHHHHHTTTSTT-HHHHHHHHHHHHHHHHHS-TT----EEEE--SGGGGGGTTTSPPSEEEEEEEESEEEEEEEEEEESS-S-TT------EEEEEEEEEEEE-

Organism: Homo sapiens (NCBI:txid9606)

Foldseek 3Di:
DCQPHPCPVVVPVLQVVLVVLVCCVVCVVDDQPVDFDDPDVQKTKHWDDDPDDDPCVVPDPDDDTEMEMATDDVTHADAPVVLVSVLVSPFLNQDPPHDDDPDDDHRFFGHKYKGAHDQPDVQAWGMWIWGWDADPRRTDHIDIDTDHDDDDPDDDDDPVCVQVVVCVVVVDDDDFAKDWDKAWPWQPLTTKIKIWMDTGDDDVVDDGDPVIDIDIDRNVPPDVVVQVVLVVVCVVPVDRPDDDDPDPDDPVVVVVVVVVVVVVD/DADFPPPAWPLLVLLVVCVVDPDDPVSLVVSVVVVLCCLQVPVDQTDDDPDAPAPVVVQNCCSPVHHGDPDDSDDCNSVSRSLSSVLVNLVVRLQCRCVVLVLDDPVLCCLQNDPPDDSVVNVQSSVLSVVLVVVLVVCCVQQPPVSVQSNVSSVVSSVDPSPDHPPDDDDDDGDDDCVSRVVVPVVDDDQKDKDWDDDPPVVAIKMKMKGCDDPDPVDDPVVDIDIDIDHDDDDDD

B-factor: mean 48.75, std 11.16, range [20.0, 82.16]